Protein 7P74 (pdb70)

CATH classification: 2.30.42.10 (+4 more: 1.10.220.10, 1.10.220.10, 1.10.220.10)

Radius of gyration: 24.17 Å; Cα contacts (8 Å, |Δi|>4): 689; chains: 2; bounding box: 62×65×49 Å

Nearest PDB structures (foldseek):
  7r2t-assembly1_A  TM=7.669E-01  e=2.026E-60  Homo sapiens
  7p72-assembly1_A  TM=7.951E-01  e=2.633E-52  Homo sapiens
  5n7f-assembly2_B  TM=7.816E-01  e=5.277E-52  Homo sapiens
  7pc8-assembly2_B  TM=7.811E-01  e=8.389E-52  Homo sapiens
  7pc7-assembly2_B  TM=7.874E-01  e=2.024E-51  Homo sapiens

Organism: Homo sapiens (NCBI:txid9606)

Foldseek 3Di:
DKDKDKDKDKWFQDPVGQFWDKAAACVTHQFFRHRFIFTAGGHPPHGCVVSPPDDGGKTWQAKPPHGSPRHHPVVVVVSRVPDDRIIMTMIMDMGDDCFLVQFLADADPPDDLLVLLVVQVVQLPPVLHNLVSVLVPLLNHALVSLQSNQVNNCVVPVDGPLVSLVVSDDDLSNVLRNLSNDDLLRSLLVQCVVQQDAQNHNLVSLLQSLLQDALVSLVSNQVVNCVVPVDGSLVSLVRRDDDLLSVLSSLSSNRRADEDDPDQDVVVLLVLLVQCCVQFVVDDAGPSVSVSCSLSHYYLVSVLSSQVSNVVPDVDGPLVRLVVHDDDSSSVSSNLNSCSSNPVLLSLLVQLCVQQVDDAGPSVSLSSCLSNCNSPRLNVNQVSNCVVVVFTSLVSLVVRDDDSSSVSSNSSSNDTD/DDDD

Secondary structure (DSSP, 8-state):
-EEEEEEEEEEE-BTTBS-EEEEE-TTS-SSTT---EEEEEE-TTSHHHHH----TT-EEEEETTEE-SS--HHHHHHHHHTS-SEEEEEEEEEEE--TTTT-S----TT--HHHHHHHHHHHHHSTT--HHHHHHHHTTS-HHHHHHHHHHHHHHHSS-HHHHHHHH--HHHHHHHHHHTS-HHHHHHHHHHHH--GGG--HHHHHHHHHH--HHHHHHHHHHHHHHHSS-HHHHHHHH--HHHHHHHHHHHT--PPPPPSS--HHHHHHHHHHHHHHTTTSSS--HHHHHHHHHHS-HHHHHHHHHHHHHH-SS-HHHHHHHH--HHHHHHHHHHHHHHH-HHHHHHHHHHHHHSSSS--HHHHHHHHHHHTTTTHHHHHHHHHHHHSS-HHHHHHHH--HHHHHHHHHHH-S--/--B-

B-factor: mean 46.27, std 18.22, range [21.65, 134.09]

Solvent-accessible surface area: 20370 Å² total

Sequence (421 aa):
DYLVTEEEINLTRRGPSGLGFNIVGGTDQQYVSNDSGIYVSRIKENGAAALDGRLQEGDKILSVNGQDLKNLLHQDAVDLFRRNAGYAVSLRVQHRLQQVQGSAYGSVKAYTNFDAERDALNIETAIKTKGVDEVTIVNILTNRSNEQRQDIAFAYQRRTKKELASSALKSSALSGHLETVILLGLLKTPAQYDASELKASSMKGLGTDEDDSLIEIICSRTNQELQEINRVYKEMYKTDLEKDIISDTSGDFRKLMVALAKGRRAEDGSVIDYELIDQDARDLYDAGVKRKGTDVPKWISIMTERSVPHLQKVFDDRYKSYSPYDMLESIRKEVKGDLENNAFLNLVQCIQNKPLYFADRLYDSMKGKGTRDKVLIRIMVSRSEVDMLKIRSEFKRKYGKSLYYYIQQDTKGDYQKALLYLCGGDDPTTL

Structure (mmCIF, N/CA/C/O backbone):
data_7P74
#
_entry.id   7P74
#
_cell.length_a   59.620
_cell.length_b   75.150
_cell.length_c   108.460
_cell.angle_alpha   90.000
_cell.angle_beta   90.000
_cell.angle_gamma   90.000
#
_symmetry.space_group_name_H-M   'P 21 21 21'
#
loop_
_entity.id
_entity.type
_entity.pdbx_description
1 polymer 'Synaptojanin-2-binding protein,Annexin A2'
2 polymer 'Ribosomal protein S6 kinase alpha-1'
3 non-polymer 'CALCIUM ION'
4 non-polymer GLYCEROL
5 water water
#
loop_
_atom_site.group_PDB
_atom_site.id
_atom_site.type_symbol
_atom_site.label_atom_id
_atom_site.label_alt_id
_atom_site.label_comp_id
_atom_site.label_asym_id
_atom_site.label_entity_id
_atom_site.label_seq_id
_atom_site.pdbx_PDB_ins_code
_atom_site.Cartn_x
_atom_site.Cartn_y
_atom_site.Cartn_z
_atom_site.occupancy
_atom_site.B_iso_or_equiv
_atom_site.auth_seq_id
_atom_site.auth_comp_id
_atom_site.auth_asym_id
_atom_site.auth_atom_id
_atom_site.pdbx_PDB_model_num
ATOM 1 N N . ASP A 1 5 ? 8.005 2.793 1.885 1.00 134.09 6 ASP A N 1
ATOM 2 C CA . ASP A 1 5 ? 8.757 1.806 2.652 1.00 131.82 6 ASP A CA 1
ATOM 3 C C . ASP A 1 5 ? 7.856 1.065 3.636 1.00 128.67 6 ASP A C 1
ATOM 4 O O . ASP A 1 5 ? 8.077 -0.112 3.933 1.00 122.20 6 ASP A O 1
ATOM 6 N N . TYR A 1 6 ? 6.836 1.759 4.137 1.00 128.86 7 TYR A N 1
ATOM 7 C CA . TYR A 1 6 ? 5.941 1.208 5.142 1.00 119.30 7 TYR A CA 1
ATOM 8 C C . TYR A 1 6 ? 4.492 1.503 4.775 1.00 105.96 7 TYR A C 1
ATOM 9 O O . TYR A 1 6 ? 4.190 2.445 4.037 1.00 105.40 7 TYR A O 1
ATOM 18 N N . LEU A 1 7 ? 3.595 0.672 5.307 1.00 90.36 8 LEU A N 1
ATOM 19 C CA . LEU A 1 7 ? 2.159 0.814 5.118 1.00 79.93 8 LEU A CA 1
ATOM 20 C C . LEU A 1 7 ? 1.471 0.803 6.478 1.00 75.42 8 LEU A C 1
ATOM 21 O O . LEU A 1 7 ? 1.940 0.162 7.423 1.00 72.88 8 LEU A O 1
ATOM 26 N N . VAL A 1 8 ? 0.357 1.523 6.569 1.00 71.44 9 VAL A N 1
ATOM 27 C CA . VAL A 1 8 ? -0.396 1.671 7.810 1.00 69.93 9 VAL A CA 1
ATOM 28 C C . VAL A 1 8 ? -1.835 1.238 7.556 1.00 69.16 9 VAL A C 1
ATOM 29 O O . VAL A 1 8 ? -2.494 1.760 6.648 1.00 69.05 9 VAL A O 1
ATOM 33 N N . THR A 1 9 ? -2.318 0.285 8.356 1.00 66.58 10 THR A N 1
ATOM 34 C CA . THR A 1 9 ? -3.697 -0.186 8.297 1.00 65.14 10 THR A CA 1
ATOM 35 C C . THR A 1 9 ? -4.301 -0.162 9.695 1.00 62.03 10 THR A C 1
ATOM 36 O O . THR A 1 9 ? -3.607 -0.417 10.684 1.00 53.64 10 THR A O 1
ATOM 40 N N . GLU A 1 10 ? -5.595 0.141 9.770 1.00 63.86 11 GLU A N 1
ATOM 41 C CA . GLU A 1 10 ? -6.327 0.177 11.027 1.00 65.78 11 GLU A CA 1
ATOM 42 C C . GLU A 1 10 ? -7.390 -0.914 11.048 1.00 68.17 11 GLU A C 1
ATOM 43 O O . GLU A 1 10 ? -7.931 -1.296 10.007 1.00 70.64 11 GLU A O 1
ATOM 49 N N . GLU A 1 11 ? -7.695 -1.402 12.249 1.00 62.92 12 GLU A N 1
ATOM 50 C CA . GLU A 1 11 ? -8.540 -2.579 12.392 1.00 72.08 12 GLU A CA 1
ATOM 51 C C . GLU A 1 11 ? -9.060 -2.674 13.821 1.00 73.91 12 GLU A C 1
ATOM 52 O O . GLU A 1 11 ? -8.327 -2.398 14.775 1.00 73.81 12 GLU A O 1
ATOM 58 N N . GLU A 1 12 ? -10.327 -3.063 13.958 1.00 72.21 13 GLU A N 1
ATOM 59 C CA . GLU A 1 12 ? -10.933 -3.297 15.264 1.00 68.79 13 GLU A CA 1
ATOM 60 C C . GLU A 1 12 ? -10.751 -4.762 15.649 1.00 65.03 13 GLU A C 1
ATOM 61 O O . GLU A 1 12 ? -11.146 -5.661 14.899 1.00 64.80 13 GLU A O 1
ATOM 67 N N . ILE A 1 13 ? -10.160 -4.998 16.818 1.00 51.19 14 ILE A N 1
ATOM 68 C CA . ILE A 1 13 ? -9.920 -6.341 17.331 1.00 51.02 14 ILE A CA 1
ATOM 69 C C . ILE A 1 13 ? -10.740 -6.519 18.599 1.00 54.77 14 ILE A C 1
ATOM 70 O O . ILE A 1 13 ? -10.660 -5.693 19.517 1.00 50.88 14 ILE A O 1
ATOM 75 N N . ASN A 1 14 ? -11.529 -7.589 18.649 1.00 56.75 15 ASN A N 1
ATOM 76 C CA . ASN A 1 14 ? -12.386 -7.889 19.790 1.00 51.60 15 ASN A CA 1
ATOM 77 C C . ASN A 1 14 ? -11.866 -9.139 20.484 1.00 55.73 15 ASN A C 1
ATOM 78 O O . ASN A 1 14 ? -11.858 -10.224 19.892 1.00 55.68 15 ASN A O 1
ATOM 83 N N . LEU A 1 15 ? -11.434 -8.986 21.732 1.00 48.32 16 LEU A N 1
ATOM 84 C CA . LEU A 1 15 ? -10.880 -10.078 22.516 1.00 51.99 16 LEU A CA 1
ATOM 85 C C . LEU A 1 15 ? -11.787 -10.398 23.696 1.00 53.73 16 LEU A C 1
ATOM 86 O O . LEU A 1 15 ? -12.460 -9.519 24.243 1.00 48.30 16 LEU A O 1
ATOM 91 N N . THR A 1 16 ? -11.798 -11.670 24.079 1.00 53.87 17 THR A N 1
ATOM 92 C CA . THR A 1 16 ? -12.403 -12.118 25.325 1.00 57.28 17 THR A CA 1
ATOM 93 C C . THR A 1 16 ? -11.288 -12.478 26.297 1.00 56.45 17 THR A C 1
ATOM 94 O O . THR A 1 16 ? -10.391 -13.256 25.958 1.00 61.47 17 THR A O 1
ATOM 98 N N A ARG A 1 17 ? -11.338 -11.899 27.495 0.63 59.38 18 ARG A N 1
ATOM 99 N N B ARG A 1 17 ? -11.345 -11.909 27.497 0.37 59.39 18 ARG A N 1
ATOM 100 C CA A ARG A 1 17 ? -10.310 -12.119 28.509 0.63 60.03 18 ARG A CA 1
ATOM 101 C CA B ARG A 1 17 ? -10.307 -12.122 28.498 0.37 60.48 18 ARG A CA 1
ATOM 102 C C A ARG A 1 17 ? -10.529 -13.487 29.147 0.63 65.28 18 ARG A C 1
ATOM 103 C C B ARG A 1 17 ? -10.523 -13.482 29.153 0.37 65.08 18 ARG A C 1
ATOM 104 O O A ARG A 1 17 ? -11.540 -13.711 29.819 0.63 65.06 18 ARG A O 1
ATOM 105 O O B ARG A 1 17 ? -11.524 -13.695 29.843 0.37 65.44 18 ARG A O 1
ATOM 120 N N . GLY A 1 18 ? -9.581 -14.399 28.945 1.00 65.68 19 GLY A N 1
ATOM 121 C CA . GLY A 1 18 ? -9.683 -15.734 29.486 1.00 64.64 19 GLY A CA 1
ATOM 122 C C . GLY A 1 18 ? -8.956 -15.885 30.806 1.00 58.52 19 GLY A C 1
ATOM 123 O O . GLY A 1 18 ? -8.498 -14.908 31.405 1.00 60.71 19 GLY A O 1
ATOM 124 N N . PRO A 1 19 ? -8.841 -17.124 31.291 1.00 69.17 20 PRO A N 1
ATOM 125 C CA . PRO A 1 19 ? -8.128 -17.351 32.559 1.00 72.10 20 PRO A CA 1
ATOM 126 C C . PRO A 1 19 ? -6.670 -16.931 32.524 1.00 71.50 20 PRO A C 1
ATOM 127 O O . PRO A 1 19 ? -6.090 -16.675 33.587 1.00 71.79 20 PRO A O 1
ATOM 131 N N . SER A 1 20 ? -6.057 -16.853 31.347 1.00 76.71 21 SER A N 1
ATOM 132 C CA . SER A 1 20 ? -4.677 -16.409 31.211 1.00 84.84 21 SER A CA 1
ATOM 133 C C . SER A 1 20 ? -4.564 -14.922 30.892 1.00 80.57 21 SER A C 1
ATOM 134 O O . SER A 1 20 ? -3.465 -14.447 30.588 1.00 83.68 21 SER A O 1
ATOM 137 N N . GLY A 1 21 ? -5.667 -14.182 30.959 1.00 74.73 22 GLY A N 1
ATOM 138 C CA . GLY A 1 21 ? -5.644 -12.761 30.685 1.00 69.70 22 GLY A CA 1
ATOM 139 C C . GLY A 1 21 ? -5.703 -12.447 29.201 1.00 68.51 22 GLY A C 1
ATOM 140 O O . GLY A 1 21 ? -5.910 -13.317 28.349 1.00 76.74 22 GLY A O 1
ATOM 141 N N . LEU A 1 22 ? -5.518 -11.159 28.894 1.00 52.61 23 LEU A N 1
ATOM 142 C CA . LEU A 1 22 ? -5.488 -10.733 27.498 1.00 47.71 23 LEU A CA 1
ATOM 143 C C . LEU A 1 22 ? -4.258 -11.266 26.776 1.00 55.72 23 LEU A C 1
ATOM 144 O O . LEU A 1 22 ? -4.304 -11.499 25.562 1.00 53.63 23 LEU A O 1
ATOM 149 N N . GLY A 1 23 ? -3.157 -11.455 27.494 1.00 56.03 24 GLY A N 1
ATOM 150 C CA . GLY A 1 23 ? -1.978 -12.057 26.907 1.00 59.24 24 GLY A CA 1
ATOM 151 C C . GLY A 1 23 ? -1.151 -11.145 26.030 1.00 60.44 24 GLY A C 1
ATOM 152 O O . GLY A 1 23 ? -0.671 -11.579 24.975 1.00 63.01 24 GLY A O 1
ATOM 153 N N . PHE A 1 24 ? -0.971 -9.889 26.430 1.00 56.56 25 PHE A N 1
ATOM 154 C CA . PHE A 1 24 ? -0.019 -9.015 25.757 1.00 52.38 25 PHE A CA 1
ATOM 155 C C . PHE A 1 24 ? 0.378 -7.890 26.702 1.00 51.30 25 PHE A C 1
ATOM 156 O O . PHE A 1 24 ? -0.325 -7.589 27.669 1.00 53.87 25 PHE A O 1
ATOM 164 N N . ASN A 1 25 ? 1.527 -7.286 26.413 1.00 53.83 26 ASN A N 1
ATOM 165 C CA . ASN A 1 25 ? 2.075 -6.193 27.199 1.00 51.41 26 ASN A CA 1
ATOM 166 C C . ASN A 1 25 ? 2.022 -4.901 26.394 1.00 49.10 26 ASN A C 1
ATOM 167 O O . ASN A 1 25 ? 1.981 -4.918 25.160 1.00 44.74 26 ASN A O 1
ATOM 172 N N . ILE A 1 26 ? 2.019 -3.774 27.107 1.00 42.35 27 ILE A N 1
ATOM 173 C CA . ILE A 1 26 ? 2.006 -2.462 26.473 1.00 48.18 27 ILE A CA 1
ATOM 174 C C . ILE A 1 26 ? 3.125 -1.601 27.040 1.00 51.80 27 ILE A C 1
ATOM 175 O O . ILE A 1 26 ? 3.590 -1.800 28.168 1.00 53.14 27 ILE A O 1
ATOM 180 N N . VAL A 1 27 ? 3.554 -0.632 26.233 1.00 44.33 28 VAL A N 1
ATOM 181 C CA . VAL A 1 27 ? 4.477 0.415 26.640 1.00 50.39 28 VAL A CA 1
ATOM 182 C C . VAL A 1 27 ? 3.936 1.733 26.103 1.00 46.33 28 VAL A C 1
ATOM 183 O O . VAL A 1 27 ? 3.122 1.765 25.177 1.00 49.96 28 VAL A O 1
ATOM 187 N N . GLY A 1 28 ? 4.388 2.824 26.695 1.00 42.06 29 GLY A N 1
ATOM 188 C CA . GLY A 1 28 ? 4.085 4.141 26.174 1.00 44.52 29 GLY A CA 1
ATOM 189 C C . GLY A 1 28 ? 3.366 5.013 27.181 1.00 50.30 29 GLY A C 1
ATOM 190 O O . GLY A 1 28 ? 3.167 4.651 28.345 1.00 50.73 29 GLY A O 1
ATOM 191 N N . GLY A 1 29 ? 2.956 6.180 26.707 1.00 50.39 30 GLY A N 1
ATOM 192 C CA . GLY A 1 29 ? 2.360 7.204 27.538 1.00 48.27 30 GLY A CA 1
ATOM 193 C C . GLY A 1 29 ? 3.183 8.479 27.520 1.00 44.27 30 GLY A C 1
ATOM 194 O O . GLY A 1 29 ? 4.325 8.513 27.067 1.00 45.73 30 GLY A O 1
ATOM 195 N N . THR A 1 30 ? 2.559 9.547 28.023 1.00 59.65 31 THR A N 1
ATOM 196 C CA . THR A 1 30 ? 3.234 10.843 28.049 1.00 62.22 31 THR A CA 1
ATOM 197 C C . THR A 1 30 ? 4.485 10.809 28.919 1.00 59.83 31 THR A C 1
ATOM 198 O O . THR A 1 30 ? 5.427 11.575 28.683 1.00 59.26 31 THR A O 1
ATOM 202 N N . ASP A 1 31 ? 4.522 9.925 29.914 1.00 51.08 32 ASP A N 1
ATOM 203 C CA . ASP A 1 31 ? 5.634 9.846 30.849 1.00 56.12 32 ASP A CA 1
ATOM 204 C C . ASP A 1 31 ? 6.544 8.646 30.614 1.00 59.14 32 ASP A C 1
ATOM 205 O O . ASP A 1 31 ? 7.529 8.489 31.341 1.00 69.49 32 ASP A O 1
ATOM 210 N N . GLN A 1 32 ? 6.247 7.796 29.628 1.00 58.29 33 GLN A N 1
ATOM 211 C CA . GLN A 1 32 ? 7.042 6.601 29.340 1.00 58.91 33 GLN A CA 1
ATOM 212 C C . GLN A 1 32 ? 7.099 6.387 27.826 1.00 53.64 33 GLN A C 1
ATOM 213 O O . GLN A 1 32 ? 6.696 5.357 27.295 1.00 53.14 33 GLN A O 1
ATOM 219 N N . GLN A 1 33 ? 7.636 7.372 27.115 1.00 52.53 34 GLN A N 1
ATOM 220 C CA . GLN A 1 33 ? 7.487 7.435 25.665 1.00 47.59 34 GLN A CA 1
ATOM 221 C C . GLN A 1 33 ? 8.285 6.328 24.977 1.00 47.86 34 GLN A C 1
ATOM 222 O O . GLN A 1 33 ? 9.493 6.191 25.197 1.00 52.48 34 GLN A O 1
ATOM 228 N N . TYR A 1 34 ? 7.589 5.532 24.156 1.00 46.27 35 TYR A N 1
ATOM 229 C CA . TYR A 1 34 ? 8.194 4.401 23.453 1.00 59.49 35 TYR A CA 1
ATOM 230 C C . TYR A 1 34 ? 9.363 4.855 22.588 1.00 66.15 35 TYR A C 1
ATOM 231 O O . TYR A 1 34 ? 10.485 4.350 22.715 1.00 74.77 35 TYR A O 1
ATOM 240 N N . VAL A 1 35 ? 9.111 5.803 21.690 1.00 62.22 36 VAL A N 1
ATOM 241 C CA . VAL A 1 35 ? 10.161 6.541 21.007 1.00 61.43 36 VAL A CA 1
ATOM 242 C C . VAL A 1 35 ? 10.050 8.006 21.423 1.00 52.66 36 VAL A C 1
ATOM 243 O O . VAL A 1 35 ? 9.103 8.414 22.095 1.00 51.55 36 VAL A O 1
ATOM 247 N N . SER A 1 36 ? 11.043 8.794 21.021 1.00 57.95 37 SER A N 1
ATOM 248 C CA . SER A 1 36 ? 11.160 10.161 21.514 1.00 64.21 37 SER A CA 1
ATOM 249 C C . SER A 1 36 ? 9.908 10.977 21.206 1.00 66.79 37 SER A C 1
ATOM 250 O O . SER A 1 36 ? 9.456 11.037 20.059 1.00 74.87 37 SER A O 1
ATOM 253 N N . ASN A 1 37 ? 9.341 11.585 22.248 1.00 63.48 38 ASN A N 1
ATOM 254 C CA . ASN A 1 37 ? 8.204 12.501 22.177 1.00 61.03 38 ASN A CA 1
ATOM 255 C C . ASN A 1 37 ? 6.944 11.861 21.597 1.00 55.11 38 ASN A C 1
ATOM 256 O O . ASN A 1 37 ? 5.993 12.572 21.248 1.00 54.68 38 ASN A O 1
ATOM 261 N N . ASP A 1 38 ? 6.907 10.540 21.489 1.00 51.41 39 ASP A N 1
ATOM 262 C CA . ASP A 1 38 ? 5.711 9.818 21.079 1.00 49.14 39 ASP A CA 1
ATOM 263 C C . ASP A 1 38 ? 5.002 9.340 22.337 1.00 47.11 39 ASP A C 1
ATOM 264 O O . ASP A 1 38 ? 5.578 8.582 23.123 1.00 51.42 39 ASP A O 1
ATOM 269 N N . SER A 1 39 ? 3.757 9.778 22.526 1.00 49.94 40 SER A N 1
ATOM 2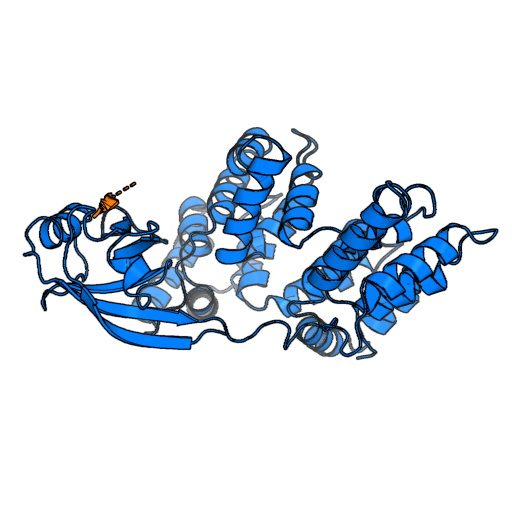70 C CA . SER A 1 39 ? 2.970 9.410 23.698 1.00 53.49 40 SER A CA 1
ATOM 271 C C . SER A 1 39 ? 2.027 8.241 23.449 1.00 51.03 40 SER A C 1
ATOM 272 O O . SER A 1 39 ? 1.265 7.878 24.352 1.00 40.77 40 SER A O 1
ATOM 275 N N . GLY A 1 40 ? 2.066 7.636 22.263 1.00 42.32 41 GLY A N 1
ATOM 276 C CA . GLY A 1 40 ? 1.142 6.566 21.952 1.00 44.70 41 GLY A CA 1
ATOM 277 C C . GLY A 1 40 ? 1.382 5.313 22.774 1.00 46.91 41 GLY A C 1
ATOM 278 O O . GLY A 1 40 ? 2.439 5.102 23.372 1.00 40.17 41 GLY A O 1
ATOM 279 N N . ILE A 1 41 ? 0.361 4.461 22.802 1.00 40.72 42 ILE A N 1
ATOM 280 C CA . ILE A 1 41 ? 0.415 3.177 23.490 1.00 39.86 42 ILE A CA 1
ATOM 281 C C . ILE A 1 41 ? 0.692 2.095 22.456 1.00 43.79 42 ILE A C 1
ATOM 282 O O . ILE A 1 41 ? 0.009 2.020 21.426 1.00 44.68 42 ILE A O 1
ATOM 287 N N . TYR A 1 42 ? 1.687 1.255 22.728 1.00 39.35 43 TYR A N 1
ATOM 288 C CA . TYR A 1 42 ? 2.144 0.258 21.771 1.00 44.44 43 TYR A CA 1
ATOM 289 C C . TYR A 1 42 ? 2.184 -1.118 22.415 1.00 45.65 43 TYR A C 1
ATOM 290 O O . TYR A 1 42 ? 2.469 -1.255 23.607 1.00 41.27 43 TYR A O 1
ATOM 299 N N . VAL A 1 43 ? 1.904 -2.138 21.608 1.00 41.84 44 VAL A N 1
ATOM 300 C CA . VAL A 1 43 ? 2.051 -3.525 22.040 1.00 40.60 44 VAL A CA 1
ATOM 301 C C . VAL A 1 43 ? 3.526 -3.900 21.958 1.00 49.22 44 VAL A C 1
ATOM 302 O O . VAL A 1 43 ? 4.136 -3.833 20.885 1.00 50.06 44 VAL A O 1
ATOM 306 N N . SER A 1 44 ? 4.104 -4.293 23.092 1.00 52.96 45 SER A N 1
ATOM 307 C CA . SER A 1 44 ? 5.508 -4.684 23.139 1.00 55.28 45 SER A CA 1
ATOM 308 C C . SER A 1 44 ? 5.716 -6.191 23.092 1.00 57.76 45 SER A C 1
ATOM 309 O O . SER A 1 44 ? 6.775 -6.642 22.644 1.00 60.48 45 SER A O 1
ATOM 312 N N . ARG A 1 45 ? 4.731 -6.976 23.522 1.00 58.02 46 ARG A N 1
ATOM 313 C CA . ARG A 1 45 ? 4.893 -8.415 23.661 1.00 65.80 46 ARG A CA 1
ATOM 314 C C . ARG A 1 45 ? 3.533 -9.078 23.502 1.00 61.83 46 ARG A C 1
ATOM 315 O O . ARG A 1 45 ? 2.507 -8.496 23.858 1.00 58.74 46 ARG A O 1
ATOM 323 N N . ILE A 1 46 ? 3.530 -10.295 22.961 1.00 62.72 47 ILE A N 1
ATOM 324 C CA . ILE A 1 46 ? 2.314 -11.093 22.814 1.00 63.07 47 ILE A CA 1
ATOM 325 C C . ILE A 1 46 ? 2.613 -12.500 23.313 1.00 63.32 47 ILE A C 1
ATOM 326 O O . ILE A 1 46 ? 3.424 -13.218 22.713 1.00 62.94 47 ILE A O 1
ATOM 331 N N . LYS A 1 47 ? 1.955 -12.898 24.399 1.00 68.15 48 LYS A N 1
ATOM 332 C CA . LYS A 1 47 ? 2.216 -14.185 25.028 1.00 79.76 48 LYS A CA 1
ATOM 333 C C . LYS A 1 47 ? 1.516 -15.313 24.283 1.00 83.12 48 LYS A C 1
ATOM 334 O O . LYS A 1 47 ? 0.388 -15.160 23.806 1.00 86.39 48 LYS A O 1
ATOM 340 N N . GLU A 1 48 ? 2.193 -16.455 24.195 1.00 82.54 49 GLU A N 1
ATOM 341 C CA . GLU A 1 48 ? 1.625 -17.617 23.531 1.00 81.92 49 GLU A CA 1
ATOM 342 C C . GLU A 1 48 ? 0.500 -18.218 24.366 1.00 83.19 49 GLU A C 1
ATOM 343 O O . GLU A 1 48 ? 0.505 -18.155 25.599 1.00 77.61 49 GLU A O 1
ATOM 349 N N . ASN A 1 49 ? -0.479 -18.797 23.670 1.00 94.16 50 ASN A N 1
ATOM 350 C CA . ASN A 1 49 ? -1.691 -19.363 24.265 1.00 103.86 50 ASN A CA 1
ATOM 351 C C . ASN A 1 49 ? -2.469 -18.338 25.086 1.00 100.23 50 ASN A C 1
ATOM 352 O O . ASN A 1 49 ? -3.301 -18.708 25.921 1.00 104.48 50 ASN A O 1
ATOM 357 N N . GLY A 1 50 ? -2.205 -17.047 24.867 1.00 90.48 51 GLY A N 1
ATOM 358 C CA . GLY A 1 50 ? -3.021 -15.993 25.426 1.00 76.17 51 GLY A CA 1
ATOM 359 C C . GLY A 1 50 ? -4.126 -15.587 24.468 1.00 72.26 51 GLY A C 1
ATOM 360 O O . GLY A 1 50 ? -4.209 -16.055 23.334 1.00 76.02 51 GLY A O 1
ATOM 361 N N . ALA A 1 51 ? -4.989 -14.688 24.947 1.00 67.00 52 ALA A N 1
ATOM 362 C CA . ALA A 1 51 ? -6.146 -14.278 24.156 1.00 67.07 52 ALA A CA 1
ATOM 363 C C . ALA A 1 51 ? -5.720 -13.618 22.849 1.00 66.01 52 ALA A C 1
ATOM 364 O O . ALA A 1 51 ? -6.244 -13.942 21.777 1.00 70.69 52 ALA A O 1
ATOM 366 N N . ALA A 1 52 ? -4.758 -12.695 22.916 1.00 60.47 53 ALA A N 1
ATOM 367 C CA . ALA A 1 52 ? -4.332 -11.980 21.716 1.00 58.37 53 ALA A CA 1
ATOM 368 C C . ALA A 1 52 ? -3.683 -12.921 20.706 1.00 61.36 53 ALA A C 1
ATOM 369 O O . ALA A 1 52 ? -3.949 -12.828 19.501 1.00 56.02 53 ALA A O 1
ATOM 371 N N . ALA A 1 53 ? -2.830 -13.833 21.177 1.00 66.76 54 ALA A N 1
ATOM 372 C CA . ALA A 1 53 ? -2.172 -14.769 20.270 1.00 69.05 54 ALA A CA 1
ATOM 373 C C . ALA A 1 53 ? -3.188 -15.677 19.588 1.00 68.45 54 ALA A C 1
ATOM 374 O O . ALA A 1 53 ? -3.169 -15.842 18.363 1.00 72.26 54 ALA A O 1
ATOM 376 N N . LEU A 1 54 ? -4.095 -16.266 20.370 1.00 68.46 55 LEU A N 1
ATOM 377 C CA . LEU A 1 54 ? -5.089 -17.173 19.810 1.00 71.67 55 LEU A CA 1
ATOM 378 C C . LEU A 1 54 ? -6.056 -16.462 18.875 1.00 75.48 55 LEU A C 1
ATOM 379 O O . LEU A 1 54 ? -6.686 -17.116 18.036 1.00 69.77 55 LEU A O 1
ATOM 384 N N . ASP A 1 55 ? -6.193 -15.141 18.998 1.00 72.41 56 ASP A N 1
ATOM 385 C CA . ASP A 1 55 ? -6.992 -14.397 18.032 1.00 70.70 56 ASP A CA 1
ATOM 386 C C . ASP A 1 55 ? -6.208 -14.145 16.751 1.00 64.21 56 ASP A C 1
ATOM 387 O O . ASP A 1 55 ? -6.779 -14.178 15.656 1.00 66.38 56 ASP A O 1
ATOM 392 N N . GLY A 1 56 ? -4.902 -13.894 16.870 1.00 59.35 57 GLY A N 1
ATOM 393 C CA . GLY A 1 56 ? -4.026 -13.745 15.731 1.00 59.20 57 GLY A CA 1
ATOM 394 C C . GLY A 1 56 ? -3.940 -12.349 15.147 1.00 60.35 57 GLY A C 1
ATOM 395 O O . GLY A 1 56 ? -2.974 -12.052 14.433 1.00 62.49 57 GLY A O 1
ATOM 396 N N . ARG A 1 57 ? -4.910 -11.477 15.435 1.00 60.01 58 ARG A N 1
ATOM 397 C CA . ARG A 1 57 ? -4.974 -10.185 14.755 1.00 60.61 58 ARG A CA 1
ATOM 398 C C . ARG A 1 57 ? -3.984 -9.176 15.331 1.00 58.21 58 ARG A C 1
ATOM 399 O O . ARG A 1 57 ? -3.363 -8.417 14.577 1.00 58.04 58 ARG A O 1
ATOM 407 N N . LEU A 1 58 ? -3.824 -9.145 16.651 1.00 54.38 59 LEU A N 1
ATOM 408 C CA . LEU A 1 58 ? -2.892 -8.209 17.267 1.00 57.37 59 LEU A CA 1
ATOM 409 C C . LEU A 1 58 ? -1.452 -8.629 16.984 1.00 56.34 59 LEU A C 1
ATOM 410 O O . LEU A 1 58 ? -1.133 -9.818 16.910 1.00 56.45 59 LEU A O 1
ATOM 415 N N . GLN A 1 59 ? -0.577 -7.637 16.823 1.00 52.21 60 GLN A N 1
ATOM 416 C CA . GLN A 1 59 ? 0.820 -7.881 16.490 1.00 59.40 60 GLN A CA 1
ATOM 417 C C . GLN A 1 59 ? 1.715 -6.967 17.314 1.00 62.17 60 GLN A C 1
ATOM 418 O O . GLN A 1 59 ? 1.330 -5.850 17.668 1.00 53.98 60 GLN A O 1
ATOM 424 N N . GLU A 1 60 ? 2.919 -7.452 17.614 1.00 62.66 61 GLU A N 1
ATOM 425 C CA . GLU A 1 60 ? 3.877 -6.651 18.363 1.00 65.10 61 GLU A CA 1
ATOM 426 C C . GLU A 1 60 ? 4.287 -5.426 17.552 1.00 63.22 61 GLU A C 1
ATOM 427 O O . GLU A 1 60 ? 4.446 -5.493 16.330 1.00 63.62 61 GLU A O 1
ATOM 433 N N . GLY A 1 61 ? 4.451 -4.299 18.240 1.00 59.56 62 GLY A N 1
ATOM 434 C CA . GLY A 1 61 ? 4.674 -3.033 17.576 1.00 57.15 62 GLY A CA 1
ATOM 435 C C . GLY A 1 61 ? 3.415 -2.307 17.158 1.00 52.04 62 GLY A C 1
ATOM 436 O O . GLY A 1 61 ? 3.505 -1.166 16.684 1.00 49.86 62 GLY A O 1
ATOM 437 N N . ASP A 1 62 ? 2.248 -2.926 17.313 1.00 50.18 63 ASP A N 1
ATOM 438 C CA . ASP A 1 62 ? 0.996 -2.252 17.005 1.00 55.77 63 ASP A CA 1
ATOM 439 C C . ASP A 1 62 ? 0.770 -1.074 17.941 1.00 50.77 63 ASP A C 1
ATOM 440 O O . ASP A 1 62 ? 1.130 -1.114 19.121 1.00 43.57 63 ASP A O 1
ATOM 445 N N . LYS A 1 63 ? 0.157 -0.026 17.407 1.00 47.04 64 LYS A N 1
ATOM 446 C CA . LYS A 1 63 ? -0.275 1.124 18.185 1.00 44.37 64 LYS A CA 1
ATOM 447 C C . LYS A 1 63 ? -1.746 0.944 18.533 1.00 46.81 64 LYS A C 1
ATOM 448 O O . LYS A 1 63 ? -2.568 0.699 17.644 1.00 40.34 64 LYS A O 1
ATOM 454 N N . ILE A 1 64 ? -2.075 1.041 19.818 1.00 38.66 65 ILE A N 1
ATOM 455 C CA . ILE A 1 64 ? -3.451 0.855 20.267 1.00 37.40 65 ILE A CA 1
ATOM 456 C C . ILE A 1 64 ? -4.106 2.227 20.315 1.00 43.00 65 ILE A C 1
ATOM 457 O O . ILE A 1 64 ? -3.722 3.080 21.120 1.00 37.01 65 ILE A O 1
ATOM 462 N N . LEU A 1 65 ? -5.093 2.439 19.439 1.00 39.04 66 LEU A N 1
ATOM 463 C CA . LEU A 1 65 ? -5.744 3.739 19.330 1.00 38.98 66 LEU A CA 1
ATOM 464 C C . LEU A 1 65 ? -6.797 3.939 20.413 1.00 39.65 66 LEU A C 1
ATOM 465 O O . LEU A 1 65 ? -6.936 5.045 20.948 1.00 42.24 66 LEU A O 1
ATOM 470 N N . SER A 1 66 ? -7.543 2.890 20.751 1.00 39.98 67 SER A N 1
ATOM 471 C CA . SER A 1 66 ? -8.634 3.032 21.704 1.00 40.26 67 SER A CA 1
ATOM 472 C C . SER A 1 66 ? -8.952 1.677 22.314 1.00 41.31 67 SER A C 1
ATOM 473 O O . SER A 1 66 ? -8.667 0.628 21.730 1.00 39.01 67 SER A O 1
ATOM 476 N N . VAL A 1 67 ? -9.554 1.719 23.500 1.00 36.61 68 VAL A N 1
ATOM 477 C CA . VAL A 1 67 ? -10.019 0.528 24.203 1.00 36.53 68 VAL A CA 1
ATOM 478 C C . VAL A 1 67 ? -11.456 0.772 24.630 1.00 39.47 68 VAL A C 1
ATOM 479 O O . VAL A 1 67 ? -11.731 1.737 25.354 1.00 44.67 68 VAL A O 1
ATOM 483 N N . ASN A 1 68 ? -12.363 -0.102 24.192 1.00 42.68 69 ASN A N 1
ATOM 484 C CA . ASN A 1 68 ? -13.794 0.021 24.488 1.00 47.94 69 ASN A CA 1
ATOM 485 C C . ASN A 1 68 ? -14.302 1.427 24.184 1.00 43.67 69 ASN A C 1
ATOM 486 O O . ASN A 1 68 ? -15.084 2.007 24.941 1.00 47.37 69 ASN A O 1
ATOM 491 N N . GLY A 1 69 ? -13.840 1.988 23.068 1.00 42.16 70 GLY A N 1
ATOM 492 C CA . GLY A 1 69 ? -14.253 3.309 22.644 1.00 45.85 70 GLY A CA 1
ATOM 493 C C . GLY A 1 69 ? -13.547 4.464 23.319 1.00 44.45 70 GLY A C 1
ATOM 494 O O . GLY A 1 69 ? -13.820 5.620 22.969 1.00 40.81 70 GLY A O 1
ATOM 495 N N . GLN A 1 70 ? -12.655 4.199 24.270 1.00 36.59 71 GLN A N 1
ATOM 496 C CA . GLN A 1 70 ? -11.932 5.249 24.976 1.00 40.12 71 GLN A CA 1
ATOM 497 C C . GLN A 1 70 ? -10.593 5.481 24.285 1.00 45.65 71 GLN A C 1
ATOM 498 O O . GLN A 1 70 ? -9.777 4.561 24.184 1.00 44.67 71 GLN A O 1
ATOM 504 N N . ASP A 1 71 ? -10.372 6.704 23.809 1.00 50.90 72 ASP A N 1
ATOM 505 C CA . ASP A 1 71 ? -9.150 7.007 23.074 1.00 57.44 72 ASP A CA 1
ATOM 506 C C . ASP A 1 71 ? -7.937 7.000 23.996 1.00 54.13 72 ASP A C 1
ATOM 507 O O . ASP A 1 71 ? -7.975 7.526 25.112 1.00 48.97 72 ASP A O 1
ATOM 512 N N . LEU A 1 72 ? -6.855 6.399 23.519 1.00 50.61 73 LEU A N 1
ATOM 513 C CA . LEU A 1 72 ? -5.589 6.349 24.251 1.00 46.66 73 LEU A CA 1
ATOM 514 C C . LEU A 1 72 ? -4.639 7.436 23.767 1.00 49.41 73 LEU A C 1
ATOM 515 O O . LEU A 1 72 ? -3.493 7.175 23.404 1.00 52.49 73 LEU A O 1
ATOM 520 N N . LYS A 1 73 ? -5.117 8.676 23.758 1.00 48.43 74 LYS A N 1
ATOM 521 C CA . LYS A 1 73 ? -4.384 9.812 23.214 1.00 54.12 74 LYS A CA 1
ATOM 522 C C . LYS A 1 73 ? -3.855 10.668 24.358 1.00 52.08 74 LYS A C 1
ATOM 523 O O . LYS A 1 73 ? -4.637 11.160 25.178 1.00 56.45 74 LYS A O 1
ATOM 529 N N . ASN A 1 74 ? -2.533 10.841 24.405 1.00 52.64 75 ASN A N 1
ATOM 530 C CA . ASN A 1 74 ? -1.873 11.724 25.370 1.00 55.32 75 ASN A CA 1
ATOM 531 C C . ASN A 1 74 ? -2.255 11.372 26.807 1.00 59.68 75 ASN A C 1
ATOM 532 O O . ASN A 1 74 ? -2.622 12.234 27.610 1.00 66.43 75 ASN A O 1
ATOM 537 N N . LEU A 1 75 ? -2.167 10.086 27.129 1.00 43.52 76 LEU A N 1
ATOM 538 C CA . LEU A 1 75 ? -2.441 9.607 28.473 1.00 37.37 76 LEU A CA 1
ATOM 539 C C . LEU A 1 75 ? -1.141 9.312 29.206 1.00 46.95 76 LEU A C 1
ATOM 540 O O . LEU A 1 75 ? -0.118 8.990 28.596 1.00 45.26 76 LEU A O 1
ATOM 545 N N . LEU A 1 76 ? -1.185 9.444 30.527 1.00 45.22 77 LEU A N 1
ATOM 546 C CA . LEU A 1 76 ? -0.131 8.868 31.346 1.00 47.28 77 LEU A CA 1
ATOM 547 C C . LEU A 1 76 ? -0.119 7.358 31.149 1.00 43.28 77 LEU A C 1
ATOM 548 O O . LEU A 1 76 ? -1.138 6.750 30.810 1.00 35.86 77 LEU A O 1
ATOM 553 N N . HIS A 1 77 ? 1.049 6.746 31.346 1.00 40.03 78 HIS A N 1
ATOM 554 C CA . HIS A 1 77 ? 1.114 5.293 31.246 1.00 39.47 78 HIS A CA 1
ATOM 555 C C . HIS A 1 77 ? 0.079 4.646 32.155 1.00 40.82 78 HIS A C 1
ATOM 556 O O . HIS A 1 77 ? -0.670 3.757 31.734 1.00 38.60 78 HIS A O 1
ATOM 563 N N . GLN A 1 78 ? -0.006 5.119 33.401 1.00 44.64 79 GLN A N 1
ATOM 564 C CA . GLN A 1 78 ? -0.910 4.509 34.369 1.00 43.80 79 GLN A CA 1
ATOM 565 C C . GLN A 1 78 ? -2.371 4.643 33.957 1.00 43.61 79 GLN A C 1
ATOM 566 O O . GLN A 1 78 ? -3.177 3.747 34.238 1.00 43.78 79 GLN A O 1
ATOM 572 N N . ASP A 1 79 ? -2.736 5.744 33.296 1.00 40.25 80 ASP A N 1
ATOM 573 C CA . ASP A 1 79 ? -4.125 5.925 32.882 1.00 41.26 80 ASP A CA 1
ATOM 574 C C . ASP A 1 79 ? -4.506 4.954 31.770 1.00 40.47 80 ASP A C 1
ATOM 575 O O . ASP A 1 79 ? -5.640 4.462 31.731 1.00 39.64 80 ASP A O 1
ATOM 580 N N . ALA A 1 80 ? -3.575 4.668 30.855 1.00 34.03 81 ALA A N 1
ATOM 581 C CA . ALA A 1 80 ? -3.821 3.630 29.858 1.00 37.12 81 ALA A CA 1
ATOM 582 C C . ALA A 1 80 ? -3.921 2.260 30.517 1.00 34.92 81 ALA A C 1
ATOM 583 O O . ALA A 1 80 ? -4.832 1.479 30.215 1.00 37.89 81 ALA A O 1
ATOM 585 N N . VAL A 1 81 ? -2.999 1.960 31.437 1.00 33.03 82 VAL A N 1
ATOM 586 C CA . VAL A 1 81 ? -3.047 0.696 32.168 1.00 41.08 82 VAL A CA 1
ATOM 587 C C . VAL A 1 81 ? -4.379 0.543 32.888 1.00 42.75 82 VAL A C 1
ATOM 588 O O . VAL A 1 81 ? -5.000 -0.529 32.858 1.00 41.00 82 VAL A O 1
ATOM 592 N N . ASP A 1 82 ? -4.849 1.616 33.533 1.00 41.81 83 ASP A N 1
ATOM 593 C CA . ASP A 1 82 ? -6.093 1.540 34.295 1.00 38.35 83 ASP A CA 1
ATOM 594 C C . ASP A 1 82 ? -7.287 1.259 33.391 1.00 44.14 83 ASP A C 1
ATOM 595 O O . ASP A 1 82 ? -8.227 0.563 33.792 1.00 41.44 83 ASP A O 1
ATOM 600 N N . LEU A 1 83 ? -7.272 1.790 32.166 1.00 38.47 84 LEU A N 1
ATOM 601 C CA . LEU A 1 83 ? -8.359 1.509 31.233 1.00 36.93 84 LEU A CA 1
ATOM 602 C C . LEU A 1 83 ? -8.410 0.027 30.871 1.00 40.25 84 LEU A C 1
ATOM 603 O O . LEU A 1 83 ? -9.496 -0.540 30.700 1.00 41.53 84 LEU A O 1
ATOM 608 N N . PHE A 1 84 ? -7.246 -0.620 30.762 1.00 34.29 85 PHE A N 1
ATOM 609 C CA . PHE A 1 84 ? -7.220 -2.059 30.507 1.00 38.48 85 PHE A CA 1
ATOM 610 C C . PHE A 1 84 ? -7.587 -2.854 31.755 1.00 40.10 85 PHE A C 1
ATOM 611 O O . PHE A 1 84 ? -8.351 -3.824 31.677 1.00 42.69 85 PHE A 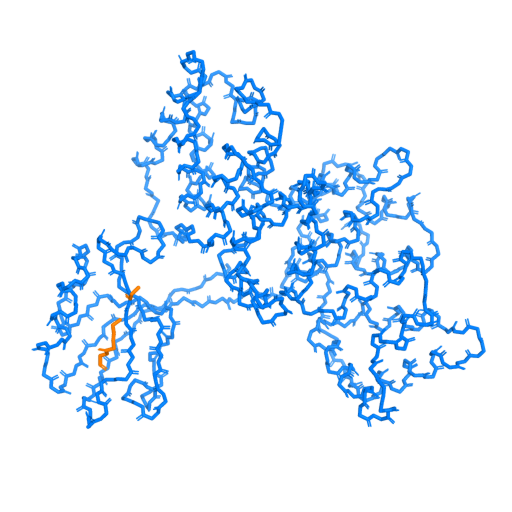O 1
ATOM 619 N N A ARG A 1 85 ? -7.043 -2.469 32.912 0.53 37.94 86 ARG A N 1
ATOM 620 N N B ARG A 1 85 ? -7.052 -2.459 32.915 0.47 38.21 86 ARG A N 1
ATOM 621 C CA A ARG A 1 85 ? -7.298 -3.215 34.139 0.53 42.88 86 ARG A CA 1
ATOM 622 C CA B ARG A 1 85 ? -7.302 -3.209 34.142 0.47 42.91 86 ARG A CA 1
ATOM 623 C C A ARG A 1 85 ? -8.746 -3.107 34.597 0.53 46.15 86 ARG A C 1
ATOM 624 C C B ARG A 1 85 ? -8.757 -3.119 34.580 0.47 46.06 86 ARG A C 1
ATOM 625 O O A ARG A 1 85 ? -9.229 -4.007 35.294 0.53 48.03 86 ARG A O 1
ATOM 626 O O B ARG A 1 85 ? -9.256 -4.028 35.254 0.47 48.10 86 ARG A O 1
ATOM 641 N N . ASN A 1 86 ? -9.447 -2.038 34.223 1.00 42.51 87 ASN A N 1
ATOM 642 C CA . ASN A 1 86 ? -10.838 -1.844 34.605 1.00 49.68 87 ASN A CA 1
ATOM 643 C C . ASN A 1 86 ? -11.810 -2.191 33.488 1.00 50.37 87 ASN A C 1
ATOM 644 O O . ASN A 1 86 ? -13.016 -1.990 33.651 1.00 54.32 87 ASN A O 1
ATOM 649 N N . ALA A 1 87 ? -11.320 -2.700 32.363 1.00 46.69 88 ALA A N 1
ATOM 650 C CA . ALA A 1 87 ? -12.210 -3.194 31.330 1.00 47.84 88 ALA A CA 1
ATOM 651 C C . ALA A 1 87 ? -12.841 -4.514 31.767 1.00 50.23 88 ALA A C 1
ATOM 652 O O . ALA A 1 87 ? -12.357 -5.198 32.674 1.00 52.98 88 ALA A O 1
ATOM 654 N N . GLY A 1 88 ? -13.938 -4.869 31.109 1.00 48.84 89 GLY A N 1
ATOM 655 C CA . GLY A 1 88 ? -14.604 -6.130 31.369 1.00 46.03 89 GLY A CA 1
ATOM 656 C C . GLY A 1 88 ? -13.883 -7.288 30.710 1.00 44.45 89 GLY A C 1
ATOM 657 O O . GLY A 1 88 ? -12.739 -7.173 30.262 1.00 44.39 89 GLY A O 1
ATOM 658 N N . TYR A 1 89 ? -14.569 -8.429 30.649 1.00 40.76 90 TYR A N 1
ATOM 659 C CA . TYR A 1 89 ? -13.989 -9.578 29.969 1.00 41.51 90 TYR A CA 1
ATOM 660 C C . TYR A 1 89 ? -14.157 -9.516 28.456 1.00 48.71 90 TYR A C 1
ATOM 661 O O . TYR A 1 89 ? -13.511 -10.294 27.748 1.00 51.17 90 TYR A O 1
ATOM 670 N N . ALA A 1 90 ? -14.992 -8.614 27.946 1.00 44.75 91 ALA A N 1
ATOM 671 C CA . ALA A 1 90 ? -15.130 -8.376 26.512 1.00 47.49 91 ALA A CA 1
ATOM 672 C C . ALA A 1 90 ? -14.425 -7.062 26.199 1.00 43.81 91 ALA A C 1
ATOM 673 O O . ALA A 1 90 ? -14.889 -5.992 26.606 1.00 44.79 91 ALA A O 1
ATOM 675 N N . VAL A 1 91 ? -13.303 -7.143 25.490 1.00 43.60 92 VAL A N 1
ATOM 676 C CA . VAL A 1 91 ? -12.425 -5.998 25.268 1.00 39.37 92 VAL A CA 1
ATOM 677 C C . VAL A 1 91 ? -12.379 -5.709 23.775 1.00 48.44 92 VAL A C 1
ATOM 678 O O . VAL A 1 91 ? -12.039 -6.592 22.975 1.00 49.70 92 VAL A O 1
ATOM 682 N N . SER A 1 92 ? -12.714 -4.476 23.404 1.00 45.36 93 SER A N 1
ATOM 683 C CA . SER A 1 92 ? -12.697 -4.021 22.019 1.00 51.31 93 SER A CA 1
ATOM 684 C C . SER A 1 92 ? -11.536 -3.048 21.827 1.00 51.90 93 SER A C 1
ATOM 685 O O . SER A 1 92 ? -11.446 -2.037 22.532 1.00 40.39 93 SER A O 1
ATOM 688 N N . LEU A 1 93 ? -10.657 -3.355 20.874 1.00 53.20 94 LEU A N 1
ATOM 689 C CA . LEU A 1 93 ? -9.473 -2.552 20.591 1.00 50.95 94 LEU A CA 1
ATOM 690 C C . LEU A 1 93 ? -9.518 -2.071 19.151 1.00 54.00 94 LEU A C 1
ATOM 691 O O . LEU A 1 93 ? -9.790 -2.860 18.239 1.00 53.28 94 LEU A O 1
ATOM 696 N N . ARG A 1 94 ? -9.246 -0.787 18.944 1.00 47.06 95 ARG A N 1
ATOM 697 C CA . ARG A 1 94 ? -8.922 -0.278 17.620 1.00 45.33 95 ARG A CA 1
ATOM 698 C C . ARG A 1 94 ? -7.414 -0.083 17.551 1.00 43.52 95 ARG A C 1
ATOM 699 O O . ARG A 1 94 ? -6.820 0.550 18.432 1.00 40.61 95 ARG A O 1
ATOM 707 N N . VAL A 1 95 ? -6.800 -0.650 16.516 1.00 41.33 96 VAL A N 1
ATOM 708 C CA . VAL A 1 95 ? -5.359 -0.847 16.458 1.00 49.18 96 VAL A CA 1
ATOM 709 C C . VAL A 1 95 ? -4.846 -0.387 15.100 1.00 51.63 96 VAL A C 1
ATOM 710 O O . VAL A 1 95 ? -5.558 -0.451 14.093 1.00 55.92 96 VAL A O 1
ATOM 714 N N . GLN A 1 96 ? -3.604 0.097 15.082 1.00 47.11 97 GLN A N 1
ATOM 715 C CA . GLN A 1 96 ? -2.924 0.522 13.866 1.00 52.98 97 GLN A CA 1
ATOM 716 C C . GLN A 1 96 ? -1.686 -0.341 13.651 1.00 57.02 97 GLN A C 1
ATOM 717 O O . GLN A 1 96 ? -0.834 -0.443 14.542 1.00 49.25 97 GLN A O 1
ATOM 723 N N . HIS A 1 97 ? -1.592 -0.961 12.477 1.00 57.52 98 HIS A N 1
ATOM 724 C CA . HIS A 1 97 ? -0.446 -1.782 12.114 1.00 62.94 98 HIS A CA 1
ATOM 725 C C . HIS A 1 97 ? 0.549 -0.975 11.286 1.00 63.29 98 HIS A C 1
ATOM 726 O O . HIS A 1 97 ? 0.187 0.001 10.624 1.00 65.04 98 HIS A O 1
ATOM 733 N N . ARG A 1 98 ? 1.811 -1.398 11.331 1.00 63.57 99 ARG A N 1
ATOM 734 C CA . ARG A 1 98 ? 2.875 -0.813 10.518 1.00 74.99 99 ARG A CA 1
ATOM 735 C C . ARG A 1 98 ? 3.594 -1.945 9.798 1.00 82.70 99 ARG A C 1
ATOM 736 O O . ARG A 1 98 ? 4.247 -2.776 10.438 1.00 88.28 99 ARG A O 1
ATOM 744 N N . LEU A 1 99 ? 3.482 -1.972 8.473 1.00 81.12 100 LEU A N 1
ATOM 745 C CA . LEU A 1 99 ? 3.962 -3.082 7.661 1.00 83.98 100 LEU A CA 1
ATOM 746 C C . LEU A 1 99 ? 5.046 -2.599 6.708 1.00 85.75 100 LEU A C 1
ATOM 747 O O . LEU A 1 99 ? 4.858 -1.604 6.001 1.00 87.26 100 LEU A O 1
ATOM 752 N N A GLN A 1 100 ? 6.174 -3.307 6.692 0.56 85.18 101 GLN A N 1
ATOM 753 N N B GLN A 1 100 ? 6.173 -3.302 6.690 0.44 85.21 101 GLN A N 1
ATOM 754 C CA A GLN A 1 100 ? 7.281 -3.002 5.794 0.56 85.79 101 GLN A CA 1
ATOM 755 C CA B GLN A 1 100 ? 7.271 -2.981 5.788 0.44 85.67 101 GLN A CA 1
ATOM 756 C C A GLN A 1 100 ? 7.130 -3.835 4.525 0.56 87.55 101 GLN A C 1
ATOM 757 C C B GLN A 1 100 ? 7.147 -3.827 4.526 0.44 87.43 101 GLN A C 1
ATOM 758 O O A GLN A 1 100 ? 7.110 -5.070 4.585 0.56 85.54 101 GLN A O 1
ATOM 759 O O B GLN A 1 100 ? 7.166 -5.061 4.593 0.44 85.92 101 GLN A O 1
ATOM 770 N N . VAL A 1 101 ? 7.016 -3.161 3.381 1.00 69.44 102 VAL A N 1
ATOM 771 C CA . VAL A 1 101 ? 6.762 -3.839 2.115 1.00 65.03 102 VAL A CA 1
ATOM 772 C C . VAL A 1 101 ? 7.795 -3.435 1.070 1.00 70.82 102 VAL A C 1
ATOM 773 O O . VAL A 1 101 ? 7.494 -3.392 -0.129 1.00 65.24 102 VAL A O 1
ATOM 777 N N . GLN A 1 102 ? 9.018 -3.143 1.511 1.00 72.05 103 GLN A N 1
ATOM 778 C CA . GLN A 1 102 ? 10.092 -2.764 0.599 1.00 76.74 103 GLN A CA 1
ATOM 779 C C . GLN A 1 102 ? 11.051 -3.913 0.312 1.00 70.86 103 GLN A C 1
ATOM 780 O O . GLN A 1 102 ? 11.315 -4.219 -0.854 1.00 72.71 103 GLN A O 1
ATOM 786 N N . GLY A 1 103 ? 11.578 -4.555 1.352 1.00 63.13 104 GLY A N 1
ATOM 787 C CA . GLY A 1 103 ? 12.494 -5.662 1.133 1.00 64.65 104 GLY A CA 1
ATOM 788 C C . GLY A 1 103 ? 13.799 -5.190 0.520 1.00 64.79 104 GLY A C 1
ATOM 789 O O . GLY A 1 103 ? 14.381 -4.180 0.930 1.00 62.94 104 GLY A O 1
ATOM 790 N N . SER A 1 104 ? 14.266 -5.930 -0.487 1.00 63.42 105 SER A N 1
ATOM 791 C CA . SER A 1 104 ? 15.517 -5.633 -1.172 1.00 59.26 105 SER A CA 1
ATOM 792 C C . SER A 1 104 ? 15.292 -4.954 -2.519 1.00 49.35 105 SER A C 1
ATOM 793 O O . SER A 1 104 ? 16.107 -5.112 -3.435 1.00 49.83 105 SER A O 1
ATOM 796 N N . ALA A 1 105 ? 14.195 -4.198 -2.655 1.00 46.48 106 ALA A N 1
ATOM 797 C CA . ALA A 1 105 ? 13.872 -3.566 -3.932 1.00 43.31 106 ALA A CA 1
ATOM 798 C C . ALA A 1 105 ? 14.982 -2.638 -4.413 1.00 47.78 106 ALA A C 1
ATOM 799 O O . ALA A 1 105 ? 15.205 -2.519 -5.623 1.00 51.77 106 ALA A O 1
ATOM 801 N N . TYR A 1 106 ? 15.686 -1.973 -3.498 1.00 40.07 107 TYR A N 1
ATOM 802 C CA . TYR A 1 106 ? 16.770 -1.072 -3.874 1.00 31.82 107 TYR A CA 1
ATOM 803 C C . TYR A 1 106 ? 18.155 -1.660 -3.615 1.00 38.75 107 TYR A C 1
ATOM 804 O O . TYR A 1 106 ? 19.159 -0.959 -3.787 1.00 35.01 107 TYR A O 1
ATOM 813 N N . GLY A 1 107 ? 18.233 -2.927 -3.218 1.00 36.25 108 GLY A N 1
ATOM 814 C CA . GLY A 1 107 ? 19.516 -3.582 -3.113 1.00 33.41 108 GLY A CA 1
ATOM 815 C C . GLY A 1 107 ? 20.013 -4.085 -4.455 1.00 36.10 108 GLY A C 1
ATOM 816 O O . GLY A 1 107 ? 19.244 -4.352 -5.377 1.00 36.77 108 GLY A O 1
ATOM 817 N N . SER A 1 108 ? 21.333 -4.207 -4.572 1.00 31.42 109 SER A N 1
ATOM 818 C CA . SER A 1 108 ? 21.916 -4.757 -5.788 1.00 31.99 109 SER A CA 1
ATOM 819 C C . SER A 1 108 ? 21.972 -6.277 -5.777 1.00 38.32 109 SER A C 1
ATOM 820 O O . SER A 1 108 ? 21.958 -6.900 -6.847 1.00 41.24 109 SER A O 1
ATOM 823 N N . VAL A 1 109 ? 22.029 -6.894 -4.602 1.00 32.25 110 VAL A N 1
ATOM 824 C CA . VAL A 1 109 ? 22.072 -8.347 -4.478 1.00 28.09 110 VAL A CA 1
ATOM 825 C C . VAL A 1 109 ? 20.670 -8.831 -4.147 1.00 35.29 110 VAL A C 1
ATOM 826 O O . VAL A 1 109 ? 20.098 -8.431 -3.126 1.00 35.81 110 VAL A O 1
ATOM 830 N N . LYS A 1 110 ? 20.117 -9.679 -5.011 1.00 34.11 111 LYS A N 1
ATOM 831 C CA . LYS A 1 110 ? 18.791 -10.255 -4.840 1.00 35.46 111 LYS A CA 1
ATOM 832 C C . LYS A 1 110 ? 18.895 -11.749 -4.563 1.00 32.25 111 LYS A C 1
ATOM 833 O O . LYS A 1 110 ? 19.908 -12.388 -4.855 1.00 34.43 111 LYS A O 1
ATOM 839 N N . ALA A 1 111 ? 17.815 -12.304 -4.009 1.00 32.79 112 ALA A N 1
ATOM 840 C CA . ALA A 1 111 ? 17.735 -13.743 -3.815 1.00 36.29 112 ALA A CA 1
ATOM 841 C C . ALA A 1 111 ? 17.825 -14.451 -5.159 1.00 34.24 112 ALA A C 1
ATOM 842 O O . ALA A 1 111 ? 17.152 -14.073 -6.122 1.00 35.44 112 ALA A O 1
ATOM 844 N N . TYR A 1 112 ? 18.678 -15.466 -5.227 1.00 34.20 113 TYR A N 1
ATOM 845 C CA . TYR A 1 112 ? 18.838 -16.236 -6.452 1.00 33.32 113 TYR A CA 1
ATOM 846 C C . TYR A 1 112 ? 17.641 -17.162 -6.647 1.00 35.14 113 TYR A C 1
ATOM 847 O O . TYR A 1 112 ? 17.295 -17.947 -5.757 1.00 29.06 113 TYR A O 1
ATOM 856 N N . THR A 1 113 ? 17.013 -17.081 -7.825 1.00 32.32 114 THR A N 1
ATOM 857 C CA . THR A 1 113 ? 15.716 -17.729 -8.018 1.00 33.64 114 THR A CA 1
ATOM 858 C C . THR A 1 113 ? 15.832 -19.252 -8.021 1.00 36.69 114 THR A C 1
ATOM 859 O O . THR A 1 113 ? 14.973 -19.943 -7.461 1.00 34.39 114 THR A O 1
ATOM 863 N N . ASN A 1 114 ? 16.879 -19.799 -8.639 1.00 39.41 115 ASN A N 1
ATOM 864 C CA . ASN A 1 114 ? 17.056 -21.245 -8.734 1.00 42.93 115 ASN A CA 1
ATOM 865 C C . ASN A 1 114 ? 17.966 -21.795 -7.635 1.00 38.91 115 ASN A C 1
ATOM 866 O O . ASN A 1 114 ? 18.688 -22.776 -7.852 1.00 42.92 115 ASN A O 1
ATOM 871 N N . PHE A 1 115 ? 17.902 -21.200 -6.445 1.00 33.02 116 PHE A N 1
ATOM 872 C CA . PHE A 1 115 ? 18.803 -21.538 -5.349 1.00 35.50 116 PHE A CA 1
ATOM 873 C C . PHE A 1 115 ? 18.621 -22.978 -4.891 1.00 35.60 116 PHE A C 1
ATOM 874 O O . PHE A 1 115 ? 17.500 -23.478 -4.784 1.00 32.60 116 PHE A O 1
ATOM 882 N N . ASP A 1 116 ? 19.745 -23.640 -4.609 1.00 32.72 117 ASP A N 1
ATOM 883 C CA . ASP A 1 116 ? 19.765 -24.984 -4.031 1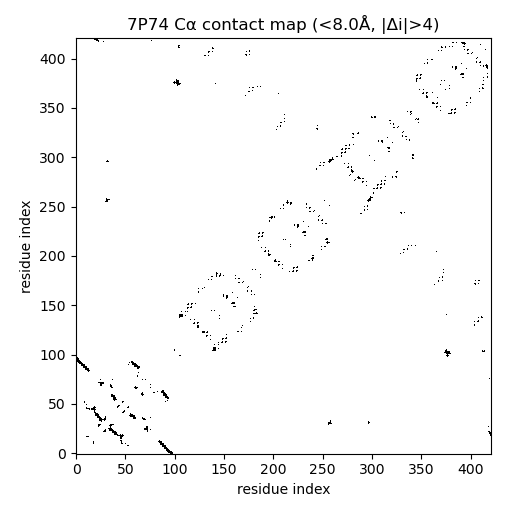.00 35.87 117 ASP A CA 1
ATOM 884 C C . ASP A 1 116 ? 20.914 -25.010 -3.031 1.00 35.05 117 ASP A C 1
ATOM 885 O O . ASP A 1 116 ? 22.081 -25.068 -3.428 1.00 32.16 117 ASP A O 1
ATOM 890 N N . ALA A 1 117 ? 20.579 -24.975 -1.738 1.00 33.25 118 ALA A N 1
ATOM 891 C CA . ALA A 1 117 ? 21.601 -24.828 -0.706 1.00 37.29 118 ALA A CA 1
ATOM 892 C C . ALA A 1 117 ? 22.572 -26.002 -0.699 1.00 41.10 118 ALA A C 1
ATOM 893 O O . ALA A 1 117 ? 23.782 -25.808 -0.538 1.00 34.14 118 ALA A O 1
ATOM 895 N N . GLU A 1 118 ? 22.059 -27.225 -0.853 1.00 38.47 119 GLU A N 1
ATOM 896 C CA . GLU A 1 118 ? 22.927 -28.399 -0.842 1.00 42.01 119 GLU A CA 1
ATOM 897 C C . GLU A 1 118 ? 23.877 -28.394 -2.032 1.00 39.23 119 GLU A C 1
ATOM 898 O O . GLU A 1 118 ? 25.050 -28.757 -1.898 1.00 39.66 119 GLU A O 1
ATOM 904 N N . ARG A 1 119 ? 23.391 -27.978 -3.201 1.00 36.42 120 ARG A N 1
ATOM 905 C CA . ARG A 1 119 ? 24.256 -27.899 -4.372 1.00 37.42 120 ARG A CA 1
ATOM 906 C C . ARG A 1 119 ? 25.348 -26.852 -4.178 1.00 39.52 120 ARG A C 1
ATOM 907 O O . ARG A 1 119 ? 26.526 -27.108 -4.454 1.00 34.99 120 ARG A O 1
ATOM 915 N N . ASP A 1 120 ? 24.971 -25.662 -3.703 1.00 36.63 121 ASP A N 1
ATOM 916 C CA . ASP A 1 120 ? 25.959 -24.623 -3.423 1.00 38.15 121 ASP A CA 1
ATOM 917 C C . ASP A 1 120 ? 27.005 -25.107 -2.424 1.00 34.82 121 ASP A C 1
ATOM 918 O O . ASP A 1 120 ? 28.206 -24.884 -2.612 1.00 30.15 121 ASP A O 1
ATOM 923 N N . ALA A 1 121 ? 26.561 -25.764 -1.350 1.00 29.78 122 ALA A N 1
ATOM 924 C CA . ALA A 1 121 ? 27.490 -26.244 -0.330 1.00 35.21 122 ALA A CA 1
ATOM 925 C C . ALA A 1 121 ? 28.499 -27.231 -0.909 1.00 37.76 122 ALA A C 1
ATOM 926 O O . ALA A 1 121 ? 29.689 -27.183 -0.572 1.00 31.92 122 ALA A O 1
ATOM 928 N N . LEU A 1 122 ? 28.039 -28.145 -1.768 1.00 37.15 123 LEU A N 1
ATOM 929 C CA . LEU A 1 122 ? 28.943 -29.112 -2.384 1.00 38.56 123 LEU A CA 1
ATOM 930 C C . LEU A 1 122 ? 29.934 -28.427 -3.319 1.00 38.92 123 LEU A C 1
ATOM 931 O O . LEU A 1 122 ? 31.135 -28.734 -3.300 1.00 35.74 123 LEU A O 1
ATOM 936 N N . ASN A 1 123 ? 29.459 -27.486 -4.136 1.00 31.91 124 ASN A N 1
ATOM 937 C CA . ASN A 1 123 ? 30.358 -26.832 -5.083 1.00 34.28 124 ASN A CA 1
ATOM 938 C C . ASN A 1 123 ? 31.384 -25.955 -4.374 1.00 35.91 124 ASN A C 1
ATOM 939 O O . ASN A 1 123 ? 32.518 -25.818 -4.852 1.00 34.38 124 ASN A O 1
ATOM 944 N N . ILE A 1 124 ? 31.016 -25.365 -3.237 1.00 31.74 125 ILE A N 1
ATOM 945 C CA . ILE A 1 124 ? 31.986 -24.592 -2.470 1.00 32.26 125 ILE A CA 1
ATOM 946 C C . ILE A 1 124 ? 33.005 -25.518 -1.814 1.00 34.10 125 ILE A C 1
ATOM 947 O O . ILE A 1 124 ? 34.205 -25.221 -1.785 1.00 34.53 125 ILE A O 1
ATOM 952 N N . GLU A 1 125 ? 32.557 -26.664 -1.299 1.00 35.99 126 GLU A N 1
ATOM 953 C CA . GLU A 1 125 ? 33.509 -27.632 -0.763 1.00 39.05 126 GLU A CA 1
ATOM 954 C C . GLU A 1 125 ? 34.502 -28.066 -1.833 1.00 36.22 126 GLU A C 1
ATOM 955 O O . GLU A 1 125 ? 35.713 -28.117 -1.591 1.00 34.88 126 GLU A O 1
ATOM 961 N N . THR A 1 126 ? 34.005 -28.380 -3.031 1.00 32.34 127 THR A N 1
ATOM 962 C CA . THR A 1 126 ? 34.900 -28.768 -4.115 1.00 36.79 127 THR A CA 1
ATOM 963 C C . THR A 1 126 ? 35.872 -27.646 -4.457 1.00 32.27 127 THR A C 1
ATOM 964 O O . THR A 1 126 ? 37.068 -27.894 -4.649 1.00 36.24 127 THR A O 1
ATOM 968 N N . ALA A 1 127 ? 35.378 -26.402 -4.524 1.00 30.93 128 ALA A N 1
ATOM 969 C CA . ALA A 1 127 ? 36.244 -25.271 -4.845 1.00 38.13 128 ALA A CA 1
ATOM 970 C C . ALA A 1 127 ? 37.282 -25.049 -3.755 1.00 41.63 128 ALA A C 1
ATOM 971 O O . ALA A 1 127 ? 38.417 -24.643 -4.038 1.00 40.26 128 ALA A O 1
ATOM 973 N N . ILE A 1 128 ? 36.910 -25.306 -2.500 1.00 37.65 129 ILE A N 1
ATOM 974 C CA . ILE A 1 128 ? 37.861 -25.158 -1.405 1.00 43.40 129 ILE A CA 1
ATOM 975 C C . ILE A 1 128 ? 38.964 -26.204 -1.511 1.00 46.50 129 ILE A C 1
ATOM 976 O O . ILE A 1 128 ? 40.136 -25.917 -1.234 1.00 49.05 129 ILE A O 1
ATOM 981 N N . LYS A 1 129 ? 38.621 -27.418 -1.954 1.00 38.21 130 LYS A N 1
ATOM 982 C CA . LYS A 1 129 ? 39.540 -28.544 -1.888 1.00 37.45 130 LYS A CA 1
ATOM 983 C C . LYS A 1 129 ? 40.299 -28.810 -3.182 1.00 45.18 130 LYS A C 1
ATOM 984 O O . LYS A 1 129 ? 41.257 -29.592 -3.159 1.00 47.22 130 LYS A O 1
ATOM 990 N N . THR A 1 130 ? 39.918 -28.193 -4.298 1.00 44.97 131 THR A N 1
ATOM 991 C CA . THR A 1 130 ? 40.722 -28.341 -5.502 1.00 49.79 131 THR A CA 1
ATOM 992 C C . THR A 1 130 ? 42.115 -27.776 -5.257 1.00 53.86 131 THR A C 1
ATOM 993 O O . THR A 1 130 ? 42.306 -26.860 -4.450 1.00 54.01 131 THR A O 1
ATOM 997 N N . LYS A 1 131 ? 43.096 -28.347 -5.951 1.00 54.02 132 LYS A N 1
ATOM 998 C CA . LYS A 1 131 ? 44.477 -27.912 -5.797 1.00 55.43 132 LYS A CA 1
ATOM 999 C C . LYS A 1 131 ? 44.593 -26.428 -6.107 1.00 52.84 132 LYS A C 1
ATOM 1000 O O . LYS A 1 131 ? 44.337 -25.998 -7.236 1.00 58.75 132 LYS A O 1
ATOM 1002 N N . GLY A 1 132 ? 44.952 -25.644 -5.092 1.00 50.76 133 GLY A N 1
ATOM 1003 C CA . GLY A 1 132 ? 45.155 -24.222 -5.255 1.00 58.74 133 GLY A CA 1
ATOM 1004 C C . GLY A 1 132 ? 43.974 -23.344 -4.897 1.00 49.49 133 GLY A C 1
ATOM 1005 O O . GLY A 1 132 ? 44.122 -22.116 -4.910 1.00 50.28 133 GLY A O 1
ATOM 1006 N N . VAL A 1 133 ? 42.816 -23.932 -4.582 1.00 41.34 134 VAL A N 1
ATOM 1007 C CA . VAL A 1 133 ? 41.581 -23.226 -4.229 1.00 41.06 134 VAL A CA 1
ATOM 1008 C C . VAL A 1 133 ? 40.985 -22.512 -5.439 1.00 42.97 134 VAL A C 1
ATOM 1009 O O . VAL A 1 133 ? 41.646 -21.701 -6.096 1.00 40.62 134 VAL A O 1
ATOM 1013 N N . ASP A 1 134 ? 39.715 -22.799 -5.727 1.00 32.26 135 ASP A N 1
ATOM 1014 C CA . ASP A 1 134 ? 38.990 -22.157 -6.824 1.00 33.04 135 ASP A CA 1
ATOM 1015 C C . ASP A 1 134 ? 38.241 -20.952 -6.258 1.00 41.14 135 ASP A C 1
ATOM 1016 O O . ASP A 1 134 ? 37.046 -21.005 -5.960 1.00 36.11 135 ASP A O 1
ATOM 1021 N N . GLU A 1 135 ? 38.969 -19.835 -6.113 1.00 31.05 136 GLU A N 1
ATOM 1022 C CA . GLU A 1 135 ? 38.365 -18.628 -5.550 1.00 32.21 136 GLU A CA 1
ATOM 1023 C C . GLU A 1 135 ? 37.267 -18.074 -6.446 1.00 33.62 136 GLU A C 1
ATOM 1024 O O . GLU A 1 135 ? 36.309 -17.469 -5.951 1.00 34.09 136 GLU A O 1
ATOM 1030 N N . VAL A 1 136 ? 37.393 -18.260 -7.762 1.00 31.63 137 VAL A N 1
ATOM 1031 C CA . VAL A 1 136 ? 36.412 -17.716 -8.695 1.00 32.21 137 VAL A CA 1
ATOM 1032 C C . VAL A 1 136 ? 35.028 -18.296 -8.415 1.00 30.46 137 VAL A C 1
ATOM 1033 O O . VAL A 1 136 ? 34.029 -17.568 -8.361 1.00 30.70 137 VAL A O 1
ATOM 1037 N N . THR A 1 137 ? 34.950 -19.616 -8.225 1.00 32.23 138 THR A N 1
ATOM 1038 C CA . THR A 1 137 ? 33.657 -20.242 -7.951 1.00 36.16 138 THR A CA 1
ATOM 1039 C C . THR A 1 137 ? 33.101 -19.800 -6.601 1.00 32.89 138 THR A C 1
ATOM 1040 O O . THR A 1 137 ? 31.893 -19.573 -6.464 1.00 32.29 138 THR A O 1
ATOM 1044 N N . ILE A 1 138 ? 33.964 -19.684 -5.592 1.00 33.65 139 ILE A N 1
ATOM 1045 C CA . ILE A 1 138 ? 33.520 -19.224 -4.277 1.00 34.03 139 ILE A CA 1
ATOM 1046 C C . ILE A 1 138 ? 32.916 -17.826 -4.378 1.00 35.70 139 ILE A C 1
ATOM 1047 O O . ILE A 1 138 ? 31.845 -17.549 -3.821 1.00 31.44 139 ILE A O 1
ATOM 1052 N N . VAL A 1 139 ? 33.585 -16.930 -5.107 1.00 29.34 140 VAL A N 1
ATOM 1053 C CA . VAL A 1 139 ? 33.092 -15.563 -5.259 1.00 28.98 140 VAL A CA 1
ATOM 1054 C C . VAL A 1 139 ? 31.807 -15.542 -6.079 1.00 32.37 140 VAL A C 1
ATOM 1055 O O . VAL A 1 139 ? 30.835 -14.869 -5.718 1.00 32.39 140 VAL A O 1
ATOM 1059 N N . ASN A 1 140 ? 31.790 -16.275 -7.197 1.00 29.33 141 ASN A N 1
ATOM 1060 C CA . ASN A 1 140 ? 30.612 -16.308 -8.061 1.00 30.53 141 ASN A CA 1
ATOM 1061 C C . ASN A 1 140 ? 29.370 -16.749 -7.297 1.00 29.73 141 ASN A C 1
ATOM 1062 O O . ASN A 1 140 ? 28.281 -16.197 -7.495 1.00 31.72 141 ASN A O 1
ATOM 1067 N N . ILE A 1 141 ? 29.505 -17.763 -6.440 1.00 26.33 142 ILE A N 1
ATOM 1068 C CA . ILE A 1 141 ? 28.356 -18.250 -5.685 1.00 28.62 142 ILE A CA 1
ATOM 1069 C C . ILE A 1 141 ? 27.951 -17.239 -4.617 1.00 31.13 142 ILE A C 1
ATOM 1070 O O . ILE A 1 141 ? 26.840 -16.701 -4.636 1.00 32.03 142 ILE A O 1
ATOM 1075 N N . LEU A 1 142 ? 28.859 -16.942 -3.684 1.00 33.49 143 LEU A N 1
ATOM 1076 C CA . LEU A 1 142 ? 28.457 -16.243 -2.464 1.00 29.67 143 LEU A CA 1
ATOM 1077 C C . LEU A 1 142 ? 28.019 -14.802 -2.720 1.00 32.10 143 LEU A C 1
ATOM 1078 O O . LEU A 1 142 ? 27.145 -14.292 -2.004 1.00 32.80 143 LEU A O 1
ATOM 1083 N N . THR A 1 143 ? 28.578 -14.133 -3.730 1.00 26.20 144 THR A N 1
ATOM 1084 C CA . THR A 1 143 ? 28.148 -12.762 -4.010 1.00 35.12 144 THR A CA 1
ATOM 1085 C C . THR A 1 143 ? 26.892 -12.696 -4.868 1.00 34.95 144 THR A C 1
ATOM 1086 O O . THR A 1 143 ? 26.416 -11.593 -5.149 1.00 31.36 144 THR A O 1
ATOM 1090 N N . ASN A 1 144 ? 26.359 -13.835 -5.304 1.00 31.55 145 ASN A N 1
ATOM 1091 C CA . ASN A 1 144 ? 25.142 -13.877 -6.106 1.00 33.07 145 ASN A CA 1
ATOM 1092 C C . ASN A 1 144 ? 24.045 -14.650 -5.387 1.00 29.05 145 ASN A C 1
ATOM 1093 O O . ASN A 1 144 ? 23.199 -15.290 -6.015 1.00 33.40 145 ASN A O 1
ATOM 1098 N N . ARG A 1 145 ? 24.068 -14.593 -4.058 1.00 31.07 146 ARG A N 1
ATOM 1099 C CA . ARG A 1 145 ? 23.018 -15.134 -3.209 1.00 36.45 146 ARG A CA 1
ATOM 1100 C C . ARG A 1 145 ? 22.700 -14.100 -2.138 1.00 29.86 146 ARG A C 1
ATOM 1101 O O . ARG A 1 145 ? 23.579 -13.353 -1.703 1.00 33.76 146 ARG A O 1
ATOM 1109 N N . SER A 1 146 ? 21.442 -14.061 -1.710 1.00 30.23 147 SER A N 1
ATOM 1110 C CA . SER A 1 146 ? 21.079 -13.155 -0.634 1.00 30.29 147 SER A CA 1
ATOM 1111 C C . SER A 1 146 ? 21.690 -13.642 0.676 1.00 28.73 147 SER A C 1
ATOM 1112 O O . SER A 1 146 ? 22.114 -14.791 0.797 1.00 27.70 147 SER A O 1
ATOM 1115 N N . ASN A 1 147 ? 21.725 -12.750 1.671 1.00 30.18 148 ASN A N 1
ATOM 1116 C CA . ASN A 1 147 ? 22.344 -13.099 2.948 1.00 33.10 148 ASN A CA 1
ATOM 1117 C C . ASN A 1 147 ? 21.705 -14.341 3.556 1.00 35.38 148 ASN A C 1
ATOM 1118 O O . ASN A 1 147 ? 22.404 -15.221 4.075 1.00 30.76 148 ASN A O 1
ATOM 1123 N N . GLU A 1 148 ? 20.377 -14.432 3.505 1.00 35.24 149 GLU A N 1
ATOM 1124 C CA . GLU A 1 148 ? 19.715 -15.566 4.134 1.00 34.22 149 GLU A CA 1
ATOM 1125 C C . GLU A 1 148 ? 19.985 -16.861 3.378 1.00 31.16 149 GLU A C 1
ATOM 1126 O O . GLU A 1 148 ? 20.076 -17.926 3.997 1.00 33.57 149 GLU A O 1
ATOM 1132 N N . GLN A 1 149 ? 20.137 -16.791 2.052 1.00 29.30 150 GLN A N 1
ATOM 1133 C CA . GLN A 1 149 ? 20.564 -17.968 1.303 1.00 31.89 150 GLN A CA 1
ATOM 1134 C C . GLN A 1 149 ? 21.966 -18.398 1.715 1.00 35.60 150 GLN A C 1
ATOM 1135 O O . GLN A 1 149 ? 22.243 -19.596 1.829 1.00 29.15 150 GLN A O 1
ATOM 1141 N N . ARG A 1 150 ? 22.858 -17.433 1.958 1.00 29.61 151 ARG A N 1
ATOM 1142 C CA . ARG A 1 150 ? 24.198 -17.770 2.434 1.00 31.54 151 ARG A CA 1
ATOM 1143 C C . ARG A 1 150 ? 24.145 -18.522 3.755 1.00 30.14 151 ARG A C 1
ATOM 1144 O O . ARG A 1 150 ? 24.969 -19.409 4.005 1.00 31.83 151 ARG A O 1
ATOM 1152 N N . GLN A 1 151 ? 23.195 -18.167 4.623 1.00 29.50 152 GLN A N 1
ATOM 1153 C CA . GLN A 1 151 ? 23.045 -18.888 5.882 1.00 30.86 152 GLN A CA 1
ATOM 1154 C C . GLN A 1 151 ? 22.637 -20.336 5.641 1.00 32.00 152 GLN A C 1
ATOM 1155 O O . GLN A 1 151 ? 23.098 -21.243 6.344 1.00 30.08 152 GLN A O 1
ATOM 1161 N N . ASP A 1 152 ? 21.760 -20.572 4.660 1.00 35.04 153 ASP A N 1
ATOM 1162 C CA . ASP A 1 152 ? 21.371 -21.941 4.329 1.00 33.36 153 ASP A CA 1
ATOM 1163 C C . ASP A 1 152 ? 22.546 -22.725 3.755 1.00 33.80 153 ASP A C 1
ATOM 1164 O O . ASP A 1 152 ? 22.699 -23.921 4.035 1.00 32.29 153 ASP A O 1
ATOM 1169 N N . ILE A 1 153 ? 23.371 -22.071 2.932 1.00 28.54 154 ILE A N 1
ATOM 1170 C CA . ILE A 1 153 ? 24.585 -22.709 2.420 1.00 33.71 154 ILE A CA 1
ATOM 1171 C C . ILE A 1 153 ? 25.491 -23.124 3.570 1.00 34.25 154 ILE A C 1
ATOM 1172 O O . ILE A 1 153 ? 26.006 -24.248 3.605 1.00 32.86 154 ILE A O 1
ATOM 1177 N N . ALA A 1 154 ? 25.715 -22.210 4.520 1.00 33.02 155 ALA A N 1
ATOM 1178 C CA . ALA A 1 154 ? 26.598 -22.508 5.643 1.00 37.39 155 ALA A CA 1
ATOM 1179 C C . ALA A 1 154 ? 26.056 -23.664 6.479 1.00 36.02 155 ALA A C 1
ATOM 1180 O O . ALA A 1 154 ? 26.824 -24.501 6.969 1.00 34.31 155 ALA A O 1
ATOM 1182 N N . PHE A 1 155 ? 24.733 -23.736 6.640 1.00 36.38 156 PHE A N 1
ATOM 1183 C CA . PHE A 1 155 ? 24.152 -24.850 7.379 1.00 40.42 156 PHE A CA 1
ATOM 1184 C C . PHE A 1 155 ? 24.355 -26.168 6.639 1.00 39.39 156 PHE A C 1
ATOM 1185 O O . PHE A 1 155 ? 24.718 -27.179 7.251 1.00 40.54 156 PHE A O 1
ATOM 1193 N N . ALA A 1 156 ? 24.119 -26.181 5.326 1.00 35.01 157 ALA A N 1
ATOM 1194 C CA . ALA A 1 156 ? 24.303 -27.409 4.563 1.00 36.69 157 ALA A CA 1
ATOM 1195 C C . ALA A 1 156 ? 25.769 -27.818 4.508 1.00 39.06 157 ALA A C 1
ATOM 1196 O O . ALA A 1 156 ? 26.080 -29.016 4.497 1.00 42.06 157 ALA A O 1
ATOM 1198 N N . TYR A 1 157 ? 26.676 -26.841 4.471 1.00 33.54 158 TYR A N 1
ATOM 1199 C CA . TYR A 1 157 ? 28.102 -27.147 4.442 1.00 32.85 158 TYR A CA 1
ATOM 1200 C C . TYR A 1 157 ? 28.526 -27.857 5.722 1.00 35.68 158 TYR A C 1
ATOM 1201 O O . TYR A 1 157 ? 29.173 -28.911 5.678 1.00 38.24 158 TYR A O 1
ATOM 1210 N N . GLN A 1 158 ? 28.154 -27.295 6.875 1.00 36.49 159 GLN A N 1
ATOM 1211 C CA . GLN A 1 158 ? 28.498 -27.906 8.153 1.00 38.21 159 GLN A CA 1
ATOM 1212 C C . GLN A 1 158 ? 27.911 -29.305 8.258 1.00 49.90 159 GLN A C 1
ATOM 1213 O O . GLN A 1 158 ? 28.568 -30.229 8.754 1.00 51.61 159 GLN A O 1
ATOM 1219 N N . ARG A 1 159 ? 26.684 -29.486 7.770 1.00 43.19 160 ARG A N 1
ATOM 1220 C CA . ARG A 1 159 ? 26.032 -30.784 7.884 1.00 49.14 160 ARG A CA 1
ATOM 1221 C C . ARG A 1 159 ? 26.798 -31.862 7.126 1.00 50.67 160 ARG A C 1
ATOM 1222 O O . ARG A 1 159 ? 26.921 -32.995 7.605 1.00 49.38 160 ARG A O 1
ATOM 1230 N N . ARG A 1 160 ? 27.343 -31.529 5.955 1.00 47.51 161 ARG A N 1
ATOM 1231 C CA . ARG A 1 160 ? 27.999 -32.549 5.146 1.00 55.70 161 ARG A CA 1
ATOM 1232 C C . ARG A 1 160 ? 29.488 -32.698 5.440 1.00 54.06 161 ARG A C 1
ATOM 1233 O O . ARG A 1 160 ? 30.024 -33.799 5.284 1.00 54.05 161 ARG A O 1
ATOM 1241 N N . THR A 1 161 ? 30.179 -31.635 5.862 1.00 46.78 162 THR A N 1
ATOM 1242 C CA . THR A 1 161 ? 31.603 -31.749 6.164 1.00 45.64 162 THR A CA 1
ATOM 1243 C C . THR A 1 161 ? 31.902 -31.895 7.650 1.00 49.39 162 THR A C 1
ATOM 1244 O O . THR A 1 161 ? 33.008 -32.321 7.998 1.00 50.77 162 THR A O 1
ATOM 1248 N N . LYS A 1 162 ? 30.949 -31.562 8.523 1.00 49.46 163 LYS A N 1
ATOM 1249 C CA . LYS A 1 162 ? 31.148 -31.483 9.970 1.00 52.88 163 LYS A CA 1
ATOM 1250 C C . LYS A 1 162 ? 32.132 -30.385 10.359 1.00 56.73 163 LYS A C 1
ATOM 1251 O O . LYS A 1 162 ? 32.700 -30.419 11.454 1.00 58.42 163 LYS A O 1
ATOM 1257 N N . LYS A 1 163 ? 32.347 -29.408 9.479 1.00 51.75 164 LYS A N 1
ATOM 1258 C CA . LYS A 1 163 ? 33.185 -28.255 9.772 1.00 48.09 164 LYS A CA 1
ATOM 1259 C C . LYS A 1 163 ? 32.456 -26.983 9.362 1.00 45.66 164 LYS A C 1
ATOM 1260 O O . LYS A 1 163 ? 31.662 -26.979 8.417 1.00 43.98 164 LYS A O 1
ATOM 1266 N N . GLU A 1 164 ? 32.723 -25.902 10.089 1.00 46.69 165 GLU A N 1
ATOM 1267 C CA . GLU A 1 164 ? 32.074 -24.632 9.793 1.00 38.92 165 GLU A CA 1
ATOM 1268 C C . GLU A 1 164 ? 32.618 -24.033 8.502 1.00 38.35 165 GLU A C 1
ATOM 1269 O O . GLU A 1 164 ? 33.828 -24.039 8.255 1.00 37.36 165 GLU A O 1
ATOM 1275 N N . LEU A 1 165 ? 31.712 -23.495 7.681 1.00 37.11 166 LEU A N 1
ATOM 1276 C CA . LEU A 1 165 ? 32.118 -22.951 6.389 1.00 35.30 166 LEU A CA 1
ATOM 1277 C C . LEU A 1 165 ? 33.055 -21.760 6.557 1.00 34.57 166 LEU A C 1
ATOM 1278 O O . LEU A 1 165 ? 34.022 -21.611 5.799 1.00 31.13 166 LEU A O 1
ATOM 1283 N N . ALA A 1 166 ? 32.799 -20.910 7.556 1.00 35.31 167 ALA A N 1
ATOM 1284 C CA . ALA A 1 166 ? 33.650 -19.742 7.766 1.00 38.11 167 ALA A CA 1
ATOM 1285 C C . ALA A 1 166 ? 35.056 -20.155 8.188 1.00 41.00 167 ALA A C 1
ATOM 1286 O O . ALA A 1 166 ? 36.042 -19.530 7.776 1.00 42.25 167 ALA A O 1
ATOM 1288 N N A SER A 1 167 ? 35.167 -21.203 9.011 0.45 41.73 168 SER A N 1
ATOM 1289 N N B SER A 1 167 ? 35.172 -21.212 8.996 0.55 42.23 168 SER A N 1
ATOM 1290 C CA A SER A 1 167 ? 36.477 -21.734 9.374 0.45 37.08 168 SER A CA 1
ATOM 1291 C CA B SER A 1 167 ? 36.490 -21.714 9.368 0.55 36.63 168 SER A CA 1
ATOM 1292 C C A SER A 1 167 ? 37.222 -22.234 8.144 0.45 37.94 168 SER A C 1
ATOM 1293 C C B SER A 1 167 ? 37.234 -22.258 8.156 0.55 38.15 168 SER A C 1
ATOM 1294 O O A SER A 1 167 ? 38.402 -21.919 7.947 0.45 38.39 168 SER A O 1
ATOM 1295 O O B SER A 1 167 ? 38.431 -21.996 7.983 0.55 38.72 168 SER A O 1
ATOM 1300 N N . ALA A 1 168 ? 36.542 -23.017 7.303 1.00 35.79 169 ALA A N 1
ATOM 1301 C CA . ALA A 1 168 ? 37.178 -23.549 6.102 1.00 35.98 169 ALA A CA 1
ATOM 1302 C C . ALA A 1 168 ? 37.664 -22.430 5.189 1.00 37.17 169 ALA A C 1
ATOM 1303 O O . ALA A 1 168 ? 38.758 -22.516 4.616 1.00 34.65 169 ALA A O 1
ATOM 1305 N N . LEU A 1 169 ? 36.869 -21.365 5.058 1.00 37.37 170 LEU A N 1
ATOM 1306 C CA . LEU A 1 169 ? 37.235 -20.263 4.174 1.00 38.25 170 LEU A CA 1
ATOM 1307 C C . LEU A 1 169 ? 38.358 -19.413 4.753 1.00 35.30 170 LEU A C 1
ATOM 1308 O O . LEU A 1 169 ? 39.116 -18.805 3.990 1.00 39.06 170 LEU A O 1
ATOM 1313 N N . LYS A 1 170 ? 38.470 -19.341 6.084 1.00 36.18 171 LYS A N 1
ATOM 1314 C CA . LYS A 1 170 ? 39.621 -18.676 6.691 1.00 39.17 171 LYS A CA 1
ATOM 1315 C C . LYS A 1 170 ? 40.927 -19.320 6.241 1.00 40.71 171 LYS A C 1
ATOM 1316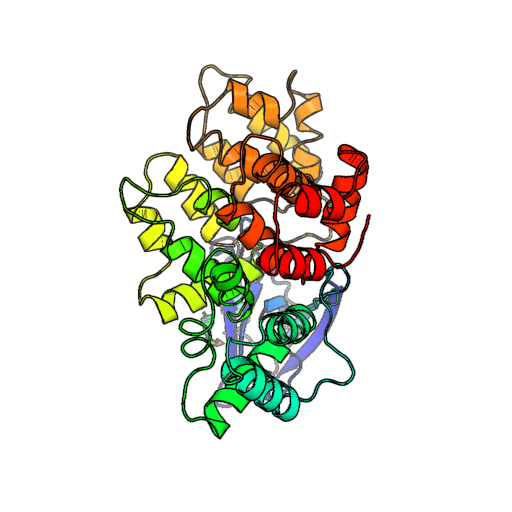 O O . LYS A 1 170 ? 41.928 -18.626 6.026 1.00 37.70 171 LYS A O 1
ATOM 1322 N N A SER A 1 171 ? 40.938 -20.647 6.105 0.58 36.43 172 SER A N 1
ATOM 1323 N N B SER A 1 171 ? 40.942 -20.646 6.097 0.42 36.79 172 SER A N 1
ATOM 1324 C CA A SER A 1 171 ? 42.131 -21.354 5.658 0.58 38.70 172 SER A CA 1
ATOM 1325 C CA B SER A 1 171 ? 42.153 -21.328 5.657 0.42 38.62 172 SER A CA 1
ATOM 1326 C C A SER A 1 171 ? 42.319 -21.275 4.149 0.58 38.20 172 SER A C 1
ATOM 1327 C C B SER A 1 171 ? 42.325 -21.283 4.144 0.42 38.30 172 SER A C 1
ATOM 1328 O O A SER A 1 171 ? 43.460 -21.276 3.669 0.58 43.31 172 SER A O 1
ATOM 1329 O O B SER A 1 171 ? 43.462 -21.310 3.654 0.42 42.73 172 SER A O 1
ATOM 1334 N N . ALA A 1 172 ? 41.225 -21.207 3.391 1.00 34.69 173 ALA A N 1
ATOM 1335 C CA . ALA A 1 172 ? 41.317 -21.200 1.936 1.00 39.85 173 ALA A CA 1
ATOM 1336 C C . ALA A 1 172 ? 41.599 -19.811 1.371 1.00 43.05 173 ALA A C 1
ATOM 1337 O O . ALA A 1 172 ? 42.198 -19.696 0.295 1.00 39.24 173 ALA A O 1
ATOM 1339 N N . LEU A 1 173 ? 41.190 -18.758 2.068 1.00 30.07 174 LEU A N 1
ATOM 1340 C CA . LEU A 1 173 ? 41.272 -17.399 1.557 1.00 29.80 174 LEU A CA 1
ATOM 1341 C C . LEU A 1 173 ? 42.263 -16.587 2.376 1.00 33.64 174 LEU A C 1
ATOM 1342 O O . LEU A 1 173 ? 42.693 -16.995 3.457 1.00 31.68 174 LEU A O 1
ATOM 1347 N N . SER A 1 174 ? 42.608 -15.416 1.844 1.00 32.37 175 SER A N 1
ATOM 1348 C CA . SER A 1 174 ? 43.487 -14.475 2.530 1.00 32.30 175 SER A CA 1
ATOM 1349 C C . SER A 1 174 ? 43.223 -13.071 1.994 1.00 32.23 175 SER A C 1
ATOM 1350 O O . SER A 1 174 ? 42.428 -12.872 1.071 1.00 31.27 175 SER A O 1
ATOM 1353 N N . GLY A 1 175 ? 43.904 -12.092 2.589 1.00 32.04 176 GLY A N 1
ATOM 1354 C CA . GLY A 1 175 ? 43.840 -10.723 2.128 1.00 29.31 176 GLY A CA 1
ATOM 1355 C C . GLY A 1 175 ? 42.441 -10.133 2.221 1.00 31.68 176 GLY A C 1
ATOM 1356 O O . GLY A 1 175 ? 41.576 -10.591 2.975 1.00 29.51 176 GLY A O 1
ATOM 1357 N N . HIS A 1 176 ? 42.225 -9.095 1.412 1.00 26.27 177 HIS A N 1
ATOM 1358 C CA . HIS A 1 176 ? 40.945 -8.395 1.439 1.00 27.02 177 HIS A CA 1
ATOM 1359 C C . HIS A 1 176 ? 39.797 -9.288 0.978 1.00 27.17 177 HIS A C 1
ATOM 1360 O O . HIS A 1 176 ? 38.647 -9.071 1.384 1.00 29.26 177 HIS A O 1
ATOM 1367 N N . LEU A 1 177 ? 40.077 -10.276 0.121 1.00 27.75 178 LEU A N 1
ATOM 1368 C CA . LEU A 1 177 ? 39.018 -11.189 -0.305 1.00 27.33 178 LEU A CA 1
ATOM 1369 C C . LEU A 1 177 ? 38.443 -11.949 0.883 1.00 27.67 178 LEU A C 1
ATOM 1370 O O . LEU A 1 177 ? 37.219 -12.093 1.004 1.00 26.72 178 LEU A O 1
ATOM 1375 N N . GLU A 1 178 ? 39.311 -12.425 1.779 1.00 23.35 179 GLU A N 1
ATOM 1376 C CA . GLU A 1 178 ? 38.835 -13.101 2.980 1.00 29.03 179 GLU A CA 1
ATOM 1377 C C . GLU A 1 178 ? 37.939 -12.189 3.804 1.00 31.36 179 GLU A C 1
ATOM 1378 O O . GLU A 1 178 ? 36.889 -12.619 4.298 1.00 31.17 179 GLU A O 1
ATOM 1384 N N . THR A 1 179 ? 38.333 -10.922 3.957 1.00 29.47 180 THR A N 1
ATOM 1385 C CA . THR A 1 179 ? 37.513 -9.983 4.716 1.00 30.06 180 THR A CA 1
ATOM 1386 C C . THR A 1 179 ? 36.130 -9.834 4.097 1.00 24.58 180 THR A C 1
ATOM 1387 O O . THR A 1 179 ? 35.120 -9.825 4.811 1.00 25.98 180 THR A O 1
ATOM 1391 N N . VAL A 1 180 ? 36.063 -9.720 2.767 1.00 26.00 181 VAL A N 1
ATOM 1392 C CA . VAL A 1 180 ? 34.776 -9.587 2.088 1.00 25.67 181 VAL A CA 1
ATOM 1393 C C . VAL A 1 180 ? 33.913 -10.819 2.333 1.00 28.95 181 VAL A C 1
ATOM 1394 O O . VAL A 1 180 ? 32.751 -10.713 2.749 1.00 27.49 181 VAL A O 1
ATOM 1398 N N . ILE A 1 181 ? 34.472 -12.007 2.076 1.00 25.75 182 ILE A N 1
ATOM 1399 C CA . ILE A 1 181 ? 33.676 -13.232 2.094 1.00 25.41 182 ILE A CA 1
ATOM 1400 C C . ILE A 1 181 ? 33.186 -13.531 3.502 1.00 28.33 182 ILE A C 1
ATOM 1401 O O . ILE A 1 181 ? 32.014 -13.869 3.705 1.00 26.12 182 ILE A O 1
ATOM 1406 N N A LEU A 1 182 ? 34.069 -13.408 4.496 0.36 28.52 183 LEU A N 1
ATOM 1407 N N B LEU A 1 182 ? 34.070 -13.410 4.497 0.64 28.33 183 LEU A N 1
ATOM 1408 C CA A LEU A 1 182 ? 33.663 -13.641 5.879 0.36 31.04 183 LEU A CA 1
ATOM 1409 C CA B LEU A 1 182 ? 33.658 -13.643 5.878 0.64 31.29 183 LEU A CA 1
ATOM 1410 C C A LEU A 1 182 ? 32.597 -12.643 6.318 0.36 31.60 183 LEU A C 1
ATOM 1411 C C B LEU A 1 182 ? 32.593 -12.644 6.315 0.64 32.00 183 LEU A C 1
ATOM 1412 O O A LEU A 1 182 ? 31.694 -12.989 7.090 0.36 31.81 183 LEU A O 1
ATOM 1413 O O B LEU A 1 182 ? 31.687 -12.989 7.083 0.64 31.91 183 LEU A O 1
ATOM 1422 N N . GLY A 1 183 ? 32.679 -11.402 5.834 1.00 32.26 184 GLY A N 1
ATOM 1423 C CA . GLY A 1 183 ? 31.651 -10.427 6.164 1.00 28.27 184 GLY A CA 1
ATOM 1424 C C . GLY A 1 183 ? 30.296 -10.791 5.584 1.00 32.90 184 GLY A C 1
ATOM 1425 O O . GLY A 1 183 ? 29.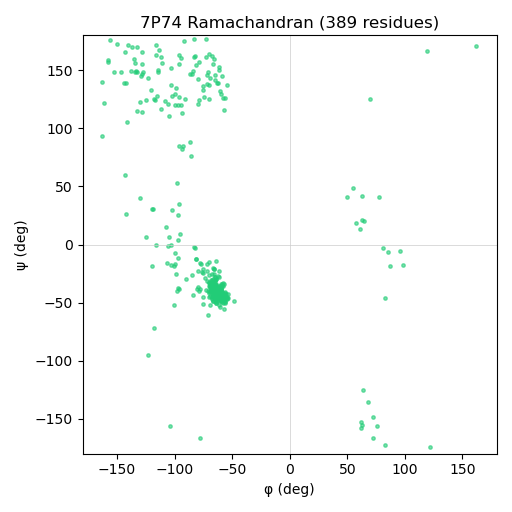263 -10.616 6.237 1.00 29.61 184 GLY A O 1
ATOM 1426 N N . LEU A 1 184 ? 30.283 -11.312 4.353 1.00 29.51 185 LEU A N 1
ATOM 1427 C CA . LEU A 1 184 ? 29.033 -11.701 3.709 1.00 28.91 185 LEU A CA 1
ATOM 1428 C C . LEU A 1 184 ? 28.361 -12.870 4.418 1.00 28.75 185 LEU A C 1
ATOM 1429 O O . LEU A 1 184 ? 27.141 -13.029 4.319 1.00 31.77 185 LEU A O 1
ATOM 1434 N N . LEU A 1 185 ? 29.129 -13.697 5.122 1.00 28.93 186 LEU A N 1
ATOM 1435 C CA . LEU A 1 185 ? 28.575 -14.871 5.783 1.00 28.78 186 LEU A CA 1
ATOM 1436 C C . LEU A 1 185 ? 27.921 -14.548 7.119 1.00 32.45 186 LEU A C 1
ATOM 1437 O O . LEU A 1 185 ? 27.223 -15.405 7.668 1.00 39.16 186 LEU A O 1
ATOM 1442 N N . LYS A 1 186 ? 28.132 -13.354 7.660 1.00 27.94 187 LYS A N 1
ATOM 1443 C CA . LYS A 1 186 ? 27.408 -12.939 8.854 1.00 33.92 187 LYS A CA 1
ATOM 1444 C C . LYS A 1 186 ? 26.045 -12.364 8.472 1.00 33.79 187 LYS A C 1
ATOM 1445 O O . LYS A 1 186 ? 25.867 -11.800 7.389 1.00 31.98 187 LYS A O 1
ATOM 1451 N N . THR A 1 187 ? 25.068 -12.524 9.363 1.00 34.36 188 THR A N 1
ATOM 1452 C CA . THR A 1 187 ? 23.810 -11.813 9.174 1.00 31.89 188 THR A CA 1
ATOM 1453 C C . THR A 1 187 ? 24.066 -10.311 9.302 1.00 30.64 188 THR A C 1
ATOM 1454 O O . THR A 1 187 ? 25.089 -9.897 9.853 1.00 32.81 188 THR A O 1
ATOM 1458 N N . PRO A 1 188 ? 23.171 -9.473 8.769 1.00 35.86 189 PRO A N 1
ATOM 1459 C CA . PRO A 1 188 ? 23.400 -8.017 8.863 1.00 33.06 189 PRO A CA 1
ATOM 1460 C C . PRO A 1 188 ? 23.645 -7.535 10.283 1.00 31.38 189 PRO A C 1
ATOM 1461 O O . PRO A 1 188 ? 24.556 -6.729 10.516 1.00 33.70 189 PRO A O 1
ATOM 1465 N N . ALA A 1 189 ? 22.871 -8.033 11.247 1.00 31.73 190 ALA A N 1
ATOM 1466 C CA . ALA A 1 189 ? 23.063 -7.618 12.633 1.00 33.78 190 ALA A CA 1
ATOM 1467 C C . ALA A 1 189 ? 24.370 -8.151 13.209 1.00 39.25 190 ALA A C 1
ATOM 1468 O O . ALA A 1 189 ? 25.050 -7.444 13.962 1.00 35.80 190 ALA A O 1
ATOM 1470 N N . GLN A 1 190 ? 24.722 -9.406 12.905 1.00 36.31 191 GLN A N 1
ATOM 1471 C CA . GLN A 1 190 ? 25.998 -9.944 13.371 1.00 33.41 191 GLN A CA 1
ATOM 1472 C C . GLN A 1 190 ? 27.169 -9.166 12.788 1.00 33.10 191 GLN A C 1
ATOM 1473 O O . GLN A 1 190 ? 28.172 -8.924 13.471 1.00 34.15 191 GLN A O 1
ATOM 1479 N N . TYR A 1 191 ? 27.078 -8.807 11.511 1.00 29.88 192 TYR A N 1
ATOM 1480 C CA . TYR A 1 191 ? 28.159 -8.061 10.880 1.00 34.57 192 TYR A CA 1
ATOM 1481 C C . TYR A 1 191 ? 28.333 -6.691 11.529 1.00 34.25 192 TYR A C 1
ATOM 1482 O O . TYR A 1 191 ? 29.453 -6.289 11.869 1.00 28.88 192 TYR A O 1
ATOM 1491 N N . ASP A 1 192 ? 27.229 -5.960 11.708 1.00 27.38 193 ASP A N 1
ATOM 1492 C CA . ASP A 1 192 ? 27.292 -4.652 12.355 1.00 25.89 193 ASP A CA 1
ATOM 1493 C C . ASP A 1 192 ? 27.793 -4.770 13.788 1.00 31.29 193 ASP A C 1
ATOM 1494 O O . ASP A 1 192 ? 28.657 -4.000 14.221 1.00 38.50 193 ASP A O 1
ATOM 1499 N N . ALA A 1 193 ? 27.262 -5.735 14.540 1.00 35.74 194 ALA A N 1
ATOM 1500 C CA . ALA A 1 193 ? 27.719 -5.931 15.912 1.00 37.00 194 ALA A CA 1
ATOM 1501 C C . ALA A 1 193 ? 29.215 -6.215 15.962 1.00 37.48 194 ALA A C 1
ATOM 1502 O O . ALA A 1 193 ? 29.931 -5.649 16.797 1.00 44.36 194 ALA A O 1
ATOM 1504 N N . SER A 1 194 ? 29.708 -7.085 15.072 1.00 31.75 195 SER A N 1
ATOM 1505 C CA . SER A 1 194 ? 31.127 -7.437 15.111 1.00 35.01 195 SER A CA 1
ATOM 1506 C C . SER A 1 194 ? 32.004 -6.259 14.699 1.00 32.75 195 SER A C 1
ATOM 1507 O O . SER A 1 194 ? 33.105 -6.085 15.234 1.00 33.36 195 SER A O 1
ATOM 1510 N N . GLU A 1 195 ? 31.539 -5.438 13.754 1.00 27.19 196 GLU A N 1
ATOM 1511 C CA . GLU A 1 195 ? 32.311 -4.261 13.358 1.00 37.80 196 GLU A CA 1
ATOM 1512 C C . GLU A 1 195 ? 32.363 -3.224 14.477 1.00 38.43 196 GLU A C 1
ATOM 1513 O O . GLU A 1 195 ? 33.394 -2.573 14.682 1.00 37.56 196 GLU A O 1
ATOM 1519 N N . LEU A 1 196 ? 31.259 -3.050 15.205 1.00 33.83 197 LEU A N 1
ATOM 1520 C CA . LEU A 1 196 ? 31.267 -2.149 16.353 1.00 35.69 197 LEU A CA 1
ATOM 1521 C C . LEU A 1 196 ? 32.202 -2.664 17.440 1.00 42.68 197 LEU A C 1
ATOM 1522 O O . LEU A 1 196 ? 33.037 -1.918 17.966 1.00 43.08 197 LEU A O 1
ATOM 1527 N N . LYS A 1 197 ? 32.077 -3.947 17.782 1.00 41.54 198 LYS A N 1
ATOM 1528 C CA . LYS A 1 197 ? 32.951 -4.545 18.786 1.00 42.12 198 LYS A CA 1
ATOM 1529 C C . LYS A 1 197 ? 34.420 -4.358 18.431 1.00 38.94 198 LYS A C 1
ATOM 1530 O O . LYS A 1 197 ? 35.240 -4.029 19.296 1.00 45.64 198 LYS A O 1
ATOM 1536 N N . ALA A 1 198 ? 34.768 -4.545 17.156 1.00 38.89 199 ALA A N 1
ATOM 1537 C CA . ALA A 1 198 ? 36.161 -4.416 16.737 1.00 42.12 199 ALA A CA 1
ATOM 1538 C C . ALA A 1 198 ? 36.653 -2.974 16.816 1.00 46.94 199 ALA A C 1
ATOM 1539 O O . ALA A 1 198 ? 37.852 -2.739 17.002 1.00 45.79 199 ALA A O 1
ATOM 1541 N N A SER A 1 199 ? 35.756 -1.999 16.674 0.48 46.79 200 SER A N 1
ATOM 1542 N N B SER A 1 199 ? 35.754 -2.001 16.680 0.52 46.78 200 SER A N 1
ATOM 1543 C CA A SER A 1 199 ? 36.160 -0.599 16.699 0.48 45.59 200 SER A CA 1
ATOM 1544 C CA B SER A 1 199 ? 36.159 -0.602 16.703 0.52 45.52 200 SER A CA 1
ATOM 1545 C C A SER A 1 199 ? 36.387 -0.067 18.108 0.48 49.21 200 SER A C 1
ATOM 1546 C C B SER A 1 199 ? 36.411 -0.080 18.111 0.52 49.19 200 SER A C 1
ATOM 1547 O O A SER A 1 199 ? 37.002 0.993 18.257 0.48 52.34 200 SER A O 1
ATOM 1548 O O B SER A 1 199 ? 37.058 0.960 18.263 0.52 52.55 200 SER A O 1
ATOM 1553 N N . MET A 1 200 ? 35.916 -0.767 19.137 1.00 52.80 201 MET A N 1
ATOM 1554 C CA . MET A 1 200 ? 36.028 -0.287 20.513 1.00 56.38 201 MET A CA 1
ATOM 1555 C C . MET A 1 200 ? 37.287 -0.866 21.145 1.00 65.59 201 MET A C 1
ATOM 1556 O O . MET A 1 200 ? 37.339 -2.043 21.512 1.00 69.05 201 MET A O 1
ATOM 1561 N N . LYS A 1 201 ? 38.306 -0.020 21.268 1.00 61.87 202 LYS A N 1
ATOM 1562 C CA . LYS A 1 201 ? 39.627 -0.377 21.764 1.00 58.92 202 LYS A CA 1
ATOM 1563 C C . LYS A 1 201 ? 40.059 0.600 22.847 1.00 62.07 202 LYS A C 1
ATOM 1564 O O . LYS A 1 201 ? 41.218 1.022 22.909 1.00 61.81 202 LYS A O 1
ATOM 1570 N N . GLY A 1 202 ? 39.124 0.979 23.709 1.00 60.50 203 GLY A N 1
ATOM 1571 C CA . GLY A 1 202 ? 39.430 1.931 24.763 1.00 57.17 203 GLY A CA 1
ATOM 1572 C C . GLY A 1 202 ? 39.818 3.271 24.176 1.00 56.50 203 GLY A C 1
ATOM 1573 O O . GLY A 1 202 ? 39.080 3.871 23.383 1.00 53.30 203 GLY A O 1
ATOM 1574 N N . LEU A 1 203 ? 40.998 3.758 24.564 1.00 58.30 204 LEU A N 1
ATOM 1575 C CA . LEU A 1 203 ? 41.509 5.006 24.012 1.00 61.40 204 LEU A CA 1
ATOM 1576 C C . LEU A 1 203 ? 41.912 4.866 22.550 1.00 61.45 204 LEU A C 1
ATOM 1577 O O . LEU A 1 203 ? 42.098 5.881 21.871 1.00 60.60 204 LEU A O 1
ATOM 1582 N N . GLY A 1 204 ? 42.045 3.639 22.052 1.00 59.39 205 GLY A N 1
ATOM 1583 C CA . GLY A 1 204 ? 42.344 3.417 20.652 1.00 63.51 205 GLY A CA 1
ATOM 1584 C C . GLY A 1 204 ? 41.099 3.133 19.840 1.00 58.47 205 GLY A C 1
ATOM 1585 O O . GLY A 1 204 ? 41.165 2.478 18.796 1.00 60.80 205 GLY A O 1
ATOM 1586 N N . THR A 1 205 ? 39.958 3.626 20.317 1.00 55.00 206 THR A N 1
ATOM 1587 C CA . THR A 1 205 ? 38.688 3.385 19.644 1.00 51.62 206 THR A CA 1
ATOM 1588 C C . THR A 1 205 ? 38.696 3.979 18.239 1.00 46.01 206 THR A C 1
ATOM 1589 O O . THR A 1 205 ? 39.218 5.073 18.009 1.00 46.01 206 THR A O 1
ATOM 1593 N N . ASP A 1 206 ? 38.132 3.230 17.291 1.00 44.88 207 ASP A N 1
ATOM 1594 C CA . ASP A 1 206 ? 37.996 3.664 15.902 1.00 44.96 207 ASP A CA 1
ATOM 1595 C C . ASP A 1 206 ? 36.701 4.460 15.800 1.00 48.02 207 ASP A C 1
ATOM 1596 O O . ASP A 1 206 ? 35.638 3.919 15.493 1.00 41.54 207 ASP A O 1
ATOM 1601 N N . GLU A 1 207 ? 36.800 5.768 16.056 1.00 46.03 208 GLU A N 1
ATOM 1602 C CA . GLU A 1 207 ? 35.609 6.613 16.093 1.00 45.87 208 GLU A CA 1
ATOM 1603 C C . GLU A 1 207 ? 34.925 6.685 14.733 1.00 41.52 208 GLU A C 1
ATOM 1604 O O . GLU A 1 207 ? 33.694 6.754 14.659 1.00 36.63 208 GLU A O 1
ATOM 1610 N N A ASP A 1 208 ? 35.704 6.662 13.648 0.56 39.95 209 ASP A N 1
ATOM 1611 N N B ASP A 1 208 ? 35.704 6.670 13.648 0.44 40.32 209 ASP A N 1
ATOM 1612 C CA A ASP A 1 208 ? 35.121 6.785 12.313 0.56 40.52 209 ASP A CA 1
ATOM 1613 C CA B ASP A 1 208 ? 35.120 6.787 12.314 0.44 40.64 209 ASP A CA 1
ATOM 1614 C C A ASP A 1 208 ? 34.199 5.613 11.992 0.56 39.87 209 ASP A C 1
ATOM 1615 C C B ASP A 1 208 ? 34.193 5.615 12.003 0.44 39.63 209 ASP A C 1
ATOM 1616 O O A ASP A 1 208 ? 33.136 5.798 11.387 0.56 37.76 209 ASP A O 1
ATOM 1617 O O B ASP A 1 208 ? 33.121 5.802 11.415 0.44 37.94 209 ASP A O 1
ATOM 1626 N N . SER A 1 209 ? 34.591 4.398 12.381 1.00 34.41 210 SER A N 1
ATOM 1627 C CA . SER A 1 209 ? 33.736 3.238 12.139 1.00 40.10 210 SER A CA 1
ATOM 1628 C C . SER A 1 209 ? 32.528 3.244 13.067 1.00 35.59 210 SER A C 1
ATOM 1629 O O . SER A 1 209 ? 31.419 2.884 12.655 1.00 33.57 210 SER A O 1
ATOM 1632 N N . LEU A 1 210 ? 32.731 3.634 14.327 1.00 33.76 211 LEU A N 1
ATOM 1633 C CA . LEU A 1 210 ? 31.616 3.819 15.247 1.00 32.90 211 LEU A CA 1
ATOM 1634 C C . LEU A 1 210 ? 30.606 4.804 14.676 1.00 35.79 211 LEU A C 1
ATOM 1635 O O . LEU A 1 210 ? 29.400 4.534 14.634 1.00 37.48 211 LEU A O 1
ATOM 1640 N N . ILE A 1 211 ? 31.098 5.956 14.223 1.00 33.29 212 ILE A N 1
ATOM 1641 C CA . ILE A 1 211 ? 30.224 6.996 13.690 1.00 31.53 212 ILE A CA 1
ATOM 1642 C C . ILE A 1 211 ? 29.429 6.468 12.502 1.00 30.53 212 ILE A C 1
ATOM 1643 O O . ILE A 1 211 ? 28.208 6.647 12.421 1.00 30.79 212 ILE A O 1
ATOM 1648 N N . GLU A 1 212 ? 30.109 5.798 11.569 1.00 30.22 213 GLU A N 1
ATOM 1649 C CA . GLU A 1 212 ? 29.455 5.365 10.336 1.00 29.91 213 GLU A CA 1
ATOM 1650 C C . GLU A 1 212 ? 28.274 4.443 10.615 1.00 35.74 213 GLU A C 1
ATOM 1651 O O . GLU A 1 212 ? 27.199 4.604 10.022 1.00 31.55 213 GLU A O 1
ATOM 1657 N N . ILE A 1 213 ? 28.449 3.478 11.517 1.00 27.11 214 ILE A N 1
ATOM 1658 C CA . ILE A 1 213 ? 27.387 2.516 11.802 1.00 28.78 214 ILE A CA 1
ATOM 1659 C C . ILE A 1 213 ? 26.286 3.149 12.643 1.00 32.60 214 ILE A C 1
ATOM 1660 O O . ILE A 1 213 ? 25.097 3.056 12.312 1.00 33.44 214 ILE A O 1
ATOM 1665 N N . ILE A 1 214 ? 26.657 3.782 13.757 1.00 28.69 215 ILE A N 1
ATOM 1666 C CA . ILE A 1 214 ? 25.649 4.294 14.684 1.00 30.78 215 ILE A CA 1
ATOM 1667 C C . ILE A 1 214 ? 24.842 5.420 14.041 1.00 34.20 215 ILE A C 1
ATOM 1668 O O . ILE A 1 214 ? 23.632 5.544 14.273 1.00 33.37 215 ILE A O 1
ATOM 1673 N N . CYS A 1 215 ? 25.489 6.255 13.216 1.00 30.86 216 CYS A N 1
ATOM 1674 C CA . CYS A 1 215 ? 24.772 7.376 12.607 1.00 34.39 216 CYS A CA 1
ATOM 1675 C C . CYS A 1 215 ? 23.856 6.954 11.463 1.00 38.78 216 CYS A C 1
ATOM 1676 O O . CYS A 1 215 ? 22.933 7.704 11.126 1.00 34.98 216 CYS A O 1
ATOM 1679 N N . SER A 1 216 ? 24.088 5.792 10.846 1.00 29.39 217 SER A N 1
ATOM 1680 C CA . SER A 1 216 ? 23.368 5.445 9.626 1.00 26.75 217 SER A CA 1
ATOM 1681 C C . SER A 1 216 ? 22.295 4.379 9.810 1.00 30.62 217 SER A C 1
ATOM 1682 O O . SER A 1 216 ? 21.449 4.223 8.921 1.00 28.09 217 SER A O 1
ATOM 1685 N N . ARG A 1 217 ? 22.299 3.640 10.916 1.00 30.13 218 ARG A N 1
ATOM 1686 C CA . ARG A 1 217 ? 21.331 2.562 11.091 1.00 31.98 218 ARG A CA 1
ATOM 1687 C C . ARG A 1 217 ? 20.012 3.097 11.653 1.00 31.48 218 ARG A C 1
ATOM 1688 O O . ARG A 1 217 ? 19.984 4.056 12.431 1.00 32.57 218 ARG A O 1
ATOM 1696 N N . THR A 1 218 ? 18.911 2.470 11.241 1.00 30.29 219 THR A N 1
ATOM 1697 C CA . THR A 1 218 ? 17.580 2.885 11.670 1.00 35.68 219 THR A CA 1
ATOM 1698 C C . THR A 1 218 ? 17.240 2.286 13.036 1.00 32.75 219 THR A C 1
ATOM 1699 O O . THR A 1 218 ? 18.004 1.504 13.612 1.00 33.17 219 THR A O 1
ATOM 1703 N N . ASN A 1 219 ? 16.066 2.663 13.561 1.00 27.88 220 ASN A N 1
ATOM 1704 C CA . ASN A 1 219 ? 15.602 2.118 14.836 1.00 31.96 220 ASN A CA 1
ATOM 1705 C C . ASN A 1 219 ? 15.552 0.595 14.799 1.00 37.65 220 ASN A C 1
ATOM 1706 O O . ASN A 1 219 ? 16.070 -0.079 15.698 1.00 38.28 220 ASN A O 1
ATOM 1711 N N . GLN A 1 220 ? 14.913 0.035 13.770 1.00 36.15 221 GLN A N 1
ATOM 1712 C CA . GLN A 1 220 ? 14.748 -1.414 13.694 1.00 36.47 221 GLN A CA 1
ATOM 1713 C C . GLN A 1 220 ? 16.093 -2.119 13.564 1.00 34.62 221 GLN A C 1
ATOM 1714 O O . GLN A 1 220 ? 16.321 -3.161 14.191 1.00 37.73 221 GLN A O 1
ATOM 1720 N N . GLU A 1 221 ? 16.995 -1.567 12.752 1.00 33.49 222 GLU A N 1
ATOM 1721 C CA . GLU A 1 221 ? 18.321 -2.163 12.609 1.00 31.31 222 GLU A CA 1
ATOM 1722 C C . GLU A 1 221 ? 19.082 -2.115 13.929 1.00 33.88 222 GLU A C 1
ATOM 1723 O O . GLU A 1 221 ? 19.689 -3.106 14.348 1.00 34.22 222 GLU A O 1
ATOM 1729 N N . LEU A 1 222 ? 19.035 -0.967 14.611 1.00 32.31 223 LEU A N 1
ATOM 1730 C CA . LEU A 1 222 ? 19.750 -0.813 15.875 1.00 32.71 223 LEU A CA 1
ATOM 1731 C C . LEU A 1 222 ? 19.189 -1.727 16.956 1.00 35.25 223 LEU A C 1
ATOM 1732 O O . LEU A 1 222 ? 19.939 -2.235 17.797 1.00 39.72 223 LEU A O 1
ATOM 1737 N N . GLN A 1 223 ? 17.871 -1.938 16.964 1.00 38.55 224 GLN A N 1
ATOM 1738 C CA . GLN A 1 223 ? 17.288 -2.852 17.943 1.00 37.99 224 GLN A CA 1
ATOM 1739 C C . GLN A 1 223 ? 17.815 -4.268 17.750 1.00 40.10 224 GLN A C 1
ATOM 1740 O O . GLN A 1 223 ? 18.133 -4.958 18.726 1.00 42.09 224 GLN A O 1
ATOM 1746 N N . GLU A 1 224 ? 17.927 -4.713 16.498 1.00 34.86 225 GLU A N 1
ATOM 1747 C CA . GLU A 1 224 ? 18.489 -6.033 16.232 1.00 36.84 225 GLU A CA 1
ATOM 1748 C C . GLU A 1 224 ? 19.978 -6.069 16.556 1.00 42.20 225 GLU A C 1
ATOM 1749 O O . GLU A 1 224 ? 20.477 -7.057 17.114 1.00 38.22 225 GLU A O 1
ATOM 1755 N N . ILE A 1 225 ? 20.702 -4.997 16.226 1.00 38.41 226 ILE A N 1
ATOM 1756 C CA . ILE A 1 225 ? 22.117 -4.918 16.576 1.00 38.93 226 ILE A CA 1
ATOM 1757 C C . ILE A 1 225 ? 22.298 -5.029 18.083 1.00 41.56 226 ILE A C 1
ATOM 1758 O O . ILE A 1 225 ? 23.170 -5.761 18.566 1.00 42.94 226 ILE A O 1
ATOM 1763 N N . ASN A 1 226 ? 21.474 -4.311 18.848 1.00 38.55 227 ASN A N 1
ATOM 1764 C CA . ASN A 1 226 ? 21.595 -4.347 20.302 1.00 43.15 227 ASN A CA 1
ATOM 1765 C C . ASN A 1 226 ? 21.353 -5.750 20.848 1.00 44.20 227 ASN A C 1
ATOM 1766 O O . ASN A 1 226 ? 22.089 -6.217 21.725 1.00 43.77 227 ASN A O 1
ATOM 1771 N N . ARG A 1 227 ? 20.329 -6.440 20.339 1.00 45.76 228 ARG A N 1
ATOM 1772 C CA . ARG A 1 227 ? 20.045 -7.797 20.799 1.00 46.98 228 ARG A CA 1
ATOM 1773 C C . ARG A 1 227 ? 21.193 -8.743 20.463 1.00 48.86 228 ARG A C 1
ATOM 1774 O O . ARG A 1 227 ? 21.689 -9.472 21.330 1.00 42.74 228 ARG A O 1
ATOM 1782 N N . VAL A 1 228 ? 21.632 -8.735 19.203 1.00 44.79 229 VAL A N 1
ATOM 1783 C CA . VAL A 1 228 ? 22.668 -9.663 18.757 1.00 42.18 229 VAL A CA 1
ATOM 1784 C C . VAL A 1 228 ? 24.001 -9.363 19.438 1.00 46.74 229 VAL A C 1
ATOM 1785 O O . VAL A 1 228 ? 24.746 -10.281 19.803 1.00 50.14 229 VAL A O 1
ATOM 1789 N N . TYR A 1 229 ? 24.327 -8.078 19.612 1.00 44.06 230 TYR A N 1
ATOM 1790 C CA . TYR A 1 229 ? 25.548 -7.693 20.315 1.00 47.06 230 TYR A CA 1
ATOM 1791 C C . TYR A 1 229 ? 25.609 -8.328 21.698 1.00 50.25 230 TYR A C 1
ATOM 1792 O O . TYR A 1 229 ? 26.641 -8.878 22.102 1.00 45.87 230 TYR A O 1
ATOM 1801 N N . LYS A 1 230 ? 24.497 -8.262 22.437 1.00 41.94 231 LYS A N 1
ATOM 1802 C CA . LYS A 1 230 ? 24.453 -8.819 23.785 1.00 51.58 231 LYS A CA 1
ATOM 1803 C C . LYS A 1 230 ? 24.651 -10.329 23.770 1.00 57.71 231 LYS A C 1
ATOM 1804 O O . LYS A 1 230 ? 25.373 -10.873 24.613 1.00 61.04 231 LYS A O 1
ATOM 1810 N N . GLU A 1 231 ? 24.019 -11.024 22.823 1.00 60.01 232 GLU A N 1
ATOM 1811 C CA . GLU A 1 231 ? 24.203 -12.468 22.723 1.00 57.03 232 GLU A CA 1
ATOM 1812 C C . GLU A 1 231 ? 25.654 -12.809 22.413 1.00 55.50 232 GLU A C 1
ATOM 1813 O O . GLU A 1 231 ? 26.244 -13.700 23.035 1.00 62.47 232 GLU A O 1
ATOM 1819 N N . MET A 1 232 ? 26.249 -12.097 21.454 1.00 51.38 233 MET A N 1
ATOM 1820 C CA . MET A 1 232 ? 27.593 -12.439 21.003 1.00 51.95 233 MET A CA 1
ATOM 1821 C C . MET A 1 232 ? 28.640 -12.133 22.065 1.00 57.38 233 MET A C 1
ATOM 1822 O O . MET A 1 232 ? 29.556 -12.934 22.285 1.00 61.73 233 MET A O 1
ATOM 1827 N N . TYR A 1 233 ? 28.527 -10.990 22.739 1.00 54.65 234 TYR A N 1
ATOM 1828 C CA . TYR A 1 233 ? 29.615 -10.488 23.566 1.00 51.61 234 TYR A CA 1
ATOM 1829 C C . TYR A 1 233 ? 29.284 -10.409 25.049 1.00 57.44 234 TYR A C 1
ATOM 1830 O O . TYR A 1 233 ? 30.148 -10.007 25.836 1.00 66.17 234 TYR A O 1
ATOM 1839 N N . LYS A 1 234 ? 28.070 -10.788 25.451 1.00 56.67 235 LYS A N 1
ATOM 1840 C CA . LYS A 1 234 ? 27.666 -10.874 26.856 1.00 60.06 235 LYS A CA 1
ATOM 1841 C C . LYS A 1 234 ? 27.704 -9.526 27.565 1.00 64.80 235 LYS A C 1
ATOM 1842 O O . LYS A 1 234 ? 27.773 -9.469 28.795 1.00 69.45 235 LYS A O 1
ATOM 1848 N N . THR A 1 235 ? 27.661 -8.433 26.810 1.00 67.33 236 THR A N 1
ATOM 1849 C CA . THR A 1 235 ? 27.562 -7.103 27.388 1.00 67.19 236 THR A CA 1
ATOM 1850 C C . THR A 1 235 ? 26.741 -6.242 26.442 1.00 58.73 236 THR A C 1
ATOM 1851 O O . THR A 1 235 ? 26.757 -6.452 25.226 1.00 53.79 236 THR A O 1
ATOM 1855 N N . ASP A 1 236 ? 26.003 -5.292 27.010 1.00 59.31 237 ASP A N 1
ATOM 1856 C CA . ASP A 1 236 ? 25.177 -4.411 26.195 1.00 61.44 237 ASP A CA 1
ATOM 1857 C C . ASP A 1 236 ? 26.051 -3.473 25.373 1.00 53.14 237 ASP A C 1
ATOM 1858 O O . ASP A 1 236 ? 27.107 -3.022 25.828 1.00 58.41 237 ASP A O 1
ATOM 1863 N N . LEU A 1 237 ? 25.606 -3.193 24.145 1.00 46.07 238 LEU A N 1
ATOM 1864 C CA . LEU A 1 237 ? 26.336 -2.279 23.274 1.00 46.91 238 LEU A CA 1
ATOM 1865 C C . LEU A 1 237 ? 26.538 -0.922 23.934 1.00 50.39 238 LEU A C 1
ATOM 1866 O O . LEU A 1 237 ? 27.618 -0.327 23.832 1.00 46.77 238 LEU A O 1
ATOM 1871 N N . GLU A 1 238 ? 25.507 -0.419 24.618 1.00 49.29 239 GLU A N 1
ATOM 1872 C CA . GLU A 1 238 ? 25.602 0.893 25.250 1.00 49.25 239 GLU A CA 1
ATOM 1873 C C . GLU A 1 238 ? 26.722 0.935 26.283 1.00 49.22 239 GLU A C 1
ATOM 1874 O O . GLU A 1 238 ? 27.443 1.934 26.387 1.00 46.89 239 GLU A O 1
ATOM 1880 N N . LYS A 1 239 ? 26.888 -0.145 27.050 1.00 47.25 240 LYS A N 1
ATOM 1881 C CA . LYS A 1 239 ? 27.933 -0.169 28.067 1.00 55.21 240 LYS A CA 1
ATOM 1882 C C . LYS A 1 239 ? 29.319 -0.089 27.438 1.00 54.29 240 LYS A C 1
ATOM 1883 O O . LYS A 1 239 ? 30.206 0.600 27.957 1.00 52.58 240 LYS A O 1
ATOM 1889 N N . ASP A 1 240 ? 29.521 -0.770 26.308 1.00 50.53 241 ASP A N 1
ATOM 1890 C CA . ASP A 1 240 ? 30.808 -0.689 25.625 1.00 54.57 241 ASP A CA 1
ATOM 1891 C C . ASP A 1 240 ? 31.044 0.699 25.041 1.00 52.12 241 ASP A C 1
ATOM 1892 O O . ASP A 1 240 ? 32.184 1.175 25.005 1.00 51.16 241 ASP A O 1
ATOM 1897 N N . ILE A 1 241 ? 29.985 1.361 24.568 1.00 47.59 242 ILE A N 1
ATOM 1898 C CA . ILE A 1 241 ? 30.118 2.746 24.122 1.00 36.80 242 ILE A CA 1
ATOM 1899 C C . ILE A 1 241 ? 30.523 3.641 25.287 1.00 45.04 242 ILE A C 1
ATOM 1900 O O . ILE A 1 241 ? 31.426 4.478 25.169 1.00 45.55 242 ILE A O 1
ATOM 1905 N N . ILE A 1 242 ? 29.856 3.476 26.431 1.00 40.49 243 ILE A N 1
ATOM 1906 C CA . ILE A 1 242 ? 30.123 4.333 27.583 1.00 43.48 243 ILE A CA 1
ATOM 1907 C C . ILE A 1 242 ? 31.566 4.180 28.049 1.00 53.49 243 ILE A C 1
ATOM 1908 O O . ILE A 1 242 ? 32.234 5.167 28.387 1.00 62.30 243 ILE A O 1
ATOM 1913 N N . SER A 1 243 ? 32.078 2.951 28.065 1.00 54.13 244 SER A N 1
ATOM 1914 C CA . SER A 1 243 ? 33.434 2.724 28.550 1.00 53.04 244 SER A CA 1
ATOM 1915 C C . SER A 1 243 ? 34.506 2.993 27.499 1.00 54.45 244 SER A C 1
ATOM 1916 O O . SER A 1 243 ? 35.695 2.899 27.822 1.00 63.08 244 SER A O 1
ATOM 1919 N N . ASP A 1 244 ? 34.133 3.341 26.265 1.00 52.77 245 ASP A N 1
ATOM 1920 C CA . ASP A 1 244 ? 35.108 3.570 25.203 1.00 50.89 245 ASP A CA 1
ATOM 1921 C C . ASP A 1 244 ? 34.981 4.940 24.545 1.00 56.69 245 ASP A C 1
ATOM 1922 O O . ASP A 1 244 ? 35.669 5.199 23.551 1.00 60.96 245 ASP A O 1
ATOM 1927 N N . THR A 1 245 ? 34.120 5.818 25.059 1.00 56.49 246 THR A N 1
ATOM 1928 C CA . THR A 1 245 ? 33.996 7.181 24.558 1.00 54.92 246 THR A CA 1
ATOM 1929 C C . THR A 1 245 ? 33.880 8.124 25.746 1.00 49.96 246 THR A C 1
ATOM 1930 O O . THR A 1 245 ? 33.714 7.693 26.891 1.00 55.55 246 THR A O 1
ATOM 1934 N N . SER A 1 246 ? 33.966 9.425 25.467 1.00 47.03 247 SER A N 1
ATOM 1935 C CA . SER A 1 246 ? 33.831 10.434 26.508 1.00 46.08 247 SER A CA 1
ATOM 1936 C C . SER A 1 246 ? 33.238 11.712 25.921 1.00 47.90 247 SER A C 1
ATOM 1937 O O . SER A 1 246 ? 33.061 11.846 24.707 1.00 45.49 247 SER A O 1
ATOM 1940 N N . GLY A 1 247 ? 32.928 12.655 26.813 1.00 44.72 248 GLY A N 1
ATOM 1941 C CA . GLY A 1 247 ? 32.456 13.987 26.479 1.00 46.37 248 GLY A CA 1
ATOM 1942 C C . GLY A 1 247 ? 31.121 13.979 25.751 1.00 48.10 248 GLY A C 1
ATOM 1943 O O . GLY A 1 247 ? 30.313 13.052 25.857 1.00 52.75 248 GLY A O 1
ATOM 1944 N N . ASP A 1 248 ? 30.897 15.054 24.992 1.00 53.42 249 ASP A N 1
ATOM 1945 C CA . ASP A 1 248 ? 29.660 15.169 24.227 1.00 55.09 249 ASP A CA 1
ATOM 1946 C C . ASP A 1 248 ? 29.587 14.132 23.114 1.00 49.61 249 ASP A C 1
ATOM 1947 O O . ASP A 1 248 ? 28.487 13.765 22.681 1.00 40.77 249 ASP A O 1
ATOM 1952 N N . PHE A 1 249 ? 30.738 13.658 22.633 1.00 46.27 250 PHE A N 1
ATOM 1953 C CA . PHE A 1 249 ? 30.738 12.576 21.653 1.00 44.62 250 PHE A CA 1
ATOM 1954 C C . PHE A 1 249 ? 30.062 11.334 22.220 1.00 43.70 250 PHE A C 1
ATOM 1955 O O . PHE A 1 249 ? 29.239 10.700 21.550 1.00 36.44 250 PHE A O 1
ATOM 1963 N N . ARG A 1 250 ? 30.392 10.980 23.466 1.00 40.23 251 ARG A N 1
ATOM 1964 C CA . ARG A 1 250 ? 29.761 9.826 24.102 1.00 40.70 251 ARG A CA 1
ATOM 1965 C C . ARG A 1 250 ? 28.254 10.015 24.242 1.00 38.59 251 ARG A C 1
ATOM 1966 O O . ARG A 1 250 ? 27.477 9.094 23.969 1.00 39.61 251 ARG A O 1
ATOM 1974 N N . LYS A 1 251 ? 27.820 11.198 24.675 1.00 39.86 252 LYS A N 1
ATOM 1975 C CA . LYS A 1 251 ? 26.391 11.420 24.857 1.00 38.86 252 LYS A CA 1
ATOM 1976 C C . LYS A 1 251 ? 25.646 11.291 23.533 1.00 38.20 252 LYS A C 1
ATOM 1977 O O . LYS A 1 251 ? 24.563 10.695 23.477 1.00 39.28 252 LYS A O 1
ATOM 1983 N N . LEU A 1 252 ? 26.230 11.814 22.452 1.00 36.28 253 LEU A N 1
ATOM 1984 C CA . LEU A 1 252 ? 25.618 11.693 21.132 1.00 32.52 253 LEU A CA 1
ATOM 1985 C C . LEU A 1 252 ? 25.545 10.236 20.680 1.00 34.98 253 LEU A C 1
ATOM 1986 O O . LEU A 1 252 ? 24.501 9.780 20.193 1.00 33.58 253 LEU A O 1
ATOM 1991 N N . MET A 1 253 ? 26.653 9.491 20.817 1.00 31.54 254 MET A N 1
ATOM 1992 C CA . MET A 1 253 ? 26.672 8.090 20.397 1.00 32.74 254 MET A CA 1
ATOM 1993 C C . MET A 1 253 ? 25.699 7.250 21.213 1.00 35.25 254 MET A C 1
ATOM 1994 O O . MET A 1 253 ? 25.002 6.388 20.663 1.00 35.58 254 MET A O 1
ATOM 1999 N N . VAL A 1 254 ? 25.656 7.467 22.529 1.00 34.97 255 VAL A N 1
ATOM 2000 C CA . VAL A 1 254 ? 24.726 6.727 23.379 1.00 41.19 255 VAL A CA 1
ATOM 2001 C C . VAL A 1 254 ? 23.290 6.989 22.944 1.00 41.22 255 VAL A C 1
ATOM 2002 O O . VAL A 1 254 ? 22.494 6.059 22.767 1.00 36.29 255 VAL A O 1
ATOM 2006 N N . ALA A 1 255 ? 22.945 8.263 22.753 1.00 39.70 256 ALA A N 1
ATOM 2007 C CA . ALA A 1 255 ? 21.584 8.617 22.363 1.00 38.48 256 ALA A CA 1
ATOM 2008 C C . ALA A 1 255 ? 21.195 7.950 21.050 1.00 31.68 256 ALA A C 1
ATOM 2009 O O . ALA A 1 255 ? 20.112 7.365 20.933 1.00 35.56 256 ALA A O 1
ATOM 2011 N N . LEU A 1 256 ? 22.076 8.016 20.049 1.00 32.73 257 LEU A N 1
ATOM 2012 C CA . LEU A 1 256 ? 21.770 7.424 18.750 1.00 29.42 257 LEU A CA 1
ATOM 2013 C C . LEU A 1 256 ? 21.658 5.907 18.841 1.00 33.77 257 LEU A C 1
ATOM 2014 O O . LEU A 1 256 ? 20.778 5.302 18.217 1.00 31.31 257 LEU A O 1
ATOM 2019 N N . ALA A 1 257 ? 22.536 5.275 19.621 1.00 31.80 258 ALA A N 1
ATOM 2020 C CA . ALA A 1 257 ? 22.563 3.819 19.684 1.00 37.76 258 ALA A CA 1
ATOM 2021 C C . ALA A 1 257 ? 21.313 3.234 20.324 1.00 36.64 258 ALA A C 1
ATOM 2022 O O . ALA A 1 257 ? 21.028 2.052 20.116 1.00 42.53 258 ALA A O 1
ATOM 2024 N N . LYS A 1 258 ? 20.563 4.027 21.095 1.00 39.64 259 LYS A N 1
ATOM 2025 C CA . LYS A 1 258 ? 19.321 3.525 21.675 1.00 40.89 259 LYS A CA 1
ATOM 2026 C C . LYS A 1 258 ? 18.321 3.123 20.598 1.00 42.82 259 LYS A C 1
ATOM 2027 O O . LYS A 1 258 ? 17.493 2.233 20.824 1.00 42.85 259 LYS A O 1
ATOM 2033 N N . GLY A 1 259 ? 18.387 3.750 19.427 1.00 35.74 260 GLY A N 1
ATOM 2034 C CA . GLY A 1 259 ? 17.440 3.444 18.367 1.00 37.94 260 GLY A CA 1
ATOM 2035 C C . GLY A 1 259 ? 16.006 3.768 18.729 1.00 40.97 260 GLY A C 1
ATOM 2036 O O . GLY A 1 259 ? 15.097 2.983 18.429 1.00 37.49 260 GLY A O 1
ATOM 2037 N N . ARG A 1 260 ? 15.783 4.908 19.381 1.00 38.55 261 ARG A N 1
ATOM 2038 C CA . ARG A 1 260 ? 14.450 5.335 19.785 1.00 38.63 261 ARG A CA 1
ATOM 2039 C C . ARG A 1 260 ? 14.077 6.668 19.147 1.00 35.94 261 ARG A C 1
ATOM 2040 O O . ARG A 1 260 ? 13.332 7.457 19.733 1.00 41.70 261 ARG A O 1
ATOM 2048 N N . ARG A 1 261 ? 14.599 6.933 17.952 1.00 31.44 262 ARG A N 1
ATOM 2049 C CA . ARG A 1 261 ? 14.190 8.113 17.203 1.00 37.13 262 ARG A CA 1
ATOM 2050 C C . ARG A 1 261 ? 12.686 8.078 16.940 1.00 41.97 262 ARG A C 1
ATOM 2051 O O . ARG A 1 261 ? 12.095 7.009 16.756 1.00 37.68 262 ARG A O 1
ATOM 2059 N N . ALA A 1 262 ? 12.057 9.254 16.943 1.00 39.63 263 ALA A N 1
ATOM 2060 C CA . ALA A 1 262 ? 10.644 9.330 16.597 1.00 41.76 263 ALA A CA 1
ATOM 2061 C C . ALA A 1 262 ? 10.412 8.694 15.233 1.00 41.94 263 ALA A C 1
ATOM 2062 O O . ALA A 1 262 ? 11.201 8.876 14.301 1.00 35.51 263 ALA A O 1
ATOM 2064 N N . GLU A 1 263 ? 9.343 7.913 15.131 1.00 41.64 264 GLU A N 1
ATOM 2065 C CA . GLU A 1 263 ? 9.030 7.270 13.868 1.00 56.15 264 GLU A CA 1
ATOM 2066 C C . GLU A 1 263 ? 8.284 8.237 12.954 1.00 58.89 264 GLU A C 1
ATOM 2067 O O . GLU A 1 263 ? 7.738 9.256 13.389 1.00 55.39 264 GLU A O 1
ATOM 2073 N N . ASP A 1 264 ? 8.278 7.901 11.666 1.00 66.12 265 ASP A N 1
ATOM 2074 C CA . ASP A 1 264 ? 7.632 8.729 10.658 1.00 78.58 265 ASP A CA 1
ATOM 2075 C C . ASP A 1 264 ? 6.167 8.961 11.002 1.00 77.89 265 ASP A C 1
ATOM 2076 O O . ASP A 1 264 ? 5.410 8.015 11.233 1.00 83.80 265 ASP A O 1
ATOM 2081 N N . GLY A 1 265 ? 5.772 10.231 11.042 1.00 73.43 266 GLY A N 1
ATOM 2082 C CA . GLY A 1 265 ? 4.414 10.600 11.361 1.00 77.53 266 GLY A CA 1
ATOM 2083 C C . GLY A 1 265 ? 3.559 10.802 10.124 1.00 82.70 266 GLY A C 1
ATOM 2084 O O . GLY A 1 265 ? 4.060 11.009 9.020 1.00 81.62 266 GLY A O 1
ATOM 2085 N N . SER A 1 266 ? 2.242 10.733 10.326 1.00 86.70 267 SER A N 1
ATOM 2086 C CA . SER A 1 266 ? 1.316 10.980 9.227 1.00 87.69 267 SER A CA 1
ATOM 2087 C C . SER A 1 266 ? 1.171 12.470 8.948 1.00 77.93 267 SER A C 1
ATOM 2088 O O . SER A 1 266 ? 1.076 12.880 7.786 1.00 79.57 267 SER A O 1
ATOM 2091 N N . VAL A 1 267 ? 1.160 13.289 9.994 1.00 63.15 268 VAL A N 1
ATOM 2092 C CA . VAL A 1 267 ? 1.022 14.733 9.860 1.00 63.12 268 VAL A CA 1
ATOM 2093 C C . VAL A 1 267 ? 2.400 15.374 9.938 1.00 57.04 268 VAL A C 1
ATOM 2094 O O . VAL A 1 267 ? 3.228 15.011 10.786 1.00 56.40 268 VAL A O 1
ATOM 2098 N N . ILE A 1 268 ? 2.660 16.302 9.026 1.00 51.63 269 ILE A N 1
ATOM 2099 C CA . ILE A 1 268 ? 3.860 17.124 9.089 1.00 41.29 269 ILE A CA 1
ATOM 2100 C C . ILE A 1 268 ? 3.625 18.211 10.126 1.00 38.95 269 ILE A C 1
ATOM 2101 O O . ILE A 1 268 ? 2.629 18.940 10.059 1.00 36.77 269 ILE A O 1
ATOM 2106 N N . ASP A 1 269 ? 4.517 18.300 11.110 1.00 32.67 270 ASP A N 1
ATOM 2107 C CA . ASP A 1 269 ? 4.358 19.247 12.219 1.00 38.86 270 ASP A CA 1
ATOM 2108 C C . ASP A 1 269 ? 5.169 20.499 11.889 1.00 34.40 270 ASP A C 1
ATOM 2109 O O . ASP A 1 269 ? 6.304 20.665 12.338 1.00 29.06 270 ASP A O 1
ATOM 2114 N N . TYR A 1 270 ? 4.554 21.405 11.119 1.00 32.63 271 TYR A N 1
ATOM 2115 C CA . TYR A 1 270 ? 5.267 22.582 10.626 1.00 30.72 271 TYR A CA 1
ATOM 2116 C C . TYR A 1 270 ? 5.682 23.509 11.758 1.00 31.73 271 TYR A C 1
ATOM 2117 O O . TYR A 1 270 ? 6.750 24.130 11.699 1.00 32.13 271 TYR A O 1
ATOM 2126 N N . GLU A 1 271 ? 4.840 23.641 12.781 1.00 27.97 272 GLU A N 1
ATOM 2127 C CA . GLU A 1 271 ? 5.184 24.501 13.905 1.00 28.06 272 GLU A CA 1
ATOM 2128 C C . GLU A 1 271 ? 6.436 24.001 14.610 1.00 27.74 272 GLU A C 1
ATOM 2129 O O . GLU A 1 271 ? 7.325 24.789 14.958 1.00 32.59 272 GLU A O 1
ATOM 2135 N N . LEU A 1 272 ? 6.524 22.689 14.833 1.00 30.79 273 LEU A N 1
ATOM 2136 C CA . LEU A 1 272 ? 7.718 22.136 15.466 1.00 28.94 273 LEU A CA 1
ATOM 2137 C C . LEU A 1 272 ? 8.926 22.204 14.541 1.00 30.12 273 LEU A C 1
ATOM 2138 O O . LEU A 1 272 ? 10.057 22.374 15.013 1.00 31.73 273 LEU A O 1
ATOM 2143 N N . ILE A 1 273 ? 8.713 22.067 13.231 1.00 30.98 274 ILE A N 1
ATOM 2144 C CA . ILE A 1 273 ? 9.810 22.221 12.278 1.00 28.65 274 ILE A CA 1
ATOM 2145 C C . ILE A 1 273 ? 10.455 23.589 12.439 1.00 26.63 274 ILE A C 1
ATOM 2146 O O . ILE A 1 273 ? 11.685 23.714 12.518 1.00 28.40 274 ILE A O 1
ATOM 2151 N N . ASP A 1 274 ? 9.626 24.634 12.507 1.00 30.34 275 ASP A N 1
ATOM 2152 C CA . ASP A 1 274 ? 10.138 25.992 12.664 1.00 32.72 275 ASP A CA 1
ATOM 2153 C C . ASP A 1 274 ? 10.798 26.184 14.020 1.00 34.14 275 ASP A C 1
ATOM 2154 O O . ASP A 1 274 ? 11.864 26.799 14.115 1.00 32.93 275 ASP A O 1
ATOM 2159 N N . GLN A 1 275 ? 10.175 25.678 15.085 1.00 30.64 276 GLN A N 1
ATOM 2160 C CA . GLN A 1 275 ? 10.745 25.853 16.416 1.00 31.99 276 GLN A CA 1
ATOM 2161 C C . GLN A 1 275 ? 12.077 25.121 16.557 1.00 28.26 276 GLN A C 1
ATOM 2162 O O . GLN A 1 275 ? 13.015 25.650 17.166 1.00 35.72 276 GLN A O 1
ATOM 2168 N N . ASP A 1 276 ? 12.178 23.902 16.012 1.00 28.67 277 ASP A N 1
ATOM 2169 C CA . ASP A 1 276 ? 13.448 23.178 16.044 1.00 32.70 277 ASP A CA 1
ATOM 2170 C C . ASP A 1 276 ? 14.527 23.922 15.270 1.00 32.56 277 ASP A C 1
ATOM 2171 O O . ASP A 1 276 ? 15.693 23.939 15.681 1.00 29.68 277 ASP A O 1
ATOM 2176 N N . ALA A 1 277 ? 14.159 24.532 14.138 1.00 30.84 278 ALA A N 1
ATOM 2177 C CA . ALA A 1 277 ? 15.135 25.277 13.348 1.00 35.16 278 ALA A CA 1
ATOM 2178 C C . ALA A 1 277 ? 15.652 26.488 14.110 1.00 32.33 278 ALA A C 1
ATOM 2179 O O . ALA A 1 277 ? 16.859 26.754 14.110 1.00 31.41 278 ALA A O 1
ATOM 2181 N N . ARG A 1 278 ? 14.754 27.231 14.767 1.00 29.21 279 ARG A N 1
ATOM 2182 C CA . ARG A 1 278 ? 15.178 28.359 15.593 1.00 35.62 279 ARG A CA 1
ATOM 2183 C C . ARG A 1 278 ? 16.079 27.902 16.729 1.00 33.60 279 ARG A C 1
ATOM 2184 O O . ARG A 1 278 ? 17.089 28.549 17.030 1.00 33.41 279 ARG A O 1
ATOM 2192 N N . ASP A 1 279 ? 15.710 26.799 17.386 1.00 35.36 280 ASP A N 1
ATOM 2193 C CA . ASP A 1 279 ? 16.516 26.272 18.485 1.00 40.18 280 ASP A CA 1
ATOM 2194 C C . ASP A 1 279 ? 17.927 25.923 18.031 1.00 35.52 280 ASP A C 1
ATOM 2195 O O . ASP A 1 279 ? 18.901 26.221 18.733 1.00 36.71 280 ASP A O 1
ATOM 2200 N N . LEU A 1 280 ? 18.059 25.277 16.870 1.00 28.71 281 LEU A N 1
ATOM 2201 C CA . LEU A 1 280 ? 19.384 24.909 16.376 1.00 36.41 281 LEU A CA 1
ATOM 2202 C C . LEU A 1 280 ? 20.243 26.144 16.144 1.00 32.08 281 LEU A C 1
ATOM 2203 O O . LEU A 1 280 ? 21.434 26.163 16.479 1.00 39.08 281 LEU A O 1
ATOM 2208 N N . TYR A 1 281 ? 19.647 27.189 15.576 1.00 33.78 282 TYR A N 1
ATOM 2209 C CA . TYR A 1 281 ? 20.363 28.441 15.362 1.00 33.69 282 TYR A CA 1
ATOM 2210 C C . TYR A 1 281 ? 20.717 29.108 16.686 1.00 40.28 282 TYR A C 1
ATOM 2211 O O . TYR A 1 281 ? 21.866 29.513 16.902 1.00 39.82 282 TYR A O 1
ATOM 2220 N N . ASP A 1 282 ? 19.735 29.230 17.587 1.00 38.50 283 ASP A N 1
ATOM 2221 C CA . ASP A 1 282 ? 19.976 29.875 18.876 1.00 43.48 283 ASP A CA 1
ATOM 2222 C C . ASP A 1 282 ? 21.048 29.147 19.677 1.00 36.41 283 ASP A C 1
ATOM 2223 O O . ASP A 1 282 ? 21.836 29.778 20.389 1.00 38.89 283 ASP A O 1
ATOM 2228 N N . ALA A 1 283 ? 21.091 27.817 19.576 1.00 36.70 284 ALA A N 1
ATOM 2229 C CA . ALA A 1 283 ? 22.057 27.027 20.331 1.00 39.33 284 ALA A CA 1
ATOM 2230 C C . ALA A 1 283 ? 23.456 27.050 19.726 1.00 42.70 284 ALA A C 1
ATOM 2231 O O . ALA A 1 283 ? 24.417 26.681 20.409 1.00 40.91 284 ALA A O 1
ATOM 2233 N N . GLY A 1 284 ? 23.597 27.467 18.471 1.00 37.81 285 GLY A N 1
ATOM 2234 C CA . GLY A 1 284 ? 24.885 27.415 17.814 1.00 41.75 285 GLY A CA 1
ATOM 2235 C C . GLY A 1 284 ? 25.369 28.751 17.292 1.00 42.61 285 GLY A C 1
ATOM 2236 O O . GLY A 1 284 ? 25.953 29.544 18.036 1.00 43.98 285 GLY A O 1
ATOM 2237 N N . VAL A 1 285 ? 25.100 29.017 16.012 1.00 40.94 286 VAL A N 1
ATOM 2238 C CA . VAL A 1 285 ? 25.707 30.151 15.322 1.00 43.85 286 VAL A CA 1
ATOM 2239 C C . VAL A 1 285 ? 25.278 31.482 15.934 1.00 43.34 286 VAL A C 1
ATOM 2240 O O . VAL A 1 285 ? 26.042 32.456 15.913 1.00 48.02 286 VAL A O 1
ATOM 2244 N N . LYS A 1 286 ? 24.073 31.553 16.505 1.00 39.66 287 LYS A N 1
ATOM 2245 C CA . LYS A 1 286 ? 23.603 32.826 17.048 1.00 42.91 287 LYS A CA 1
ATOM 2246 C C . LYS A 1 286 ? 24.328 33.223 18.330 1.00 51.90 287 LYS A C 1
ATOM 2247 O O . LYS A 1 286 ? 24.368 34.414 18.659 1.00 51.29 287 LYS A O 1
ATOM 2253 N N . ARG A 1 287 ? 24.909 32.269 19.055 1.00 48.87 288 ARG A N 1
ATOM 2254 C CA . ARG A 1 287 ? 25.498 32.549 20.354 1.00 53.21 288 ARG A CA 1
ATOM 2255 C C . ARG A 1 287 ? 27.002 32.309 20.332 1.00 49.55 288 ARG A C 1
ATOM 2256 O O . ARG A 1 287 ? 27.543 31.654 19.437 1.00 49.42 288 ARG A O 1
ATOM 2264 N N . LYS A 1 288 ? 27.677 32.859 21.334 1.00 51.32 289 LYS A N 1
ATOM 2265 C CA . LYS A 1 288 ? 29.068 32.515 21.576 1.00 52.77 289 LYS A CA 1
ATOM 2266 C C . LYS A 1 288 ? 29.122 31.132 22.214 1.00 51.74 289 LYS A C 1
ATOM 2267 O O . LYS A 1 288 ? 28.364 30.838 23.144 1.00 64.93 289 LYS A O 1
ATOM 2273 N N . GLY A 1 289 ? 30.002 30.280 21.708 1.00 51.03 290 GLY A N 1
ATOM 2274 C CA . GLY A 1 289 ? 29.972 28.896 22.131 1.00 58.21 290 GLY A CA 1
ATOM 2275 C C . GLY A 1 289 ? 28.768 28.160 21.551 1.00 53.05 290 GLY A C 1
ATOM 2276 O O . GLY A 1 289 ? 28.082 28.629 20.641 1.00 43.95 290 GLY A O 1
ATOM 2277 N N . THR A 1 290 ? 28.510 26.981 22.117 1.00 52.55 291 THR A N 1
ATOM 2278 C CA . THR A 1 290 ? 27.477 26.092 21.607 1.00 52.25 291 THR A CA 1
ATOM 2279 C C . THR A 1 290 ? 26.758 25.398 22.755 1.00 57.76 291 THR A C 1
ATOM 2280 O O . THR A 1 290 ? 27.388 24.979 23.730 1.00 60.89 291 THR A O 1
ATOM 2284 N N . ASP A 1 291 ? 25.433 25.281 22.634 1.00 52.20 292 ASP A N 1
ATOM 2285 C CA . ASP A 1 291 ? 24.637 24.435 23.524 1.00 45.73 292 ASP A CA 1
ATOM 2286 C C . ASP A 1 291 ? 24.518 23.063 22.866 1.00 41.97 292 ASP A C 1
ATOM 2287 O O . ASP A 1 291 ? 23.554 22.748 22.165 1.00 37.02 292 ASP A O 1
ATOM 2292 N N . VAL A 1 292 ? 25.540 22.233 23.099 1.00 43.34 293 VAL A N 1
ATOM 2293 C CA . VAL A 1 292 ? 25.599 20.920 22.443 1.00 42.99 293 VAL A CA 1
ATOM 2294 C C . VAL A 1 292 ? 24.434 20.017 22.831 1.00 42.50 293 VAL A C 1
ATOM 2295 O O . VAL A 1 292 ? 23.891 19.338 21.945 1.00 38.46 293 VAL A O 1
ATOM 2299 N N . PRO A 1 293 ? 24.011 19.925 24.100 1.00 43.19 294 PRO A N 1
ATOM 2300 C CA . PRO A 1 293 ? 22.866 19.048 24.411 1.00 40.38 294 PRO A CA 1
ATOM 2301 C C . PRO A 1 293 ? 21.601 19.384 23.637 1.00 41.89 294 PRO A C 1
ATOM 2302 O O . PRO A 1 293 ? 20.829 18.475 23.307 1.00 42.85 294 PRO A O 1
ATOM 2306 N N . LYS A 1 294 ? 21.358 20.662 23.340 1.00 37.72 295 LYS A N 1
ATOM 2307 C CA . LYS A 1 294 ? 20.190 21.009 22.537 1.00 37.55 295 LYS A CA 1
ATOM 2308 C C . LYS A 1 294 ? 20.321 20.465 21.121 1.00 36.56 295 LYS A C 1
ATOM 2309 O O . LYS A 1 294 ? 19.351 19.945 20.556 1.00 39.45 295 LYS A O 1
ATOM 2315 N N . TRP A 1 295 ? 21.515 20.565 20.532 1.00 32.94 296 TRP A N 1
ATOM 2316 C CA . TRP A 1 295 ? 21.744 19.944 19.232 1.00 33.33 296 TRP A CA 1
ATOM 2317 C C . TRP A 1 295 ? 21.528 18.435 19.292 1.00 35.07 296 TRP A C 1
ATOM 2318 O O . TRP A 1 295 ? 20.910 17.854 18.393 1.00 35.59 296 TRP A O 1
ATOM 2329 N N . ILE A 1 296 ? 22.044 17.782 20.337 1.00 33.72 297 ILE A N 1
ATOM 2330 C CA . ILE A 1 296 ? 21.916 16.329 20.445 1.00 36.21 297 ILE A CA 1
ATOM 2331 C C . ILE A 1 296 ? 20.450 15.932 20.571 1.00 35.37 297 ILE A C 1
ATOM 2332 O O . ILE A 1 296 ? 19.976 15.005 19.902 1.00 29.41 297 ILE A O 1
ATOM 2337 N N . SER A 1 297 ? 19.707 16.635 21.425 1.00 31.36 298 SER A N 1
ATOM 2338 C CA . SER A 1 297 ? 18.306 16.285 21.639 1.00 36.66 298 SER A CA 1
ATOM 2339 C C . SER A 1 297 ? 17.511 16.371 20.340 1.00 36.82 298 SER A C 1
ATOM 2340 O O . SER A 1 297 ? 16.777 15.445 19.987 1.00 41.99 298 SER A O 1
ATOM 2343 N N . ILE A 1 298 ? 17.668 17.463 19.595 1.00 32.56 299 ILE A N 1
ATOM 2344 C CA . ILE A 1 298 ? 16.877 17.646 18.381 1.00 27.44 299 ILE A CA 1
ATOM 2345 C C . ILE A 1 298 ? 17.268 16.627 17.317 1.00 32.54 299 ILE A C 1
ATOM 2346 O O . ILE A 1 298 ? 16.408 15.993 16.694 1.00 30.51 299 ILE A O 1
ATOM 2351 N N . MET A 1 299 ? 18.572 16.449 17.092 1.00 29.49 300 MET A N 1
ATOM 2352 C CA . MET A 1 299 ? 19.020 15.622 15.977 1.00 30.11 300 MET A CA 1
ATOM 2353 C C . MET A 1 299 ? 18.901 14.127 16.246 1.00 32.97 300 MET A C 1
ATOM 2354 O O . MET A 1 299 ? 18.923 13.341 15.294 1.00 27.23 300 MET A O 1
ATOM 2359 N N . THR A 1 300 ? 18.757 13.708 17.504 1.00 28.91 301 THR A N 1
ATOM 2360 C CA . THR A 1 300 ? 18.567 12.291 17.784 1.00 30.28 301 THR A CA 1
ATOM 2361 C C . THR A 1 300 ? 17.112 11.913 18.041 1.00 32.86 301 THR A C 1
ATOM 2362 O O . THR A 1 300 ? 16.774 10.730 17.932 1.00 38.01 301 THR A O 1
ATOM 2366 N N . GLU A 1 301 ? 16.244 12.878 18.352 1.00 30.86 302 GLU A N 1
ATOM 2367 C CA . GLU A 1 301 ? 14.866 12.591 18.744 1.00 33.95 302 GLU A CA 1
ATOM 2368 C C . GLU A 1 301 ? 13.859 12.688 17.602 1.00 38.87 302 GLU A C 1
ATOM 2369 O O . GLU A 1 301 ? 12.926 11.885 17.550 1.00 41.06 302 GLU A O 1
ATOM 2375 N N . ARG A 1 302 ? 14.000 13.652 16.695 1.00 35.35 303 ARG A N 1
ATOM 2376 C CA . ARG A 1 302 ? 12.983 13.879 15.675 1.00 34.99 303 ARG A CA 1
ATOM 2377 C C . ARG A 1 302 ? 13.103 12.871 14.535 1.00 31.23 303 ARG A C 1
ATOM 2378 O O . ARG A 1 302 ? 14.170 12.315 14.272 1.00 29.63 303 ARG A O 1
ATOM 2386 N N . SER A 1 303 ? 11.992 12.668 13.829 1.00 28.16 304 SER A N 1
ATOM 2387 C CA . SER A 1 303 ? 12.003 11.741 12.707 1.00 28.35 304 SER A CA 1
ATOM 2388 C C . SER A 1 303 ? 12.890 12.279 11.590 1.00 29.07 304 SER A C 1
ATOM 2389 O O . SER A 1 303 ? 13.145 13.483 11.484 1.00 27.99 304 SER A O 1
ATOM 2392 N N . VAL A 1 304 ? 13.387 11.354 10.767 1.00 25.68 305 VAL A N 1
ATOM 2393 C CA . VAL A 1 304 ? 14.225 11.745 9.633 1.00 33.11 305 VAL A CA 1
ATOM 2394 C C . VAL A 1 304 ? 13.498 12.681 8.673 1.00 30.26 305 VAL A C 1
ATOM 2395 O O . VAL A 1 304 ? 14.083 13.711 8.293 1.00 29.23 305 VAL A O 1
ATOM 2399 N N . PRO A 1 305 ? 12.257 12.406 8.240 1.00 29.87 306 PRO A N 1
ATOM 2400 C CA . PRO A 1 305 ? 11.561 13.395 7.391 1.00 28.83 306 PRO A CA 1
ATOM 2401 C C . PRO A 1 305 ? 11.375 14.748 8.064 1.00 32.60 306 PRO A C 1
ATOM 2402 O O . PRO A 1 305 ? 11.462 15.790 7.400 1.00 28.29 306 PRO A O 1
ATOM 2406 N N . HIS A 1 306 ? 11.106 14.761 9.370 1.00 28.02 307 HIS A N 1
ATOM 2407 C CA . HIS A 1 306 ? 10.967 16.025 10.084 1.00 28.45 307 HIS A CA 1
ATOM 2408 C C . HIS A 1 306 ? 12.272 16.809 10.054 1.00 32.83 307 HIS A C 1
ATOM 2409 O O . HIS A 1 306 ? 12.285 18.005 9.739 1.00 29.74 307 HIS A O 1
ATOM 2416 N N . LEU A 1 307 ? 13.391 16.135 10.343 1.00 31.23 308 LEU A N 1
ATOM 2417 C CA . LEU A 1 307 ? 14.677 16.822 10.392 1.00 27.78 308 LEU A CA 1
ATOM 2418 C C . LEU A 1 307 ? 15.102 17.312 9.015 1.00 27.88 308 LEU A C 1
ATOM 2419 O O . LEU A 1 307 ? 15.732 18.367 8.901 1.00 31.01 308 LEU A O 1
ATOM 2424 N N . GLN A 1 308 ? 14.767 16.567 7.957 1.00 25.43 309 GLN A N 1
ATOM 2425 C CA . 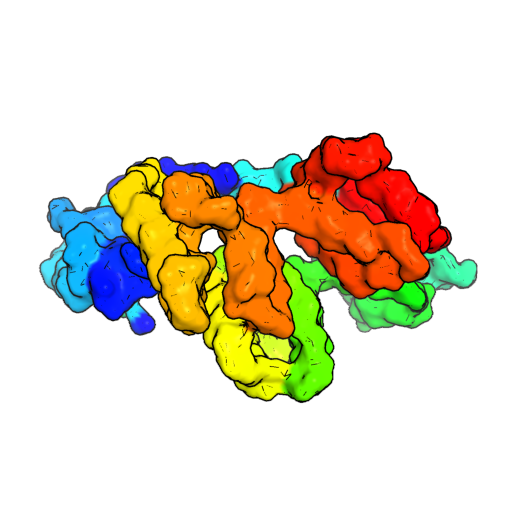GLN A 1 308 ? 15.023 17.063 6.608 1.00 27.61 309 GLN A CA 1
ATOM 2426 C C . GLN A 1 308 ? 14.394 18.435 6.400 1.00 26.46 309 GLN A C 1
ATOM 2427 O O . GLN A 1 308 ? 15.031 19.352 5.865 1.00 25.15 309 GLN A O 1
ATOM 2433 N N . LYS A 1 309 ? 13.143 18.599 6.834 1.00 27.96 310 LYS A N 1
ATOM 2434 C CA . LYS A 1 309 ? 12.493 19.895 6.723 1.00 28.45 310 LYS A CA 1
ATOM 2435 C C . LYS A 1 309 ? 13.073 20.895 7.712 1.00 30.17 310 LYS A C 1
ATOM 2436 O O . LYS A 1 309 ? 13.119 22.094 7.419 1.00 29.21 310 LYS A O 1
ATOM 2442 N N . VAL A 1 310 ? 13.526 20.432 8.880 1.00 28.87 311 VAL A N 1
ATOM 2443 C CA . VAL A 1 310 ? 14.155 21.344 9.837 1.00 30.26 311 VAL A CA 1
ATOM 2444 C C . VAL A 1 310 ? 15.412 21.968 9.239 1.00 32.04 311 VAL A C 1
ATOM 2445 O O . VAL A 1 310 ? 15.634 23.180 9.344 1.00 36.51 311 VAL A O 1
ATOM 2449 N N . PHE A 1 311 ? 16.255 21.150 8.605 1.00 28.62 312 PHE A N 1
ATOM 2450 C CA . PHE A 1 311 ? 17.512 21.667 8.071 1.00 29.72 312 PHE A CA 1
ATOM 2451 C C . PHE A 1 311 ? 17.279 22.683 6.956 1.00 36.66 312 PHE A C 1
ATOM 2452 O O . PHE A 1 311 ? 18.076 23.617 6.798 1.00 27.77 312 PHE A O 1
ATOM 2460 N N . ASP A 1 312 ? 16.191 2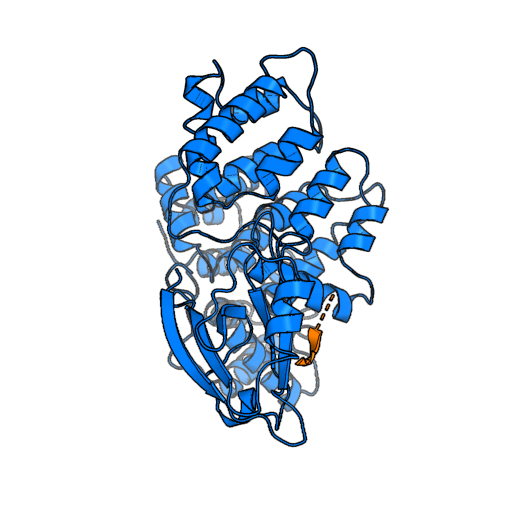2.545 6.185 1.00 31.15 313 ASP A N 1
ATOM 2461 C CA A ASP A 1 312 ? 15.869 23.554 5.178 0.39 33.71 313 ASP A CA 1
ATOM 2462 C CA B ASP A 1 312 ? 15.907 23.571 5.187 0.61 34.01 313 ASP A CA 1
ATOM 2463 C C . ASP A 1 312 ? 15.356 24.835 5.827 1.00 33.40 313 ASP A C 1
ATOM 2464 O O . ASP A 1 312 ? 15.730 25.942 5.421 1.00 31.58 313 ASP A O 1
ATOM 2473 N N . ARG A 1 313 ? 14.473 24.700 6.822 1.00 29.01 314 ARG A N 1
ATOM 2474 C CA . ARG A 1 313 ? 13.976 25.873 7.531 1.00 27.54 314 ARG A CA 1
ATOM 2475 C C . ARG A 1 313 ? 15.097 26.577 8.283 1.00 25.03 314 ARG A C 1
ATOM 2476 O O . ARG A 1 313 ? 15.060 27.801 8.450 1.00 28.58 314 ARG A O 1
ATOM 2484 N N . TYR A 1 314 ? 16.108 25.820 8.722 1.00 26.25 315 TYR A N 1
ATOM 2485 C CA . TYR A 1 314 ? 17.264 26.408 9.394 1.00 28.69 315 TYR A CA 1
ATOM 2486 C C . TYR A 1 314 ? 17.960 27.439 8.508 1.00 31.23 315 TYR A C 1
ATOM 2487 O O . TYR A 1 314 ? 18.432 28.472 8.998 1.00 26.66 315 TYR A O 1
ATOM 2496 N N . LYS A 1 315 ? 17.994 27.197 7.195 1.00 29.01 316 LYS A N 1
ATOM 2497 C CA . LYS A 1 315 ? 18.598 28.156 6.275 1.00 28.70 316 LYS A CA 1
ATOM 2498 C C . LYS A 1 315 ? 17.837 29.477 6.205 1.00 31.62 316 LYS A C 1
ATOM 2499 O O . LYS A 1 315 ? 18.410 30.481 5.764 1.00 34.78 316 LYS A O 1
ATOM 2505 N N . SER A 1 316 ? 16.554 29.496 6.594 1.00 32.21 317 SER A N 1
ATOM 2506 C CA . SER A 1 316 ? 15.809 30.749 6.626 1.00 32.03 317 SER A CA 1
ATOM 2507 C C . SER A 1 316 ? 16.348 31.691 7.695 1.00 35.72 317 SER A C 1
ATOM 2508 O O . SER A 1 316 ? 16.307 32.917 7.522 1.00 34.64 317 SER A O 1
ATOM 2511 N N . TYR A 1 317 ? 16.860 31.140 8.794 1.00 28.84 318 TYR A N 1
ATOM 2512 C CA . TYR A 1 317 ? 17.325 31.913 9.942 1.00 29.57 318 TYR A CA 1
ATOM 2513 C C . TYR A 1 317 ? 18.827 32.145 9.943 1.00 30.14 318 TYR A C 1
ATOM 2514 O O . TYR A 1 317 ? 19.281 33.218 10.353 1.00 33.80 318 TYR A O 1
ATOM 2523 N N . SER A 1 318 ? 19.607 31.156 9.505 1.00 32.51 319 SER A N 1
ATOM 2524 C CA . SER A 1 318 ? 21.056 31.142 9.647 1.00 33.90 319 SER A CA 1
ATOM 2525 C C . SER A 1 318 ? 21.749 31.498 8.337 1.00 34.66 319 SER A C 1
ATOM 2526 O O . SER A 1 318 ? 21.354 31.014 7.269 1.00 35.65 319 SER A O 1
ATOM 2529 N N . PRO A 1 319 ? 22.794 32.327 8.390 1.00 38.05 320 PRO A N 1
ATOM 2530 C CA . PRO A 1 319 ? 23.576 32.591 7.172 1.00 42.61 320 PRO A CA 1
ATOM 2531 C C . PRO A 1 319 ? 24.291 31.360 6.639 1.00 46.28 320 PRO A C 1
ATOM 2532 O O . PRO A 1 319 ? 24.741 31.372 5.487 1.00 45.30 320 PRO A O 1
ATOM 2536 N N . TYR A 1 320 ? 24.395 30.298 7.433 1.00 38.19 321 TYR A N 1
ATOM 2537 C CA . TYR A 1 320 ? 25.120 29.090 7.073 1.00 42.51 321 TYR A CA 1
ATOM 2538 C C . TYR A 1 320 ? 24.180 27.897 7.167 1.00 41.45 321 TYR A C 1
ATOM 2539 O O . TYR A 1 320 ? 23.321 27.852 8.051 1.00 41.80 321 TYR A O 1
ATOM 2548 N N . ASP A 1 321 ? 24.332 26.931 6.260 1.00 34.86 322 ASP A N 1
ATOM 2549 C CA . ASP A 1 321 ? 23.505 25.735 6.360 1.00 34.42 322 ASP A CA 1
ATOM 2550 C C . ASP A 1 321 ? 23.987 24.881 7.535 1.00 31.52 322 ASP A C 1
ATOM 2551 O O . ASP A 1 321 ? 24.965 25.206 8.214 1.00 34.02 322 ASP A O 1
ATOM 2556 N N . MET A 1 322 ? 23.285 23.774 7.787 1.00 28.93 323 MET A N 1
ATOM 2557 C CA . MET A 1 322 ? 23.566 22.988 8.986 1.00 29.53 323 MET A CA 1
ATOM 2558 C C . MET A 1 322 ? 24.984 22.427 8.975 1.00 35.75 323 MET A C 1
ATOM 2559 O O . MET A 1 322 ? 25.665 22.417 10.008 1.00 29.21 323 MET A O 1
ATOM 2564 N N . LEU A 1 323 ? 25.449 21.953 7.818 1.00 31.77 324 LEU A N 1
ATOM 2565 C CA . LEU A 1 323 ? 26.770 21.330 7.754 1.00 32.14 324 LEU A CA 1
ATOM 2566 C C . LEU A 1 323 ? 27.882 22.340 8.018 1.00 36.49 324 LEU A C 1
ATOM 2567 O O . LEU A 1 323 ? 28.794 22.083 8.816 1.00 35.50 324 LEU A O 1
ATOM 2572 N N . GLU A 1 324 ? 27.839 23.495 7.352 1.00 34.73 325 GLU A N 1
ATOM 2573 C CA . GLU A 1 324 ? 28.881 24.483 7.607 1.00 41.00 325 GLU A CA 1
ATOM 2574 C C . GLU A 1 324 ? 28.739 25.090 8.998 1.00 37.24 325 GLU A C 1
ATOM 2575 O O . GLU A 1 324 ? 29.735 25.532 9.582 1.00 37.43 325 GLU A O 1
ATOM 2581 N N . SER A 1 325 ? 27.522 25.099 9.551 1.00 33.95 326 SER A N 1
ATOM 2582 C CA . SER A 1 325 ? 27.338 25.506 10.942 1.00 31.44 326 SER A CA 1
ATOM 2583 C C . SER A 1 325 ? 28.078 24.565 11.882 1.00 34.84 326 SER A C 1
ATOM 2584 O O . SER A 1 325 ? 28.735 25.006 12.831 1.00 40.66 326 SER A O 1
ATOM 2587 N N . ILE A 1 326 ? 27.981 23.257 11.629 1.00 33.82 327 ILE A N 1
ATOM 2588 C CA . ILE A 1 326 ? 28.691 22.285 12.458 1.00 33.89 327 ILE A CA 1
ATOM 2589 C C . ILE A 1 326 ? 30.193 22.534 12.394 1.00 37.74 327 ILE A C 1
ATOM 2590 O O . ILE A 1 326 ? 30.882 22.554 13.422 1.00 39.37 327 ILE A O 1
ATOM 2595 N N . ARG A 1 327 ? 30.720 22.748 11.185 1.00 39.20 328 ARG A N 1
ATOM 2596 C CA . ARG A 1 327 ? 32.148 23.012 11.036 1.00 42.98 328 ARG A CA 1
ATOM 2597 C C . ARG A 1 327 ? 32.565 24.255 11.812 1.00 47.44 328 ARG A C 1
ATOM 2598 O O . ARG A 1 327 ? 33.643 24.285 12.415 1.00 45.20 328 ARG A O 1
ATOM 2606 N N . LYS A 1 328 ? 31.718 25.286 11.823 1.00 45.31 329 LYS A N 1
ATOM 2607 C CA . LYS A 1 328 ? 32.069 26.506 12.536 1.00 49.07 329 LYS A CA 1
ATOM 2608 C C . LYS A 1 328 ? 31.928 26.367 14.046 1.00 50.71 329 LYS A C 1
ATOM 2609 O O . LYS A 1 328 ? 32.605 27.090 14.783 1.00 57.74 329 LYS A O 1
ATOM 2615 N N . GLU A 1 329 ? 31.094 25.446 14.527 1.00 45.01 330 GLU A N 1
ATOM 2616 C CA . GLU A 1 329 ? 30.709 25.418 15.935 1.00 45.30 330 GLU A CA 1
ATOM 2617 C C . GLU A 1 329 ? 31.502 24.429 16.781 1.00 44.74 330 GLU A C 1
ATOM 2618 O O . GLU A 1 329 ? 31.828 24.741 17.929 1.00 44.95 330 GLU A O 1
ATOM 2624 N N . VAL A 1 330 ? 31.803 23.237 16.262 1.00 41.32 331 VAL A N 1
ATOM 2625 C CA . VAL A 1 330 ? 32.413 22.171 17.049 1.00 45.26 331 VAL A CA 1
ATOM 2626 C C . VAL A 1 330 ? 33.588 21.579 16.277 1.00 45.65 331 VAL A C 1
ATOM 2627 O O . VAL A 1 330 ? 33.787 21.854 15.093 1.00 46.03 331 VAL A O 1
ATOM 2631 N N . LYS A 1 331 ? 34.367 20.744 16.968 1.00 40.59 332 LYS A N 1
ATOM 2632 C CA . LYS A 1 331 ? 35.585 20.170 16.407 1.00 44.71 332 LYS A CA 1
ATOM 2633 C C . LYS A 1 331 ? 35.721 18.710 16.828 1.00 51.80 332 LYS A C 1
ATOM 2634 O O . LYS A 1 331 ? 34.955 18.198 17.650 1.00 48.25 332 LYS A O 1
ATOM 2640 N N . GLY A 1 332 ? 36.712 18.038 16.238 1.00 54.17 333 GLY A N 1
ATOM 2641 C CA . GLY A 1 332 ? 37.100 16.702 16.656 1.00 48.17 333 GLY A CA 1
ATOM 2642 C C . GLY A 1 332 ? 36.094 15.628 16.278 1.00 44.13 333 GLY A C 1
ATOM 2643 O O . GLY A 1 332 ? 35.405 15.702 15.256 1.00 45.30 333 GLY A O 1
ATOM 2644 N N . ASP A 1 333 ? 36.030 14.596 17.125 1.00 40.83 334 ASP A N 1
ATOM 2645 C CA . ASP A 1 333 ? 35.100 13.495 16.898 1.00 40.10 334 ASP A CA 1
ATOM 2646 C C . ASP A 1 333 ? 33.658 13.982 16.926 1.00 41.19 334 ASP A C 1
ATOM 2647 O O . ASP A 1 333 ? 32.818 13.499 16.157 1.00 38.56 334 ASP A O 1
ATOM 2652 N N . LEU A 1 334 ? 33.357 14.936 17.813 1.00 35.86 335 LEU A N 1
ATOM 2653 C CA . LEU A 1 334 ? 32.011 15.502 17.899 1.00 34.27 335 LEU A CA 1
ATOM 2654 C C . LEU A 1 334 ? 31.602 16.145 16.578 1.00 38.39 335 LEU A C 1
ATOM 2655 O O . LEU A 1 334 ? 30.492 15.922 16.079 1.00 38.04 335 LEU A O 1
ATOM 2660 N N . GLU A 1 335 ? 32.496 16.943 15.992 1.00 40.93 336 GLU A N 1
ATOM 2661 C CA . GLU A 1 335 ? 32.216 17.538 14.690 1.00 40.49 336 GLU A CA 1
ATOM 2662 C C . GLU A 1 335 ? 32.002 16.471 13.627 1.00 35.29 336 GLU A C 1
ATOM 2663 O O . GLU A 1 335 ? 31.069 16.564 12.822 1.00 36.00 336 GLU A O 1
ATOM 2669 N N A ASN A 1 336 ? 32.860 15.447 13.606 0.48 39.66 337 ASN A N 1
ATOM 2670 N N B ASN A 1 336 ? 32.851 15.443 13.611 0.52 39.73 337 ASN A N 1
ATOM 2671 C CA A ASN A 1 336 ? 32.730 14.394 12.604 0.48 38.28 337 ASN A CA 1
ATOM 2672 C CA B ASN A 1 336 ? 32.723 14.408 12.592 0.52 38.25 337 ASN A CA 1
ATOM 2673 C C A ASN A 1 336 ? 31.406 13.656 12.750 0.48 34.22 337 ASN A C 1
ATOM 2674 C C B ASN A 1 336 ? 31.418 13.634 12.748 0.52 34.18 337 ASN A C 1
ATOM 2675 O O A ASN A 1 336 ? 30.741 13.351 11.753 0.48 30.45 337 ASN A O 1
ATOM 2676 O O B ASN A 1 336 ? 30.770 13.295 11.751 0.52 31.43 337 ASN A O 1
ATOM 2685 N N . ALA A 1 337 ? 31.002 13.369 13.989 1.00 32.75 338 ALA A N 1
ATOM 2686 C CA . ALA A 1 337 ? 29.753 12.645 14.210 1.00 33.37 338 ALA A CA 1
ATOM 2687 C C . ALA A 1 337 ? 28.550 13.451 13.730 1.00 30.25 338 ALA A C 1
ATOM 2688 O O . ALA A 1 337 ? 27.665 12.914 13.054 1.00 32.36 338 ALA A O 1
ATOM 2690 N N . PHE A 1 338 ? 28.496 14.745 14.069 1.00 28.40 339 PHE A N 1
ATOM 2691 C CA . PHE A 1 338 ? 27.380 15.570 13.611 1.00 30.71 339 PHE A CA 1
ATOM 2692 C C . PHE A 1 338 ? 27.355 15.671 12.091 1.00 33.41 339 PHE A C 1
ATOM 2693 O O . PHE A 1 338 ? 26.283 15.628 11.475 1.00 30.78 339 PHE A O 1
ATOM 2701 N N . LEU A 1 339 ? 28.526 15.819 11.468 1.00 32.25 340 LEU A N 1
ATOM 2702 C CA . LEU A 1 339 ? 28.578 15.920 10.012 1.00 31.83 340 LEU A CA 1
ATOM 2703 C C . LEU A 1 339 ? 28.054 14.652 9.349 1.00 30.22 340 LEU A C 1
ATOM 2704 O O . LEU A 1 339 ? 27.279 14.721 8.387 1.00 35.00 340 LEU A O 1
ATOM 2709 N N . ASN A 1 340 ? 28.477 13.484 9.841 1.00 31.27 341 ASN A N 1
ATOM 2710 C CA . ASN A 1 340 ? 27.977 12.220 9.305 1.00 29.17 341 ASN A CA 1
ATOM 2711 C C . ASN A 1 340 ? 26.475 12.077 9.540 1.00 30.54 341 ASN A C 1
ATOM 2712 O O . ASN A 1 340 ? 25.727 11.659 8.647 1.00 26.83 341 ASN A O 1
ATOM 2717 N N . LEU A 1 341 ? 26.019 12.403 10.751 1.00 27.66 342 LEU A N 1
ATOM 2718 C CA . LEU A 1 341 ? 24.605 12.254 11.082 1.00 28.71 342 LEU A CA 1
ATOM 2719 C C . LEU A 1 341 ? 23.733 13.123 10.181 1.00 26.05 342 LEU A C 1
ATOM 2720 O O . LEU A 1 341 ? 22.719 12.662 9.641 1.00 27.54 342 LEU A O 1
ATOM 2725 N N . VAL A 1 342 ? 24.119 14.387 9.998 1.00 27.69 343 VAL A N 1
ATOM 2726 C CA . VAL A 1 342 ? 23.314 15.289 9.180 1.00 28.76 343 VAL A CA 1
ATOM 2727 C C . VAL A 1 342 ? 23.283 14.817 7.731 1.00 23.17 343 VAL A C 1
ATOM 2728 O O . VAL A 1 342 ? 22.241 14.878 7.068 1.00 27.26 343 VAL A O 1
ATOM 2732 N N . GLN A 1 343 ? 24.418 14.338 7.212 1.00 24.92 344 GLN A N 1
ATOM 2733 C CA . GLN A 1 343 ? 24.414 13.780 5.860 1.00 27.92 344 GLN A CA 1
ATOM 2734 C C . GLN A 1 343 ? 23.517 12.553 5.772 1.00 27.94 344 GLN A C 1
ATOM 2735 O O . GLN A 1 343 ? 22.779 12.387 4.793 1.00 30.90 344 GLN A O 1
ATOM 2741 N N . CYS A 1 344 ? 23.580 11.672 6.778 1.00 27.69 345 CYS A N 1
ATOM 2742 C CA . CYS A 1 344 ? 22.716 10.495 6.794 1.00 29.30 345 CYS A CA 1
ATOM 2743 C C . CYS A 1 344 ? 21.244 10.885 6.772 1.00 29.45 345 CYS A C 1
ATOM 2744 O O . CYS A 1 344 ? 20.433 10.240 6.097 1.00 31.28 345 CYS A O 1
ATOM 2747 N N . ILE A 1 345 ? 20.881 11.930 7.517 1.00 26.93 346 ILE A N 1
ATOM 2748 C CA . ILE A 1 345 ? 19.489 12.368 7.566 1.00 25.67 346 ILE A CA 1
ATOM 2749 C C . ILE A 1 345 ? 19.076 12.982 6.235 1.00 25.89 346 ILE A C 1
ATOM 2750 O O . ILE A 1 345 ? 17.991 12.703 5.712 1.00 28.30 346 ILE A O 1
ATOM 2755 N N . GLN A 1 346 ? 19.932 13.837 5.672 1.00 28.87 347 GLN A N 1
ATOM 2756 C CA . GLN A 1 346 ? 19.558 14.572 4.469 1.00 31.63 347 GLN A CA 1
ATOM 2757 C C . GLN A 1 346 ? 19.447 13.653 3.259 1.00 32.26 347 GLN A C 1
ATOM 2758 O O . GLN A 1 346 ? 18.495 13.763 2.479 1.00 33.41 347 GLN A O 1
ATOM 2764 N N . ASN A 1 347 ? 20.410 12.746 3.078 1.00 26.87 348 ASN A N 1
ATOM 2765 C CA . ASN A 1 347 ? 20.428 11.894 1.887 1.00 27.76 348 ASN A CA 1
ATOM 2766 C C . ASN A 1 347 ? 21.368 10.725 2.201 1.00 30.65 348 ASN A C 1
ATOM 2767 O O . ASN A 1 347 ? 22.580 10.827 2.009 1.00 31.35 348 ASN A O 1
ATOM 2772 N N . LYS A 1 348 ? 20.794 9.632 2.687 1.00 26.29 349 LYS A N 1
ATOM 2773 C CA . LYS A 1 348 ? 21.621 8.516 3.134 1.00 26.96 349 LYS A CA 1
ATOM 2774 C C . LYS A 1 348 ? 22.367 7.847 1.979 1.00 25.51 349 LYS A C 1
ATOM 2775 O O . LYS A 1 348 ? 23.549 7.521 2.137 1.00 27.28 349 LYS A O 1
ATOM 2781 N N . PRO A 1 349 ? 21.741 7.608 0.816 1.00 24.13 350 PRO A N 1
ATOM 2782 C CA . PRO A 1 349 ? 22.519 7.007 -0.283 1.00 25.92 350 PRO A CA 1
ATOM 2783 C C . PRO A 1 349 ? 23.667 7.880 -0.742 1.00 34.64 350 PRO A C 1
ATOM 2784 O O . PRO A 1 349 ? 24.747 7.365 -1.077 1.00 28.34 350 PRO A O 1
ATOM 2788 N N . LEU A 1 350 ? 23.459 9.200 -0.770 1.00 26.45 351 LEU A N 1
ATOM 2789 C CA . LEU A 1 350 ? 24.541 10.111 -1.111 1.00 25.92 351 LEU A CA 1
ATOM 2790 C C . LEU A 1 350 ? 25.633 10.090 -0.053 1.00 25.54 351 LEU A C 1
ATOM 2791 O O . LEU A 1 350 ? 26.817 10.207 -0.383 1.00 26.84 351 LEU A O 1
ATOM 2796 N N . TYR A 1 351 ? 25.253 9.918 1.214 1.00 26.28 352 TYR A N 1
ATOM 2797 C CA . TYR A 1 351 ? 26.241 9.776 2.278 1.00 25.55 352 TYR A CA 1
ATOM 2798 C C . TYR A 1 351 ? 27.167 8.597 2.008 1.00 28.03 352 TYR A C 1
ATOM 2799 O O . TYR A 1 351 ? 28.398 8.715 2.108 1.00 28.29 352 TYR A O 1
ATOM 2808 N N . PHE A 1 352 ? 26.588 7.446 1.662 1.00 26.65 353 PHE A N 1
ATOM 2809 C CA . PHE A 1 352 ? 27.411 6.271 1.391 1.00 26.42 353 PHE A CA 1
ATOM 2810 C C . PHE A 1 352 ? 28.205 6.442 0.107 1.00 25.13 353 PHE A C 1
ATOM 2811 O O . PHE A 1 352 ? 29.362 6.018 0.030 1.00 27.28 353 PHE A O 1
ATOM 2819 N N . ALA A 1 353 ? 27.614 7.088 -0.902 1.00 24.03 354 ALA A N 1
ATOM 2820 C CA . ALA A 1 353 ? 28.352 7.367 -2.132 1.00 26.62 354 ALA A CA 1
ATOM 2821 C C . ALA A 1 353 ? 29.586 8.221 -1.860 1.00 27.31 354 ALA A C 1
ATOM 2822 O O . ALA A 1 353 ? 30.655 7.980 -2.430 1.00 27.19 354 ALA A O 1
ATOM 2824 N N . ASP A 1 354 ? 29.455 9.230 -0.995 1.00 25.82 355 ASP A N 1
ATOM 2825 C CA . ASP A 1 354 ? 30.596 10.078 -0.668 1.00 25.99 355 ASP A CA 1
ATOM 2826 C C . ASP A 1 354 ? 31.629 9.337 0.167 1.00 24.86 355 ASP A C 1
ATOM 2827 O O . ASP A 1 354 ? 32.832 9.582 0.026 1.00 30.21 355 ASP A O 1
ATOM 2832 N N . ARG A 1 355 ? 31.184 8.457 1.061 1.00 28.80 356 ARG A N 1
ATOM 2833 C CA . ARG A 1 355 ? 32.137 7.676 1.840 1.00 31.59 356 ARG A CA 1
ATOM 2834 C C . ARG A 1 355 ? 32.906 6.707 0.949 1.00 28.53 356 ARG A C 1
ATOM 2835 O O . ARG A 1 355 ? 34.108 6.493 1.147 1.00 28.26 356 ARG A O 1
ATOM 2843 N N . LEU A 1 356 ? 32.227 6.119 -0.038 1.00 26.28 357 LEU A N 1
ATOM 2844 C CA . LEU A 1 356 ? 32.897 5.246 -0.995 1.00 24.50 357 LEU A CA 1
ATOM 2845 C C . LEU A 1 356 ? 33.912 6.017 -1.828 1.00 23.59 357 LEU A C 1
ATOM 2846 O O . LEU A 1 356 ? 35.048 5.565 -2.017 1.00 25.80 357 LEU A O 1
ATOM 2851 N N . TYR A 1 357 ? 33.526 7.189 -2.337 1.00 24.39 358 TYR A N 1
ATOM 2852 C CA . TYR A 1 357 ? 34.492 8.017 -3.055 1.00 24.69 358 TYR A CA 1
ATOM 2853 C C . TYR A 1 357 ? 35.703 8.329 -2.182 1.00 24.70 358 TYR A C 1
ATOM 2854 O O . TYR A 1 357 ? 36.844 8.161 -2.613 1.00 26.30 358 TYR A O 1
ATOM 2863 N N . ASP A 1 358 ? 35.470 8.773 -0.943 1.00 26.82 359 ASP A N 1
ATOM 2864 C CA . ASP A 1 358 ? 36.581 9.093 -0.046 1.00 28.60 359 ASP A CA 1
ATOM 2865 C C . ASP A 1 358 ? 37.493 7.893 0.184 1.00 31.43 359 ASP A C 1
ATOM 2866 O O . ASP A 1 358 ? 38.710 8.057 0.316 1.00 29.99 359 ASP A O 1
ATOM 2871 N N . SER A 1 359 ? 36.927 6.686 0.241 1.00 26.44 360 SER A N 1
ATOM 2872 C CA . SER A 1 359 ? 37.738 5.510 0.524 1.00 25.50 360 SER A CA 1
ATOM 2873 C C . SER A 1 359 ? 38.641 5.132 -0.642 1.00 33.79 360 SER A C 1
ATOM 2874 O O . SER A 1 359 ? 39.602 4.381 -0.440 1.00 33.37 360 SER A O 1
ATOM 2877 N N . MET A 1 360 ? 38.374 5.649 -1.844 1.00 31.79 361 MET A N 1
ATOM 2878 C CA . MET A 1 360 ? 39.145 5.293 -3.029 1.00 26.21 361 MET A CA 1
ATOM 2879 C C . MET A 1 360 ? 39.862 6.454 -3.703 1.00 26.18 361 MET A C 1
ATOM 2880 O O . MET A 1 360 ? 40.797 6.203 -4.470 1.00 30.15 361 MET A O 1
ATOM 2885 N N . LYS A 1 361 ? 39.464 7.704 -3.444 1.00 29.66 362 LYS A N 1
ATOM 2886 C CA . LYS A 1 361 ? 39.886 8.807 -4.309 1.00 29.17 362 LYS A CA 1
ATOM 2887 C C . LYS A 1 361 ? 41.402 8.992 -4.326 1.00 32.62 362 LYS A C 1
ATOM 2888 O O . LYS A 1 361 ? 41.971 9.336 -5.369 1.00 33.03 362 LYS A O 1
ATOM 2894 N N . GLY A 1 362 ? 42.077 8.771 -3.196 1.00 33.80 363 GLY A N 1
ATOM 2895 C CA . GLY A 1 362 ? 43.483 9.099 -3.046 1.00 31.95 363 GLY A CA 1
ATOM 2896 C C . GLY A 1 362 ? 44.413 7.901 -3.110 1.00 34.50 363 GLY A C 1
ATOM 2897 O O . GLY A 1 362 ? 44.101 6.857 -3.694 1.00 31.68 363 GLY A O 1
ATOM 2898 N N . LYS A 1 363 ? 45.591 8.067 -2.509 1.00 32.69 364 LYS A N 1
ATOM 2899 C CA . LYS A 1 363 ? 46.592 7.011 -2.493 1.00 30.60 364 LYS A CA 1
ATOM 2900 C C . LYS A 1 363 ? 46.046 5.767 -1.804 1.00 34.97 364 LYS A C 1
ATOM 2901 O O . LYS A 1 363 ? 45.470 5.841 -0.712 1.00 31.54 364 LYS A O 1
ATOM 2907 N N . GLY A 1 364 ? 46.185 4.628 -2.472 1.00 31.28 365 GLY A N 1
ATOM 2908 C CA . GLY A 1 364 ? 45.698 3.388 -1.913 1.00 33.34 365 GLY A CA 1
ATOM 2909 C C . GLY A 1 364 ? 44.195 3.394 -1.696 1.00 31.76 365 GLY A C 1
ATOM 2910 O O . GLY A 1 364 ? 43.424 4.097 -2.370 1.00 30.42 365 GLY A O 1
ATOM 2911 N N . THR A 1 365 ? 43.769 2.596 -0.717 1.00 29.66 366 THR A N 1
ATOM 2912 C CA . THR A 1 365 ? 42.355 2.361 -0.460 1.00 30.03 366 THR A CA 1
ATOM 2913 C C . THR A 1 365 ? 42.124 2.223 1.037 1.00 29.55 366 THR A C 1
ATOM 2914 O O . THR A 1 365 ? 42.910 1.573 1.732 1.00 33.42 366 THR A O 1
ATOM 2918 N N . ARG A 1 366 ? 41.039 2.822 1.531 1.00 27.71 367 ARG A N 1
ATOM 2919 C CA . ARG A 1 366 ? 40.536 2.507 2.870 1.00 29.95 367 ARG A CA 1
ATOM 2920 C C . ARG A 1 366 ? 39.625 1.287 2.745 1.00 30.84 367 ARG A C 1
ATOM 2921 O O . ARG A 1 366 ? 38.397 1.378 2.777 1.00 29.23 367 ARG A O 1
ATOM 2929 N N . ASP A 1 367 ? 40.259 0.116 2.596 1.00 34.62 368 ASP A N 1
ATOM 2930 C CA . ASP A 1 367 ? 39.517 -1.111 2.307 1.00 30.42 368 ASP A CA 1
ATOM 2931 C C . ASP A 1 367 ? 38.498 -1.438 3.390 1.00 29.09 368 ASP A C 1
ATOM 2932 O O . ASP A 1 367 ? 37.426 -1.975 3.089 1.00 27.32 368 ASP A O 1
ATOM 2937 N N . LYS A 1 368 ? 38.813 -1.128 4.648 1.00 31.24 369 LYS A N 1
ATOM 2938 C CA . LYS A 1 368 ? 37.891 -1.416 5.742 1.00 29.52 369 LYS A CA 1
ATOM 2939 C C . LYS A 1 368 ? 36.541 -0.748 5.515 1.00 32.23 369 LYS A C 1
ATOM 2940 O O . LYS A 1 368 ? 35.488 -1.365 5.721 1.00 34.28 369 LYS A O 1
ATOM 2946 N N . VAL A 1 369 ? 36.555 0.510 5.073 1.00 28.90 370 VAL A N 1
ATOM 2947 C CA . VAL A 1 369 ? 35.323 1.247 4.825 1.00 26.14 370 VAL A CA 1
ATOM 2948 C C . VAL A 1 369 ? 34.658 0.771 3.543 1.00 26.01 370 VAL A C 1
ATOM 2949 O O . VAL A 1 369 ? 33.435 0.595 3.486 1.00 24.38 370 VAL A O 1
ATOM 2953 N N . LEU A 1 370 ? 35.454 0.604 2.485 1.00 25.79 371 LEU A N 1
ATOM 2954 C CA . LEU A 1 370 ? 34.921 0.154 1.204 1.00 25.87 371 LEU A CA 1
ATOM 2955 C C . LEU A 1 370 ? 34.218 -1.191 1.345 1.00 24.87 371 LEU A C 1
ATOM 2956 O O . LEU A 1 370 ? 33.066 -1.351 0.924 1.00 27.67 371 LEU A O 1
ATOM 2961 N N . ILE A 1 371 ? 34.893 -2.165 1.960 1.00 25.48 372 ILE A N 1
ATOM 2962 C CA . ILE A 1 371 ? 34.298 -3.491 2.137 1.00 24.63 372 ILE A CA 1
ATOM 2963 C C . ILE A 1 371 ? 33.013 -3.401 2.956 1.00 24.38 372 ILE A C 1
ATOM 2964 O O . ILE A 1 371 ? 31.978 -3.964 2.584 1.00 23.78 372 ILE A O 1
ATOM 2969 N N . ARG A 1 372 ? 33.061 -2.694 4.087 1.00 26.29 373 ARG A N 1
ATOM 2970 C CA . ARG A 1 372 ? 31.907 -2.665 4.985 1.00 25.75 373 ARG A CA 1
ATOM 2971 C C . ARG A 1 372 ? 30.675 -2.078 4.301 1.00 25.69 373 ARG A C 1
ATOM 2972 O O . ARG A 1 372 ? 29.559 -2.584 4.473 1.00 28.38 373 ARG A O 1
ATOM 2980 N N . ILE A 1 373 ? 30.852 -1.011 3.520 1.00 26.59 374 ILE A N 1
ATOM 2981 C CA . ILE A 1 373 ? 29.719 -0.425 2.811 1.00 24.35 374 ILE A CA 1
ATOM 2982 C C . ILE A 1 373 ? 29.202 -1.376 1.739 1.00 26.37 374 ILE A C 1
ATOM 2983 O O . ILE A 1 373 ? 27.986 -1.558 1.585 1.00 26.69 374 ILE A O 1
ATOM 2988 N N . MET A 1 374 ? 30.108 -1.984 0.967 1.00 25.52 375 MET A N 1
ATOM 2989 C CA . MET A 1 374 ? 29.666 -2.878 -0.101 1.00 23.34 375 MET A CA 1
ATOM 2990 C C . MET A 1 374 ? 28.964 -4.105 0.466 1.00 30.36 375 MET A C 1
ATOM 2991 O O . MET A 1 374 ? 27.973 -4.573 -0.102 1.00 27.58 375 MET A O 1
ATOM 2996 N N . VAL A 1 375 ? 29.450 -4.629 1.595 1.00 26.13 376 VAL A N 1
ATOM 2997 C CA . VAL A 1 375 ? 28.779 -5.761 2.232 1.00 27.30 376 VAL A CA 1
ATOM 2998 C C . VAL A 1 375 ? 27.436 -5.332 2.818 1.00 31.46 376 VAL A C 1
ATOM 2999 O O . VAL A 1 375 ? 26.399 -5.945 2.545 1.00 30.04 376 VAL A O 1
ATOM 3003 N N . SER A 1 376 ? 27.428 -4.266 3.623 1.00 25.18 377 SER A N 1
ATOM 3004 C CA . SER A 1 376 ? 26.253 -3.964 4.436 1.00 25.63 377 SER A CA 1
ATOM 3005 C C . SER A 1 376 ? 25.133 -3.262 3.674 1.00 29.54 377 SER A C 1
ATOM 3006 O O . SER A 1 376 ? 23.978 -3.334 4.108 1.00 31.28 377 SER A O 1
ATOM 3009 N N . ARG A 1 377 ? 25.421 -2.582 2.563 1.00 25.10 378 ARG A N 1
ATOM 3010 C CA . ARG A 1 377 ? 24.364 -1.888 1.827 1.00 27.32 378 ARG A CA 1
ATOM 3011 C C . ARG A 1 377 ? 23.931 -2.620 0.562 1.00 25.71 378 ARG A C 1
ATOM 3012 O O . ARG A 1 377 ? 23.035 -2.133 -0.134 1.00 27.67 378 ARG A O 1
ATOM 3020 N N . SER A 1 378 ? 24.540 -3.772 0.247 1.00 22.86 379 SER A N 1
ATOM 3021 C CA . SER A 1 378 ? 24.244 -4.455 -1.013 1.00 25.83 379 SER A CA 1
ATOM 3022 C C . SER A 1 378 ? 22.800 -4.948 -1.083 1.00 30.65 379 SER A C 1
ATOM 3023 O O . SER A 1 378 ? 22.233 -5.049 -2.179 1.00 31.74 379 SER A O 1
ATOM 3026 N N . GLU A 1 379 ? 22.177 -5.244 0.058 1.00 26.88 380 GLU A N 1
ATOM 3027 C CA . GLU A 1 379 ? 20.788 -5.686 0.068 1.00 32.15 380 GLU A CA 1
ATOM 3028 C C . GLU A 1 379 ? 19.840 -4.622 0.613 1.00 36.17 380 GLU A C 1
ATOM 3029 O O . GLU A 1 379 ? 18.684 -4.928 0.931 1.00 39.41 380 GLU A O 1
ATOM 3035 N N . VAL A 1 380 ? 20.298 -3.374 0.704 1.00 32.43 381 VAL A N 1
ATOM 3036 C CA . VAL A 1 380 ? 19.489 -2.300 1.270 1.00 32.46 381 VAL A CA 1
ATOM 3037 C C . VAL A 1 380 ? 19.222 -1.226 0.222 1.00 34.04 381 VAL A C 1
ATOM 3038 O O . VAL A 1 380 ? 18.094 -1.090 -0.266 1.00 37.51 381 VAL A O 1
ATOM 3042 N N . ASP A 1 381 ? 20.252 -0.442 -0.126 1.00 29.99 382 ASP A N 1
ATOM 3043 C CA . ASP A 1 381 ? 20.027 0.688 -1.025 1.00 31.90 382 ASP A CA 1
ATOM 3044 C C . ASP A 1 381 ? 21.168 0.910 -2.017 1.00 30.11 382 ASP A C 1
ATOM 3045 O O . ASP A 1 381 ? 21.347 2.043 -2.484 1.00 29.56 382 ASP A O 1
ATOM 3050 N N . MET A 1 382 ? 21.921 -0.136 -2.366 1.00 26.29 383 MET A N 1
ATOM 3051 C CA . MET A 1 382 ? 23.060 0.014 -3.267 1.00 23.55 383 MET A CA 1
ATOM 3052 C C . MET A 1 382 ? 22.652 0.609 -4.607 1.00 24.29 383 MET A C 1
ATOM 3053 O O . MET A 1 382 ? 23.432 1.340 -5.218 1.00 25.59 383 MET A O 1
ATOM 3058 N N . LEU A 1 383 ? 21.444 0.306 -5.087 1.00 24.11 384 LEU A N 1
ATOM 3059 C CA . LEU A 1 383 ? 21.007 0.900 -6.346 1.00 25.23 384 LEU A CA 1
ATOM 3060 C C . LEU A 1 383 ? 20.856 2.411 -6.225 1.00 32.67 384 LEU A C 1
ATOM 3061 O O . LEU A 1 383 ? 21.152 3.143 -7.179 1.00 28.55 384 LEU A O 1
ATOM 3066 N N . LYS A 1 384 ? 20.399 2.895 -5.066 1.00 24.79 385 LYS A N 1
ATOM 3067 C CA . LYS A 1 384 ? 20.315 4.336 -4.854 1.00 24.60 385 LYS A CA 1
ATOM 3068 C C . LYS A 1 384 ? 21.700 4.933 -4.656 1.00 27.17 385 LYS A C 1
ATOM 3069 O O . LYS A 1 384 ? 21.989 6.028 -5.152 1.00 26.44 385 LYS A O 1
ATOM 3075 N N . ILE A 1 385 ? 22.570 4.228 -3.929 1.00 24.30 386 ILE A N 1
ATOM 3076 C CA . ILE A 1 385 ? 23.948 4.684 -3.778 1.00 21.65 386 ILE A CA 1
ATOM 3077 C C . ILE A 1 385 ? 24.601 4.847 -5.145 1.00 29.09 386 ILE A C 1
ATOM 3078 O O . ILE A 1 385 ? 25.254 5.860 -5.427 1.00 31.38 386 ILE A O 1
ATOM 3083 N N . ARG A 1 386 ? 24.434 3.850 -6.015 1.00 23.49 387 ARG A N 1
ATOM 3084 C CA . ARG A 1 386 ? 25.040 3.916 -7.343 1.00 27.53 387 ARG A CA 1
ATOM 3085 C C . ARG A 1 386 ? 24.509 5.100 -8.147 1.00 28.65 387 ARG A C 1
ATOM 3086 O O . ARG A 1 386 ? 25.256 5.739 -8.900 1.00 27.22 387 ARG A O 1
ATOM 3094 N N . SER A 1 387 ? 23.215 5.389 -8.022 1.00 29.22 388 SER A N 1
ATOM 3095 C CA . SER A 1 387 ? 22.632 6.509 -8.754 1.00 30.57 388 SER A CA 1
ATOM 3096 C C . SER A 1 387 ? 23.186 7.843 -8.263 1.00 29.65 388 SER A C 1
ATOM 3097 O O . SER A 1 387 ? 23.530 8.715 -9.071 1.00 28.91 388 SER A O 1
ATOM 3100 N N . GLU A 1 388 ? 23.290 8.016 -6.943 1.00 26.36 389 GLU A N 1
ATOM 3101 C CA . GLU A 1 388 ? 23.860 9.248 -6.404 1.00 28.64 389 GLU A CA 1
ATOM 3102 C C . GLU A 1 388 ? 25.334 9.378 -6.766 1.00 32.40 389 GLU A C 1
ATOM 3103 O O . GLU A 1 388 ? 25.811 10.480 -7.072 1.00 28.57 389 GLU A O 1
ATOM 3109 N N . PHE A 1 389 ? 26.071 8.261 -6.724 1.00 27.10 390 PHE A N 1
ATOM 3110 C CA . PHE A 1 389 ? 27.488 8.269 -7.071 1.00 24.50 390 PHE A CA 1
ATOM 3111 C C . PHE A 1 389 ? 27.691 8.726 -8.509 1.00 29.32 390 PHE A C 1
ATOM 3112 O O . PHE A 1 389 ? 28.466 9.653 -8.776 1.00 30.79 390 PHE A O 1
ATOM 3120 N N . LYS A 1 390 ? 27.000 8.078 -9.450 1.00 28.96 391 LYS A N 1
ATOM 3121 C CA . LYS A 1 390 ? 27.127 8.433 -10.860 1.00 29.74 391 LYS A CA 1
ATOM 3122 C C . LYS A 1 390 ? 26.742 9.888 -11.106 1.00 37.94 391 LYS A C 1
ATOM 3123 O O . LYS A 1 390 ? 27.402 10.590 -11.882 1.00 35.81 391 LYS A O 1
ATOM 3129 N N . ARG A 1 391 ? 25.681 10.362 -10.448 1.00 31.52 392 ARG A N 1
ATOM 3130 C CA . ARG A 1 391 ? 25.233 11.735 -10.657 1.00 37.08 392 ARG A CA 1
ATOM 3131 C C . ARG A 1 391 ? 26.265 12.742 -10.162 1.00 40.64 392 ARG A C 1
ATOM 3132 O O . ARG A 1 391 ? 26.478 13.784 -10.795 1.00 33.80 392 ARG A O 1
ATOM 3140 N N . LYS A 1 392 ? 26.924 12.448 -9.040 1.00 35.96 393 LYS A N 1
ATOM 3141 C CA . LYS A 1 392 ? 27.878 13.403 -8.487 1.00 36.91 393 LYS A CA 1
ATOM 3142 C C . LYS A 1 392 ? 29.247 13.284 -9.146 1.00 41.27 393 LYS A C 1
ATOM 3143 O O . LYS A 1 392 ? 29.868 14.300 -9.483 1.00 38.48 393 LYS A O 1
ATOM 3149 N N . TYR A 1 393 ? 29.732 12.061 -9.349 1.00 31.08 394 TYR A N 1
ATOM 3150 C CA . TYR A 1 393 ? 31.120 11.865 -9.744 1.00 29.29 394 TYR A CA 1
ATOM 3151 C C . TYR A 1 393 ? 31.298 11.624 -11.234 1.00 35.06 394 TYR A C 1
ATOM 3152 O O . TYR A 1 393 ? 32.439 11.607 -11.707 1.00 43.73 394 TYR A O 1
ATOM 3161 N N . GLY A 1 394 ? 30.214 11.468 -11.981 1.00 32.78 395 GLY A N 1
ATOM 3162 C CA . GLY A 1 394 ? 30.324 11.327 -13.431 1.00 32.91 395 GLY A CA 1
ATOM 3163 C C . GLY A 1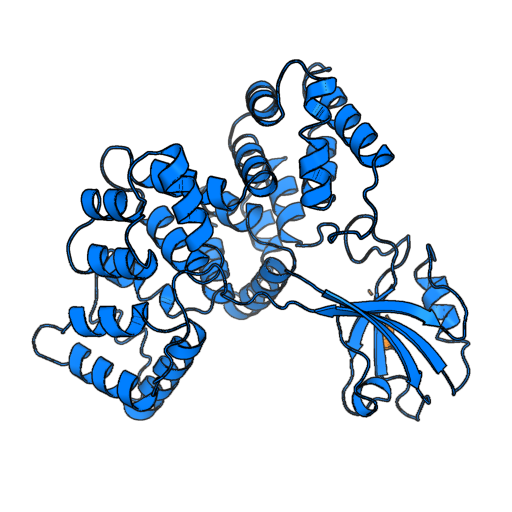 394 ? 30.636 9.937 -13.915 1.00 36.53 395 GLY A C 1
ATOM 3164 O O . GLY A 1 394 ? 30.010 9.456 -14.864 1.00 51.49 395 GLY A O 1
ATOM 3165 N N . LYS A 1 395 ? 31.605 9.275 -13.297 1.00 36.50 396 LYS A N 1
ATOM 3166 C CA . LYS A 1 395 ? 31.845 7.860 -13.526 1.00 33.31 396 LYS A CA 1
ATOM 3167 C C . LYS A 1 395 ? 31.145 7.047 -12.441 1.00 33.94 396 LYS A C 1
ATOM 3168 O O . LYS A 1 395 ? 30.762 7.566 -11.389 1.00 36.67 396 LYS A O 1
ATOM 3174 N N . SER A 1 396 ? 30.984 5.758 -12.713 1.00 29.86 397 SER A N 1
ATOM 3175 C CA . SER A 1 396 ? 30.188 4.890 -11.862 1.00 33.95 397 SER A CA 1
ATOM 3176 C C . SER A 1 396 ? 30.993 4.387 -10.671 1.00 32.09 397 SER A C 1
ATOM 3177 O O . SER A 1 396 ? 32.225 4.390 -10.673 1.00 32.27 397 SER A O 1
ATOM 3180 N N . LEU A 1 397 ? 30.267 3.919 -9.652 1.00 27.21 398 LEU A N 1
ATOM 3181 C CA . LEU A 1 397 ? 30.912 3.231 -8.538 1.00 26.83 398 LEU A CA 1
ATOM 3182 C C . LEU A 1 397 ? 31.728 2.041 -9.031 1.00 25.32 398 LEU A C 1
ATOM 3183 O O . LEU A 1 397 ? 32.867 1.834 -8.594 1.00 28.45 398 LEU A O 1
ATOM 3188 N N . TYR A 1 398 ? 31.153 1.258 -9.949 1.00 31.28 399 TYR A N 1
ATOM 3189 C CA . TYR A 1 398 ? 31.844 0.139 -10.585 1.00 27.97 399 TYR A CA 1
ATOM 3190 C C . TYR A 1 398 ? 33.217 0.556 -11.098 1.00 26.70 399 TYR A C 1
ATOM 3191 O O . TYR A 1 398 ? 34.226 -0.114 -10.844 1.00 25.58 399 TYR A O 1
ATOM 3200 N N . TYR A 1 399 ? 33.270 1.680 -11.813 1.00 32.18 400 TYR A N 1
ATOM 3201 C CA . TYR A 1 399 ? 34.527 2.145 -12.390 1.00 29.45 400 TYR A CA 1
ATOM 3202 C C . TYR A 1 399 ? 35.567 2.433 -11.311 1.00 28.91 400 TYR A C 1
ATOM 3203 O O . TYR A 1 399 ? 36.740 2.073 -11.456 1.00 30.76 400 TYR A O 1
ATOM 3212 N N . TYR A 1 400 ? 35.168 3.105 -10.230 1.00 26.08 401 TYR A N 1
ATOM 3213 C CA . TYR A 1 400 ? 36.148 3.451 -9.202 1.00 29.44 401 TYR A CA 1
ATOM 3214 C C . TYR A 1 400 ? 36.662 2.211 -8.478 1.00 30.57 401 TYR A C 1
ATOM 3215 O O . TYR A 1 400 ? 37.862 2.111 -8.185 1.00 30.54 401 TYR A O 1
ATOM 3224 N N . ILE A 1 401 ? 35.774 1.256 -8.190 1.00 28.57 402 ILE A N 1
ATOM 3225 C CA . ILE A 1 401 ? 36.199 -0.020 -7.614 1.00 23.47 402 ILE A CA 1
ATOM 3226 C C . ILE A 1 401 ? 37.196 -0.703 -8.538 1.00 27.10 402 ILE A C 1
ATOM 3227 O O . ILE A 1 401 ? 38.246 -1.196 -8.108 1.00 27.83 402 ILE A O 1
ATOM 3232 N N . GLN A 1 402 ? 36.883 -0.728 -9.831 1.00 23.80 403 GLN A N 1
ATOM 3233 C CA . GLN A 1 402 ? 37.766 -1.364 -10.797 1.00 26.08 403 GLN A CA 1
ATOM 3234 C C . GLN A 1 402 ? 39.147 -0.717 -10.799 1.00 28.57 403 GLN A C 1
ATOM 3235 O O . GLN A 1 402 ? 40.164 -1.406 -10.930 1.00 27.93 403 GLN A O 1
ATOM 3241 N N . GLN A 1 403 ? 39.206 0.610 -10.648 1.00 30.23 404 GLN A N 1
ATOM 3242 C CA . GLN A 1 403 ? 40.495 1.286 -10.677 1.00 31.58 404 GLN A CA 1
ATOM 3243 C C . GLN A 1 403 ? 41.288 1.116 -9.387 1.00 34.20 404 GLN A C 1
ATOM 3244 O O . GLN A 1 403 ? 42.518 1.232 -9.418 1.00 44.09 404 GLN A O 1
ATOM 3250 N N . ASP A 1 404 ? 40.631 0.838 -8.261 1.00 25.26 405 ASP A N 1
ATOM 3251 C CA . ASP A 1 404 ? 41.318 0.851 -6.975 1.00 28.97 405 ASP A CA 1
ATOM 3252 C C . ASP A 1 404 ? 41.652 -0.532 -6.431 1.00 32.82 405 ASP A C 1
ATOM 3253 O O . ASP A 1 404 ? 42.502 -0.637 -5.538 1.00 30.60 405 ASP A O 1
ATOM 3258 N N . THR A 1 405 ? 41.017 -1.583 -6.939 1.00 27.09 406 THR A N 1
ATOM 3259 C CA . THR A 1 405 ? 41.209 -2.938 -6.436 1.00 34.22 406 THR A CA 1
ATOM 3260 C C . THR A 1 405 ? 41.545 -3.868 -7.596 1.00 35.93 406 THR A C 1
ATOM 3261 O O . THR A 1 405 ? 41.350 -3.529 -8.767 1.00 33.86 406 THR A O 1
ATOM 3265 N N . LYS A 1 406 ? 42.036 -5.066 -7.265 1.00 28.96 407 LYS A N 1
ATOM 3266 C CA . LYS A 1 406 ? 42.448 -6.025 -8.280 1.00 30.99 407 LYS A CA 1
ATOM 3267 C C . LYS A 1 406 ? 42.094 -7.445 -7.850 1.00 34.10 407 LYS A C 1
ATOM 3268 O O . LYS A 1 406 ? 41.776 -7.713 -6.687 1.00 30.48 407 LYS A O 1
ATOM 3274 N N . GLY A 1 407 ? 42.143 -8.359 -8.819 1.00 30.04 408 GLY A N 1
ATOM 3275 C CA . GLY A 1 407 ? 42.048 -9.774 -8.534 1.00 30.97 408 GLY A CA 1
ATOM 3276 C C . GLY A 1 407 ? 40.635 -10.224 -8.204 1.00 33.38 408 GLY A C 1
ATOM 3277 O O . GLY A 1 407 ? 39.630 -9.615 -8.595 1.00 33.64 408 GLY A O 1
ATOM 3278 N N . ASP A 1 408 ? 40.573 -11.336 -7.471 1.00 31.53 409 ASP A N 1
ATOM 3279 C CA . ASP A 1 408 ? 39.292 -11.873 -7.033 1.00 30.52 409 ASP A CA 1
ATOM 3280 C C . ASP A 1 408 ? 38.610 -10.947 -6.037 1.00 25.95 409 ASP A C 1
ATOM 3281 O O . ASP A 1 408 ? 37.380 -10.932 -5.958 1.00 26.49 409 ASP A O 1
ATOM 3286 N N . TYR A 1 409 ? 39.392 -10.189 -5.263 1.00 29.73 410 TYR A N 1
ATOM 3287 C CA . TYR A 1 409 ? 38.833 -9.159 -4.391 1.00 28.48 410 TYR A CA 1
ATOM 3288 C C . TYR A 1 409 ? 38.056 -8.127 -5.200 1.00 30.61 410 TYR A C 1
ATOM 3289 O O . TYR A 1 409 ? 36.906 -7.798 -4.874 1.00 27.79 410 TYR A O 1
ATOM 3298 N N . GLN A 1 410 ? 38.667 -7.611 -6.270 1.00 27.27 411 GLN A N 1
ATOM 3299 C CA . GLN A 1 410 ? 37.949 -6.715 -7.170 1.00 26.24 411 GLN A CA 1
ATOM 3300 C C . GLN A 1 410 ? 36.669 -7.359 -7.679 1.00 27.61 411 GLN A C 1
ATOM 3301 O O . GLN A 1 410 ? 35.603 -6.735 -7.680 1.00 26.86 411 GLN A O 1
ATOM 3307 N N . LYS A 1 411 ? 36.759 -8.615 -8.119 1.00 27.94 412 LYS A N 1
ATOM 3308 C CA . LYS A 1 411 ? 35.597 -9.271 -8.707 1.00 31.68 412 LYS A CA 1
ATOM 3309 C C . LYS A 1 411 ? 34.458 -9.392 -7.703 1.00 28.17 412 LYS A C 1
ATOM 3310 O O . LYS A 1 411 ? 33.289 -9.188 -8.051 1.00 26.10 412 LYS A O 1
ATOM 3316 N N . ALA A 1 412 ? 34.777 -9.725 -6.453 1.00 29.31 413 ALA A N 1
ATOM 3317 C CA . ALA A 1 412 ? 33.741 -9.820 -5.432 1.00 26.64 413 ALA A CA 1
ATOM 3318 C C . ALA A 1 412 ? 33.060 -8.474 -5.199 1.00 27.87 413 ALA A C 1
ATOM 3319 O O . ALA A 1 412 ? 31.830 -8.408 -5.069 1.00 25.43 413 ALA A O 1
ATOM 3321 N N . LEU A 1 413 ? 33.843 -7.390 -5.135 1.00 27.16 414 LEU A N 1
ATOM 3322 C CA . LEU A 1 413 ? 33.261 -6.070 -4.901 1.00 23.36 414 LEU A CA 1
ATOM 3323 C C . LEU A 1 413 ? 32.396 -5.630 -6.074 1.00 26.75 414 LEU A C 1
ATOM 3324 O O . LEU A 1 413 ? 31.359 -4.985 -5.881 1.00 27.25 414 LEU A O 1
ATOM 3329 N N . LEU A 1 414 ? 32.804 -5.963 -7.301 1.00 25.58 415 LEU A N 1
ATOM 3330 C CA . LEU A 1 414 ? 31.994 -5.577 -8.455 1.00 26.00 415 LEU A CA 1
ATOM 3331 C C . LEU A 1 414 ? 30.680 -6.347 -8.502 1.00 26.64 415 LEU A C 1
ATOM 3332 O O . LEU A 1 414 ? 29.653 -5.794 -8.919 1.00 32.12 415 LEU A O 1
ATOM 3337 N N . TYR A 1 415 ? 30.687 -7.614 -8.083 1.00 26.72 416 TYR A N 1
ATOM 3338 C CA . TYR A 1 415 ? 29.433 -8.351 -7.959 1.00 26.54 416 TYR A CA 1
ATOM 3339 C C . TYR A 1 415 ? 28.529 -7.724 -6.906 1.00 26.47 416 TYR A C 1
ATOM 3340 O O . TYR A 1 415 ? 27.306 -7.666 -7.082 1.00 26.83 416 TYR A O 1
ATOM 3349 N N . LEU A 1 416 ? 29.111 -7.273 -5.790 1.00 26.18 417 LEU A N 1
ATOM 3350 C CA . LEU A 1 416 ? 28.326 -6.597 -4.761 1.00 24.98 417 LEU A CA 1
ATOM 3351 C C . LEU A 1 416 ? 27.798 -5.257 -5.254 1.00 31.01 417 LEU A C 1
ATOM 3352 O O . LEU A 1 416 ? 26.701 -4.835 -4.859 1.00 31.09 417 LEU A O 1
ATOM 3357 N N . CYS A 1 417 ? 28.568 -4.575 -6.104 1.00 26.10 418 CYS A N 1
ATOM 3358 C CA . CYS A 1 417 ? 28.073 -3.375 -6.769 1.00 27.15 418 CYS A CA 1
ATOM 3359 C C . CYS A 1 417 ? 26.875 -3.706 -7.649 1.00 33.86 418 CYS A C 1
ATOM 3360 O O . CYS A 1 417 ? 25.878 -2.972 -7.663 1.00 29.33 418 CYS A O 1
ATOM 3363 N N . GLY A 1 418 ? 26.941 -4.829 -8.362 1.00 32.02 419 GLY A N 1
ATOM 3364 C CA . GLY A 1 418 ? 25.819 -5.359 -9.096 1.00 29.95 419 GLY A CA 1
ATOM 3365 C C . GLY A 1 418 ? 25.810 -5.027 -10.571 1.00 35.98 419 GLY A C 1
ATOM 3366 O O . GLY A 1 418 ? 25.092 -5.681 -11.333 1.00 46.80 419 GLY A O 1
ATOM 3367 N N . GLY A 1 419 ? 26.574 -4.034 -10.989 1.00 39.36 420 GLY A N 1
ATOM 3368 C CA . GLY A 1 419 ? 26.581 -3.630 -12.380 1.00 42.54 420 GLY A CA 1
ATOM 3369 C C . GLY A 1 419 ? 27.157 -2.244 -12.522 1.00 40.33 420 GLY A C 1
ATOM 3370 O O . GLY A 1 419 ? 27.385 -1.534 -11.543 1.00 34.26 420 GLY A O 1
ATOM 3371 N N . ASP A 1 420 ? 27.387 -1.863 -13.777 1.00 44.90 421 ASP A N 1
ATOM 3372 C CA . ASP A 1 420 ? 27.990 -0.578 -14.102 1.00 43.29 421 ASP A CA 1
ATOM 3373 C C . ASP A 1 420 ? 26.921 0.504 -14.195 1.00 51.60 421 ASP A C 1
ATOM 3374 O O . ASP A 1 420 ? 25.794 0.252 -14.630 1.00 51.23 421 ASP A O 1
ATOM 3379 N N . ASP A 1 421 ? 27.302 1.717 -13.794 1.00 61.51 422 ASP A N 1
ATOM 3380 C CA . ASP A 1 421 ? 26.384 2.839 -13.568 1.00 63.68 422 ASP A CA 1
ATOM 3381 C C . ASP A 1 421 ? 25.378 2.496 -12.471 1.00 53.11 422 ASP A C 1
ATOM 3382 O O . ASP A 1 421 ? 24.198 2.258 -12.717 1.00 47.32 422 ASP A O 1
ATOM 3388 N N . PRO B 2 11 ? 9.790 -0.185 31.029 1.00 122.15 731 PRO B N 1
ATOM 3389 C CA . PRO B 2 11 ? 8.730 -0.787 31.846 1.00 119.37 731 PRO B CA 1
ATOM 3390 C C . PRO B 2 11 ? 7.501 -1.182 31.033 1.00 115.04 731 PRO B C 1
ATOM 3391 O O . PRO B 2 11 ? 6.686 -0.323 30.696 1.00 118.46 731 PRO B O 1
ATOM 3405 N N . THR B 2 13 ? 3.903 -3.437 30.683 1.00 79.36 733 THR B N 1
ATOM 3406 C CA . THR B 2 13 ? 2.844 -3.879 31.586 1.00 76.65 733 THR B CA 1
ATOM 3407 C C . THR B 2 13 ? 2.036 -5.031 30.999 1.00 79.71 733 THR B C 1
ATOM 3408 O O . THR B 2 13 ? 1.444 -4.897 29.930 1.00 77.69 733 THR B O 1
ATOM 3412 N N . THR B 2 14 ? 2.004 -6.158 31.709 1.00 79.54 734 THR B N 1
ATOM 3413 C CA . THR B 2 14 ? 1.243 -7.317 31.264 1.00 80.69 734 THR B CA 1
ATOM 3414 C C . THR B 2 14 ? -0.247 -7.097 31.496 1.00 80.34 734 THR B C 1
ATOM 3415 O O . THR B 2 14 ? -0.663 -6.610 32.551 1.00 75.89 734 THR B O 1
ATOM 3419 N N . LEU B 2 15 ? -1.049 -7.459 30.500 1.00 85.68 735 LEU B N 1
ATOM 3420 C CA . LEU B 2 15 ? -2.494 -7.272 30.569 1.00 85.80 735 LEU B CA 1
ATOM 3421 C C . LEU B 2 15 ? -3.232 -8.601 30.420 1.00 98.62 735 LEU B C 1
ATOM 3422 O O . LEU B 2 15 ? -2.629 -9.629 30.100 1.00 102.50 735 LEU B O 1
#

InterPro domains:
  IPR001464 Annexin [PR00196] (47-69)
  IPR001464 Annexin [PR00196] (87-103)
  IPR001464 Annexin [PR00196] (114-135)
  IPR001464 Annexin [PR00196] (198-224)
  IPR001464 Annexin [PR00196] (278-298)
  IPR001464 Annexin [PR00196] (322-335)
  IPR002389 Annexin A2 [PR00198] (2-20)
  IPR002389 Annexin A2 [PR00198] (21-32)
  IPR002389 Annexin A2 [PR00198] (169-180)
  IPR002389 Annexin A2 [PR00198] (181-192)
  IPR002389 Annexin A2 [PR00198] (237-246)
  IPR002389 Annexin A2 [PR00198] (254-264)
  IPR018252 Annexin repeat, conserved site [PS00223] (50-102)
  IPR018252 Annexin repeat, conserved site [PS00223] (122-174)
  IPR018252 Annexin repeat, conserved site [PS00223] (282-334)
  IPR018502 Annexin repeat [PF00191] (38-102)
  IPR018502 Annexin repeat [PF00191] (109-174)
  IPR018502 Annexin repeat [PF00191] (193-259)
  IPR018502 Annexin repeat [PF00191] (269-334)
  IPR018502 Annexin repeat [PS51897] (33-104)

GO terms:
  GO:0005737 cytoplasm (C, IDA)
  GO:0005768 endosome (C, IDA)
  GO:0005515 protein binding (F, IPI)
  GO:0009986 cell surface (C, IDA)
  GO:0044090 positive regulation of vacuole organization (P, IMP)
  GO:0035578 azurophil granule lumen (C, TAS)
  GO:0005576 extracellular region (C, TAS)
  GO:0005829 cytosol (C, TAS)
  GO:0042802 identical protein binding (F, IPI)
  GO:0001921 positive regulation of receptor recycling (P, IDA)
  GO:0004867 serine-type endopeptidase inhibitor activity (F, IDA)
  GO:0005886 plasma membrane (C, IDA)
  GO:1905581 positive regulation of low-density lipoprotein particle clearance (P, IDA)
  GO:1905602 positive regulation of receptor-mediated endocytosis involved in cholesterol transport (P, IDA)
  GO:1990667 PCSK9-AnxA2 complex (C, IDA)
  GO:0032804 negative regulation of low-density lipoprotein particle receptor catabolic process (P, IDA)
  GO:0098641 cadherin binding involved in cell-cell adhesion (F, HDA)
  GO:0005576 extracellular region (C, HDA)
  GO:0005912 adherens junction (C, HDA)
  GO:0031012 extracellular matrix (C, HDA)